Protein AF-A0A871R4Q6-F1 (afdb_monomer)

Organism: Dekkera bruxellensis (NCBI:txid5007)

pLDDT: mean 73.46, std 18.68, range [31.17, 97.44]

Foldseek 3Di:
DDDPDPPDPDDDDDVVVLLVVLVVLQCVLQVLCVVVVVADPDPVGGPGDDACSHCVCVVCVPPPPDPPDPCDVVSSVVSVVVSVVSVVVSVVVVVVVVVVVVVVVVVVVVVVVVVVVVVVVVVVVVVVVVVVVVVVVVVVVVVVVVVVVVVVVVVVVVVVVVVVVVVVVVVVVVVVVVVVVVVVVVVVVVVVVVVVVVVVVVVVVVVVVVVPDDDDDDDDDPDPPVVVVVVVVVVVVVVVVVVVLQVLLLLVLVLVLLVVVVVVVVVVVPDDDDDDPDNDDPPDSGDDPVSSVVDDPVVRDPVVSVVSVVVSVVVVVPPPDPDPDDDPDVPVVVVVVVVVVVVVVVVVVVVVVVVVVVVVDPPPPPVVVVPPPDDD

Sequence (376 aa):
MSGKVKTVEDGNLPASVYLDSIRNGARVINGKLLSKGYFSTKVDRLQKLLFLSTDYDVLMDDKENASDPHLGPKVYENDRNIINIIYSMLDAIEVSVLYKESVLKQKADKEAEVTELKGKVRRMEDRLNLKEKGLLAFGRDALKTKLQIEELQKRVKDLIEKNGELERSLATYSSDAERKLRRSHMEIERLSERLSNRTRRIQDFDRQYREYEPERKRQHSDQNNDDNDAATLAEHADMLGNELLRLLCFCQKAVDFLQRYNDSTLDLRFSTIGAHEDLQLPKTFIPTEQDLLKFDSRKCDLAVLDQRFVTLLRQVENEKSDDTFRFRRGGKEQQLLKENAILRKKLADKDKEIANLKKLVPHTDEKAMSRTMSLP

Secondary structure (DSSP, 8-state):
--------------HHHHHHHHHHHHHHHHHHHHHTTSS---GGG--PPP-TTT-HHHH---TTS-------HHHHHHHHHHHHHHHHHHHHHHHHHHHHHHHHHHHHHHHHHHHHHHHHHHHHHHHHHHHHHHHHHHHHHHHHHHHHHHHHHHHHHHHHHHHHHHHHHHHHHHHHHHHHHHHHHHHHHHHHHHHHHHHHHHHHHHHHHHTS-----------SSHHHHHHHHHHHHHHHHHHHHHHHHHHHHHHHHHHHHHHHHHHTTT--S---S--PPPS--SPPHHHHHH--GGG--HHHHHHHHHHHHHHHHHS----TT--TTHHHHHHHHHHHHHHHHHHHHHHHHHHHHHHHS----TTSTTSSS---

InterPro domains:
  IPR021622 Afadin/alpha-actinin-binding [PF11559] (24-196)

Mean predicted aligned error: 22.89 Å

Structure (mmCIF, N/CA/C/O backbone):
data_AF-A0A871R4Q6-F1
#
_entry.id   AF-A0A871R4Q6-F1
#
loop_
_atom_site.group_PDB
_atom_site.id
_atom_site.type_symbol
_atom_site.label_atom_id
_atom_site.label_alt_id
_atom_site.label_comp_id
_atom_site.label_asym_id
_atom_site.label_entity_id
_atom_site.label_seq_id
_atom_site.pdbx_PDB_ins_code
_atom_site.Cartn_x
_atom_site.Cartn_y
_atom_site.Cartn_z
_atom_site.occupancy
_atom_site.B_iso_or_equiv
_atom_site.auth_seq_id
_atom_site.auth_comp_id
_atom_site.auth_asym_id
_atom_site.auth_atom_id
_atom_site.pdbx_PDB_model_num
ATOM 1 N N . MET A 1 1 ? 53.231 3.900 -32.666 1.00 32.38 1 MET A N 1
ATOM 2 C CA . MET A 1 1 ? 54.677 3.625 -32.801 1.00 32.38 1 MET A CA 1
ATOM 3 C C . MET A 1 1 ? 55.190 4.404 -33.999 1.00 32.38 1 MET A C 1
ATOM 5 O O . MET A 1 1 ? 54.681 4.202 -35.091 1.00 32.38 1 MET A O 1
ATOM 9 N N . SER A 1 2 ? 56.097 5.355 -33.773 1.00 32.59 2 SER A N 1
ATOM 10 C CA . SER A 1 2 ? 56.651 6.226 -34.816 1.00 32.59 2 SER A CA 1
ATOM 11 C C . SER A 1 2 ? 57.729 5.466 -35.590 1.00 32.59 2 SER A C 1
ATOM 13 O O . SER A 1 2 ? 58.848 5.290 -35.108 1.00 32.59 2 SER A O 1
ATOM 15 N N . GLY A 1 3 ? 57.360 4.933 -36.755 1.00 31.17 3 GLY A N 1
ATOM 16 C CA . GLY A 1 3 ? 58.303 4.335 -37.691 1.00 31.17 3 GLY A CA 1
ATOM 17 C C . GLY A 1 3 ? 58.983 5.438 -38.491 1.00 31.17 3 GLY A C 1
ATOM 18 O O . GLY A 1 3 ? 58.346 6.071 -39.327 1.00 31.17 3 GLY A O 1
ATOM 19 N N . LYS A 1 4 ? 60.272 5.676 -38.228 1.00 33.22 4 LYS A N 1
ATOM 20 C CA . LYS A 1 4 ? 61.127 6.533 -39.058 1.00 33.22 4 LYS A CA 1
ATOM 21 C C . LYS A 1 4 ? 61.068 6.043 -40.509 1.00 33.22 4 LYS A C 1
ATOM 23 O O . LYS A 1 4 ? 61.500 4.927 -40.798 1.00 33.22 4 LYS A O 1
ATOM 28 N N . VAL A 1 5 ? 60.562 6.885 -41.408 1.00 33.81 5 VAL A N 1
ATOM 29 C CA . VAL A 1 5 ? 60.682 6.695 -42.857 1.00 33.81 5 VAL A CA 1
ATOM 30 C C . VAL A 1 5 ? 62.166 6.813 -43.195 1.00 33.81 5 VAL A C 1
ATOM 32 O O . VAL A 1 5 ? 62.741 7.896 -43.119 1.00 33.81 5 VAL A O 1
ATOM 35 N N . LYS A 1 6 ? 62.811 5.683 -43.498 1.00 33.50 6 LYS A N 1
ATOM 36 C CA . LYS A 1 6 ? 64.139 5.683 -44.113 1.00 33.50 6 LYS A CA 1
ATOM 37 C C . LYS A 1 6 ? 63.980 6.256 -45.520 1.00 33.50 6 LYS A C 1
ATOM 39 O O . LYS A 1 6 ? 63.322 5.642 -46.356 1.00 33.50 6 LYS A O 1
ATOM 44 N N . THR A 1 7 ? 64.563 7.422 -45.766 1.00 37.00 7 THR A N 1
ATOM 45 C CA . THR A 1 7 ? 64.845 7.913 -47.115 1.00 37.00 7 THR A CA 1
ATOM 46 C C . THR A 1 7 ? 65.846 6.949 -47.741 1.00 37.00 7 THR A C 1
ATOM 48 O O . THR A 1 7 ? 66.996 6.877 -47.312 1.00 37.00 7 THR A O 1
ATOM 51 N N . VAL A 1 8 ? 65.364 6.122 -48.665 1.00 38.28 8 VAL A N 1
ATOM 52 C CA . VAL A 1 8 ? 66.199 5.247 -49.488 1.00 38.28 8 VAL A CA 1
ATOM 53 C C . VAL A 1 8 ? 66.891 6.143 -50.508 1.00 38.28 8 VAL A C 1
ATOM 55 O O . VAL A 1 8 ? 66.214 6.886 -51.212 1.00 38.28 8 VAL A O 1
ATOM 58 N N . GLU A 1 9 ? 68.221 6.113 -50.516 1.00 38.84 9 GLU A N 1
ATOM 59 C CA . GLU A 1 9 ? 69.058 6.808 -51.493 1.00 38.84 9 GLU A CA 1
ATOM 60 C C . GLU A 1 9 ? 68.705 6.360 -52.919 1.00 38.84 9 GLU A C 1
ATOM 62 O O . GLU A 1 9 ? 68.466 5.174 -53.163 1.00 38.84 9 GLU A O 1
ATOM 67 N N . ASP A 1 10 ? 68.669 7.330 -53.836 1.00 44.56 10 ASP A N 1
ATOM 68 C CA . ASP A 1 10 ? 68.389 7.177 -55.264 1.00 44.56 10 ASP A CA 1
ATOM 69 C C . ASP A 1 10 ? 69.430 6.275 -55.951 1.00 44.56 10 ASP A C 1
ATOM 71 O O . ASP A 1 10 ? 70.387 6.724 -56.579 1.00 44.56 10 ASP A O 1
ATOM 75 N N . GLY A 1 11 ? 69.234 4.964 -55.846 1.00 37.94 11 GLY A N 1
ATOM 76 C CA . GLY A 1 11 ? 69.717 4.006 -56.829 1.00 37.94 11 GLY A CA 1
ATOM 77 C C . GLY A 1 11 ? 68.640 3.833 -57.892 1.00 37.94 11 GLY A C 1
ATOM 78 O O . GLY A 1 11 ? 67.507 3.523 -57.535 1.00 37.94 11 GLY A O 1
ATOM 79 N N . ASN A 1 12 ? 68.988 4.036 -59.169 1.00 48.31 12 ASN A N 1
ATOM 80 C CA . ASN A 1 12 ? 68.139 3.851 -60.357 1.00 48.31 12 ASN A CA 1
ATOM 81 C C . ASN A 1 12 ? 67.382 2.506 -60.329 1.00 48.31 12 ASN A C 1
ATOM 83 O O . ASN A 1 12 ? 67.805 1.510 -60.918 1.00 48.31 12 ASN A O 1
ATOM 87 N N . LEU A 1 13 ? 66.242 2.473 -59.646 1.00 50.16 13 LEU A N 1
ATOM 88 C CA . LEU A 1 13 ? 65.257 1.415 -59.767 1.00 50.16 13 LEU A CA 1
ATOM 89 C C . LEU A 1 13 ? 64.538 1.640 -61.102 1.00 50.16 13 LEU A C 1
ATOM 91 O O . LEU A 1 13 ? 64.166 2.776 -61.412 1.00 50.16 13 LEU A O 1
ATOM 95 N N . PRO A 1 14 ? 64.359 0.598 -61.929 1.00 55.78 14 PRO A N 1
ATOM 96 C CA . PRO A 1 14 ? 63.699 0.762 -63.214 1.00 55.78 14 PRO A CA 1
ATOM 97 C C . PRO A 1 14 ? 62.286 1.317 -62.994 1.00 55.78 14 PRO A C 1
ATOM 99 O O . PRO A 1 14 ? 61.585 0.894 -62.072 1.00 55.78 14 PRO A O 1
ATOM 102 N N . ALA A 1 15 ? 61.861 2.256 -63.846 1.00 58.78 15 ALA A N 1
ATOM 103 C CA . ALA A 1 15 ? 60.549 2.915 -63.775 1.00 58.78 15 ALA A CA 1
ATOM 104 C C . ALA A 1 15 ? 59.372 1.920 -63.652 1.00 58.78 15 ALA A C 1
ATOM 106 O O . ALA A 1 15 ? 58.336 2.249 -63.076 1.00 58.78 15 ALA A O 1
ATOM 107 N N . SER A 1 16 ? 59.559 0.677 -64.114 1.00 60.03 16 SER A N 1
ATOM 108 C CA . SER A 1 16 ? 58.619 -0.435 -63.950 1.00 60.03 16 SER A CA 1
ATOM 109 C C . SER A 1 16 ? 58.278 -0.757 -62.488 1.00 60.03 16 SER A C 1
ATOM 111 O O . SER A 1 16 ? 57.112 -0.975 -62.178 1.00 60.03 16 SER A O 1
ATOM 113 N N . VAL A 1 17 ? 59.250 -0.725 -61.570 1.00 61.56 17 VAL A N 1
ATOM 114 C CA . VAL A 1 17 ? 59.044 -1.075 -60.148 1.00 61.56 17 VAL A CA 1
ATOM 115 C C . VAL A 1 17 ? 58.214 -0.011 -59.428 1.00 61.56 17 VAL A C 1
ATOM 117 O O . VAL A 1 17 ? 57.388 -0.323 -58.568 1.00 61.56 17 VAL A O 1
ATOM 120 N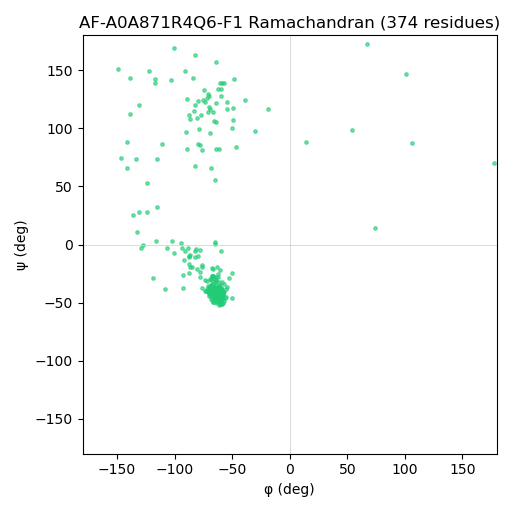 N . TYR A 1 18 ? 58.402 1.253 -59.802 1.00 66.50 18 TYR A N 1
ATOM 121 C CA . TYR A 1 18 ? 57.611 2.366 -59.293 1.00 66.50 18 TYR A CA 1
ATOM 122 C C . TYR A 1 18 ? 56.157 2.250 -59.767 1.00 66.50 18 TYR A C 1
ATOM 124 O O . TYR A 1 18 ? 55.237 2.245 -58.948 1.00 66.50 18 TYR A O 1
ATOM 132 N N . LEU A 1 19 ? 55.936 2.040 -61.066 1.00 70.50 19 LEU A N 1
ATOM 133 C CA . LEU A 1 19 ? 54.594 1.874 -61.637 1.00 70.50 19 LEU A CA 1
ATOM 134 C C . LEU A 1 19 ? 53.828 0.684 -61.038 1.00 70.50 19 LEU A C 1
ATOM 136 O O . LEU A 1 19 ? 52.630 0.796 -60.776 1.00 70.50 19 LEU A O 1
ATOM 140 N N . ASP A 1 20 ? 54.507 -0.425 -60.739 1.00 74.75 20 ASP A N 1
ATOM 141 C CA . ASP A 1 20 ? 53.884 -1.577 -60.080 1.00 74.75 20 ASP A CA 1
ATOM 142 C C . ASP A 1 20 ? 53.404 -1.256 -58.655 1.00 74.75 20 ASP A C 1
ATOM 144 O O . ASP A 1 20 ? 52.365 -1.760 -58.219 1.00 74.75 20 ASP A O 1
ATOM 148 N N . SER A 1 21 ? 54.096 -0.367 -57.936 1.00 76.44 21 SER A N 1
ATOM 149 C CA . SER A 1 21 ? 53.668 0.115 -56.616 1.00 76.44 21 SER A CA 1
ATOM 150 C C . SER A 1 21 ? 52.350 0.895 -56.690 1.00 76.44 21 SER A C 1
ATOM 152 O O . SER A 1 21 ? 51.432 0.639 -55.908 1.00 76.44 21 SER A O 1
ATOM 154 N N . ILE A 1 22 ? 52.209 1.783 -57.681 1.00 78.56 22 ILE A N 1
ATOM 155 C CA . ILE A 1 22 ? 50.971 2.544 -57.921 1.00 78.56 22 ILE A CA 1
ATOM 156 C C . ILE A 1 22 ? 49.846 1.616 -58.359 1.00 78.56 22 ILE A C 1
ATOM 158 O O . ILE A 1 22 ? 48.755 1.686 -57.800 1.00 78.56 22 ILE A O 1
ATOM 162 N N . ARG A 1 23 ? 50.111 0.679 -59.279 1.00 79.69 23 ARG A N 1
ATOM 163 C CA . ARG A 1 23 ? 49.122 -0.328 -59.703 1.00 79.69 23 ARG A CA 1
ATOM 164 C C . ARG A 1 23 ? 48.621 -1.161 -58.529 1.00 79.69 23 ARG A C 1
ATOM 166 O O . ARG A 1 23 ? 47.423 -1.426 -58.423 1.00 79.69 23 ARG A O 1
ATOM 173 N N . ASN A 1 24 ? 49.517 -1.558 -57.629 1.00 81.69 24 ASN A N 1
ATOM 174 C CA . ASN A 1 24 ? 49.148 -2.299 -56.429 1.00 81.69 24 ASN A CA 1
ATOM 175 C C . ASN A 1 24 ? 48.338 -1.432 -55.454 1.00 81.69 24 ASN A C 1
ATOM 177 O O . ASN A 1 24 ? 47.297 -1.883 -54.978 1.00 81.69 24 ASN A O 1
ATOM 181 N N . GLY A 1 25 ? 48.746 -0.183 -55.209 1.00 81.50 25 GLY A N 1
ATOM 182 C CA . GLY A 1 25 ? 48.002 0.763 -54.370 1.00 81.50 25 GLY A CA 1
ATOM 183 C C . GLY A 1 25 ? 46.598 1.054 -54.907 1.00 81.50 25 GLY A C 1
ATOM 184 O O . GLY A 1 25 ? 45.611 0.941 -54.177 1.00 81.50 25 GLY A O 1
ATOM 185 N N . ALA A 1 26 ? 46.489 1.318 -56.208 1.00 81.12 26 ALA A N 1
ATOM 186 C CA . ALA A 1 26 ? 45.230 1.511 -56.915 1.00 81.12 26 ALA A CA 1
ATOM 187 C C . ALA A 1 26 ? 44.332 0.270 -56.826 1.00 81.12 26 ALA A C 1
ATOM 189 O O . ALA A 1 26 ? 43.137 0.388 -56.556 1.00 81.12 26 ALA A O 1
ATOM 190 N N . ARG A 1 27 ? 44.895 -0.936 -56.988 1.00 82.69 27 ARG A N 1
ATOM 191 C CA . ARG A 1 27 ? 44.154 -2.199 -56.842 1.00 82.69 27 ARG A CA 1
ATOM 192 C C . ARG A 1 27 ? 43.618 -2.382 -55.424 1.00 82.69 27 ARG A C 1
ATOM 194 O O . ARG A 1 27 ? 42.471 -2.794 -55.273 1.00 82.69 27 ARG A O 1
ATOM 201 N N . VAL A 1 28 ? 44.407 -2.063 -54.398 1.00 84.88 28 VAL A N 1
ATOM 202 C CA . VAL A 1 28 ? 43.983 -2.152 -52.990 1.00 84.88 28 VAL A CA 1
ATOM 203 C C . VAL A 1 28 ? 42.849 -1.170 -52.696 1.00 84.88 28 VAL A C 1
ATOM 205 O O . VAL A 1 28 ? 41.840 -1.562 -52.114 1.00 84.88 28 VAL A O 1
ATOM 208 N N . ILE A 1 29 ? 42.974 0.084 -53.137 1.00 85.06 29 ILE A N 1
ATOM 209 C CA . ILE A 1 29 ? 41.940 1.110 -52.952 1.00 85.06 29 ILE A CA 1
ATOM 210 C C . ILE A 1 29 ? 40.657 0.733 -53.692 1.00 85.06 29 ILE A C 1
ATOM 212 O O . ILE A 1 29 ? 39.585 0.724 -53.091 1.00 85.06 29 ILE A O 1
ATOM 216 N N . ASN A 1 30 ? 40.757 0.373 -54.973 1.00 82.31 30 ASN A N 1
ATOM 217 C CA . ASN A 1 30 ? 39.606 -0.052 -55.765 1.00 82.31 30 ASN A CA 1
ATOM 218 C C . ASN A 1 30 ? 38.963 -1.311 -55.168 1.00 82.31 30 ASN A C 1
ATOM 220 O O . ASN A 1 30 ? 37.742 -1.389 -55.085 1.00 82.31 30 ASN A O 1
ATOM 224 N N . GLY A 1 31 ? 39.759 -2.264 -54.675 1.00 82.62 31 GLY A N 1
ATOM 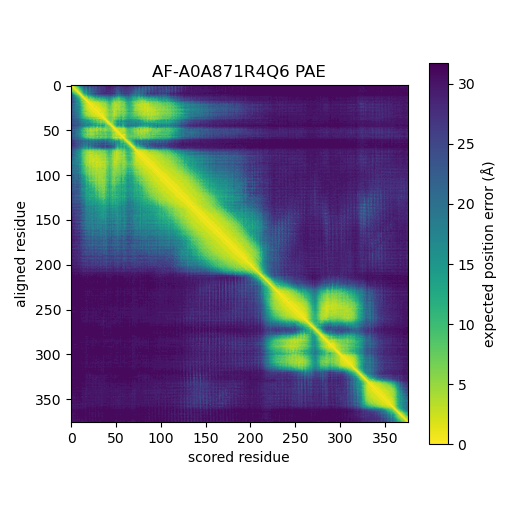225 C CA . GLY A 1 31 ? 39.265 -3.443 -53.964 1.00 82.62 31 GLY A CA 1
ATOM 226 C C . GLY A 1 31 ? 38.503 -3.083 -52.688 1.00 82.62 31 GLY A C 1
ATOM 227 O O . GLY A 1 31 ? 37.394 -3.579 -52.480 1.00 82.62 31 GLY A O 1
ATOM 228 N N . LYS A 1 32 ? 39.039 -2.165 -51.870 1.00 82.12 32 LYS A N 1
ATOM 229 C CA . LYS A 1 32 ? 38.346 -1.653 -50.680 1.00 82.12 32 LYS A CA 1
ATOM 230 C C . LYS A 1 32 ? 37.030 -0.970 -51.063 1.00 82.12 32 LYS A C 1
ATOM 232 O O . LYS A 1 32 ? 35.986 -1.343 -50.536 1.00 82.12 32 LYS A O 1
ATOM 237 N N . LEU A 1 33 ? 37.050 -0.043 -52.018 1.00 81.31 33 LEU A N 1
ATOM 238 C CA . LEU A 1 33 ? 35.870 0.720 -52.441 1.00 81.31 33 LEU A CA 1
ATOM 239 C C . LEU A 1 33 ? 34.779 -0.169 -53.061 1.00 81.31 33 LEU A C 1
ATOM 241 O O . LEU A 1 33 ? 33.597 0.026 -52.775 1.00 81.31 33 LEU A O 1
ATOM 245 N N . LEU A 1 34 ? 35.166 -1.190 -53.833 1.00 82.38 34 LEU A N 1
ATOM 246 C CA . LEU A 1 34 ? 34.250 -2.200 -54.371 1.00 82.38 34 LEU A CA 1
ATOM 247 C C . LEU A 1 34 ? 33.650 -3.080 -53.270 1.00 82.38 34 LEU A C 1
ATOM 249 O O . LEU A 1 34 ? 32.441 -3.293 -53.258 1.00 82.38 34 LEU A O 1
ATOM 253 N N . SER A 1 35 ? 34.459 -3.563 -52.319 1.00 81.25 35 SER A N 1
ATOM 254 C CA . SER A 1 35 ? 33.970 -4.427 -51.230 1.00 81.25 35 SER A CA 1
ATOM 255 C C . SER A 1 35 ? 32.948 -3.733 -50.324 1.00 81.25 35 SER A C 1
ATOM 257 O O . SER A 1 35 ? 32.067 -4.381 -49.765 1.00 81.25 35 SER A O 1
ATOM 259 N N . LYS A 1 36 ? 33.038 -2.404 -50.212 1.00 76.88 36 LYS A N 1
ATOM 260 C CA . LYS A 1 36 ? 32.102 -1.559 -49.460 1.00 76.88 36 LYS A CA 1
ATOM 261 C C . LYS A 1 36 ? 30.906 -1.089 -50.295 1.00 76.88 36 LYS A C 1
ATOM 263 O O . LYS A 1 36 ? 30.025 -0.424 -49.762 1.00 76.88 36 LYS A O 1
ATOM 268 N N . GLY A 1 37 ? 30.868 -1.422 -51.588 1.00 74.69 37 GLY A N 1
ATOM 269 C CA . GLY A 1 37 ? 29.769 -1.075 -52.488 1.00 74.69 37 GLY A CA 1
ATOM 270 C C . GLY A 1 37 ? 29.724 0.394 -52.915 1.00 74.69 37 GLY A C 1
ATOM 271 O O . GLY A 1 37 ? 28.707 0.821 -53.455 1.00 74.69 37 GLY A O 1
ATOM 272 N N . TYR A 1 38 ? 30.798 1.167 -52.704 1.00 76.25 38 TYR A N 1
ATOM 273 C CA . TYR A 1 38 ? 30.877 2.555 -53.183 1.00 76.25 38 TYR A CA 1
ATOM 274 C C . TYR A 1 38 ? 30.944 2.631 -54.714 1.00 76.25 38 TYR A C 1
ATOM 276 O O . TYR A 1 38 ? 30.481 3.605 -55.300 1.00 76.25 38 TYR A O 1
ATOM 284 N N . PHE A 1 39 ? 31.470 1.584 -55.358 1.00 76.12 39 PHE A N 1
ATOM 285 C CA . PHE A 1 39 ? 31.503 1.440 -56.811 1.00 76.12 39 PHE A CA 1
ATOM 286 C C . PHE A 1 39 ? 30.795 0.168 -57.273 1.00 76.12 39 PHE A C 1
ATOM 288 O O . PHE A 1 39 ? 30.765 -0.845 -56.574 1.00 76.12 39 PHE A O 1
ATOM 295 N N . SER A 1 40 ? 30.220 0.222 -58.476 1.00 66.56 40 SER A N 1
ATOM 296 C CA . SER A 1 40 ? 29.510 -0.909 -59.072 1.00 66.56 40 SER A CA 1
ATOM 297 C C . SER A 1 40 ? 30.468 -1.875 -59.769 1.00 66.56 40 SER A C 1
ATOM 299 O O . SER A 1 40 ? 31.410 -1.457 -60.436 1.00 66.56 40 SER A O 1
ATOM 301 N N . THR A 1 41 ? 30.180 -3.175 -59.679 1.00 64.69 41 THR A N 1
ATOM 302 C CA . THR A 1 41 ? 30.842 -4.236 -60.459 1.00 64.69 41 THR A CA 1
ATOM 303 C C . THR A 1 41 ? 30.255 -4.403 -61.864 1.00 64.69 41 THR A C 1
ATOM 305 O O . THR A 1 41 ? 30.778 -5.186 -62.655 1.00 64.69 41 THR A O 1
ATOM 308 N N . LYS A 1 42 ? 29.168 -3.688 -62.189 1.00 66.88 42 LYS A N 1
ATOM 309 C CA . LYS A 1 42 ? 28.550 -3.721 -63.518 1.00 66.88 42 LYS A CA 1
ATOM 310 C C . LYS A 1 42 ? 29.441 -2.983 -64.517 1.00 66.88 42 LYS A C 1
ATOM 312 O O . LYS A 1 42 ? 29.774 -1.821 -64.293 1.00 66.88 42 LYS A O 1
ATOM 317 N N . VAL A 1 43 ? 29.782 -3.658 -65.616 1.00 60.41 43 VAL A N 1
ATOM 318 C CA . VAL A 1 43 ? 30.684 -3.162 -66.674 1.00 60.41 43 VAL A CA 1
ATOM 319 C C . VAL A 1 43 ? 30.216 -1.809 -67.227 1.00 60.41 43 VAL A C 1
ATOM 321 O O . VAL A 1 43 ? 31.031 -0.913 -67.407 1.00 60.41 43 VAL A O 1
ATOM 324 N N . ASP A 1 44 ? 28.903 -1.605 -67.341 1.00 58.72 44 ASP A N 1
ATOM 325 C CA . ASP A 1 44 ? 28.312 -0.386 -67.915 1.00 58.72 44 ASP A CA 1
ATO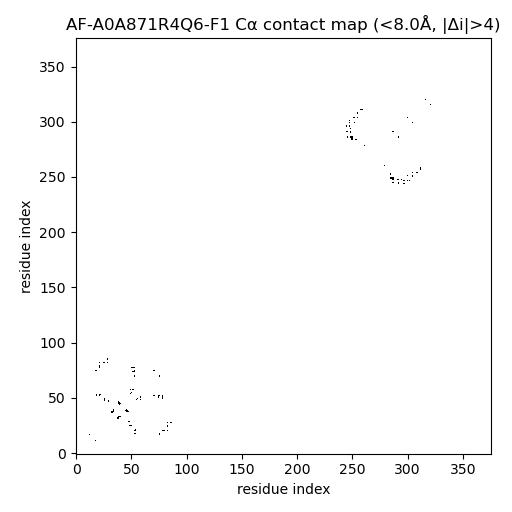M 326 C C . ASP A 1 44 ? 28.298 0.830 -66.961 1.00 58.72 44 ASP A C 1
ATOM 328 O O . ASP A 1 44 ? 27.863 1.915 -67.338 1.00 58.72 44 ASP A O 1
ATOM 332 N N . ARG A 1 45 ? 28.716 0.671 -65.693 1.00 55.22 45 ARG A N 1
ATOM 333 C CA . ARG A 1 45 ? 28.734 1.740 -64.665 1.00 55.22 45 ARG A CA 1
ATOM 334 C C . ARG A 1 45 ? 30.022 1.751 -63.844 1.00 55.22 45 ARG A C 1
ATOM 336 O O . ARG A 1 45 ? 30.026 2.150 -62.676 1.00 55.22 45 ARG A O 1
ATOM 343 N N . LEU A 1 46 ? 31.098 1.243 -64.425 1.00 55.06 46 LEU A N 1
ATOM 344 C CA . LEU A 1 46 ? 32.335 0.955 -63.723 1.00 55.06 46 LEU A CA 1
ATOM 345 C C . LEU A 1 46 ? 33.125 2.246 -63.438 1.00 55.06 46 LEU A C 1
ATOM 347 O O . LEU A 1 46 ? 34.061 2.595 -64.146 1.00 55.06 46 LEU A O 1
ATOM 351 N N . GLN A 1 47 ? 32.755 2.962 -62.379 1.00 63.91 47 GLN A N 1
ATOM 352 C CA . GLN A 1 47 ? 33.547 4.070 -61.844 1.00 63.91 47 GLN A CA 1
ATOM 353 C C . GLN A 1 47 ? 34.706 3.477 -61.034 1.00 63.91 47 GLN A C 1
ATOM 355 O O . GLN A 1 47 ? 34.576 3.229 -59.843 1.00 63.91 47 GLN A O 1
ATOM 360 N N . LYS A 1 48 ? 35.820 3.139 -61.687 1.00 68.75 48 LYS A N 1
ATOM 361 C CA . LYS A 1 48 ? 37.073 2.808 -60.989 1.00 68.75 48 LYS A CA 1
ATOM 362 C C . LYS A 1 48 ? 37.897 4.077 -60.828 1.00 68.75 48 LYS A C 1
ATOM 364 O O . LYS A 1 48 ? 37.842 4.953 -61.686 1.00 68.75 48 LYS A O 1
ATOM 369 N N . LEU A 1 49 ? 38.680 4.163 -59.756 1.00 71.19 49 LEU A N 1
ATOM 370 C CA . LEU A 1 49 ? 39.713 5.191 -59.671 1.00 71.19 49 LEU A CA 1
ATOM 371 C C . LEU A 1 49 ? 40.809 4.843 -60.674 1.00 71.19 49 LEU A C 1
ATOM 373 O O . LEU A 1 49 ? 41.409 3.767 -60.577 1.00 71.19 49 LEU A O 1
ATOM 377 N N . LEU A 1 50 ? 41.007 5.750 -61.623 1.00 74.56 50 LEU A N 1
ATOM 378 C CA . LEU A 1 50 ? 42.055 5.719 -62.634 1.00 74.56 50 LEU A CA 1
ATOM 379 C C . LEU A 1 50 ? 43.139 6.719 -62.229 1.00 74.56 50 LEU A C 1
ATOM 381 O O . LEU A 1 50 ? 42.818 7.797 -61.723 1.00 74.56 50 LEU A O 1
ATOM 385 N N . PHE A 1 51 ? 44.404 6.367 -62.444 1.00 77.88 51 PHE A N 1
ATOM 386 C CA . PHE A 1 51 ? 45.542 7.232 -62.121 1.00 77.88 51 PHE A CA 1
ATOM 387 C C . PHE A 1 51 ? 46.315 7.596 -63.384 1.00 77.88 51 PHE A C 1
ATOM 389 O O . PHE A 1 51 ? 46.499 6.763 -64.267 1.00 77.88 51 PHE A O 1
ATOM 396 N N . LEU A 1 52 ? 46.804 8.835 -63.465 1.00 73.25 52 LEU A N 1
ATOM 397 C CA . LEU A 1 52 ? 47.488 9.354 -64.655 1.00 73.25 52 LEU A CA 1
ATOM 398 C C . LEU A 1 52 ? 48.760 8.565 -64.990 1.00 73.25 52 LEU A C 1
ATOM 400 O O . LEU A 1 52 ? 49.091 8.409 -66.160 1.00 73.25 52 LEU A O 1
ATOM 404 N N . SER A 1 53 ? 49.455 8.042 -63.980 1.00 70.69 53 SER A N 1
ATOM 405 C CA . SER A 1 53 ? 50.660 7.227 -64.156 1.00 70.69 53 SER A CA 1
ATOM 406 C C . SER A 1 53 ? 50.412 5.791 -64.605 1.00 70.69 53 SER A C 1
ATOM 408 O O . SER A 1 53 ? 51.343 5.162 -65.103 1.00 70.69 53 SER A O 1
ATOM 410 N N . THR A 1 54 ? 49.194 5.260 -64.467 1.00 70.75 54 THR A N 1
ATOM 411 C CA . THR A 1 54 ? 48.889 3.859 -64.813 1.00 70.75 54 THR A CA 1
ATOM 412 C C . THR A 1 54 ? 47.846 3.691 -65.904 1.00 70.75 54 THR A C 1
ATOM 414 O O . THR A 1 54 ? 47.910 2.696 -66.621 1.00 70.75 54 THR A O 1
ATOM 417 N N . ASP A 1 55 ? 46.925 4.644 -66.034 1.00 71.88 55 ASP A N 1
ATOM 418 C CA . ASP A 1 55 ? 45.736 4.580 -66.889 1.00 71.88 55 ASP A CA 1
ATOM 419 C C . ASP A 1 55 ? 45.685 5.760 -67.876 1.00 71.88 55 ASP A C 1
ATOM 421 O O . ASP A 1 55 ? 44.609 6.195 -68.285 1.00 71.88 55 ASP A O 1
ATOM 425 N N . TYR A 1 56 ? 46.855 6.288 -68.253 1.00 71.00 56 TYR A N 1
ATOM 426 C CA . TYR A 1 56 ? 47.000 7.412 -69.184 1.00 71.00 56 TYR A CA 1
ATOM 427 C C . TYR A 1 56 ? 46.191 7.209 -70.472 1.00 71.00 56 TYR A C 1
ATOM 429 O O . TYR A 1 56 ? 45.430 8.088 -70.866 1.00 71.00 56 TYR A O 1
ATOM 437 N N . ASP A 1 57 ? 46.284 6.011 -71.056 1.00 69.38 57 ASP A N 1
ATOM 438 C CA . ASP A 1 57 ? 45.610 5.639 -72.306 1.00 69.38 57 ASP A CA 1
ATOM 439 C C . ASP A 1 57 ? 44.079 5.682 -72.215 1.00 69.38 57 ASP A C 1
ATOM 441 O O . ASP A 1 57 ? 43.412 5.819 -73.233 1.00 69.38 57 ASP A O 1
ATOM 445 N N . VAL A 1 58 ? 43.524 5.527 -71.008 1.00 71.62 58 VAL A N 1
ATOM 446 C CA . VAL A 1 58 ? 42.074 5.542 -70.748 1.00 71.62 58 VAL A CA 1
ATOM 447 C C . VAL A 1 58 ? 41.595 6.951 -70.388 1.00 71.62 58 VAL A C 1
ATOM 449 O O . VAL A 1 58 ? 40.429 7.279 -70.573 1.00 71.62 58 VAL A O 1
ATOM 452 N N . LEU A 1 59 ? 42.478 7.785 -69.835 1.00 69.06 59 LEU A N 1
ATOM 453 C CA . LEU A 1 59 ? 42.163 9.156 -69.429 1.00 69.06 59 LEU A CA 1
ATOM 454 C C . LEU A 1 59 ? 42.338 10.171 -70.567 1.00 69.06 59 LEU A C 1
ATOM 456 O O . LEU A 1 59 ? 41.715 11.230 -70.528 1.00 69.06 59 LEU A O 1
ATOM 460 N N . MET A 1 60 ? 43.174 9.858 -71.559 1.00 68.56 60 MET A N 1
ATOM 461 C CA . MET A 1 60 ? 43.487 10.716 -72.702 1.00 68.56 60 MET A CA 1
ATOM 462 C C . MET A 1 60 ? 42.996 10.063 -74.005 1.00 68.56 60 MET A C 1
ATOM 464 O O . MET A 1 60 ? 43.790 9.560 -74.797 1.00 68.56 60 MET A O 1
ATOM 468 N N . ASP A 1 61 ? 41.677 10.067 -74.226 1.00 60.62 61 ASP A N 1
ATOM 469 C CA . ASP A 1 61 ? 41.051 9.525 -75.449 1.00 60.62 61 ASP A CA 1
ATOM 470 C C . ASP A 1 61 ? 41.410 10.332 -76.725 1.00 60.62 61 ASP A C 1
ATOM 472 O O . ASP A 1 61 ? 41.373 9.799 -77.837 1.00 60.62 61 ASP A O 1
ATOM 476 N N . ASP A 1 62 ? 41.839 11.592 -76.583 1.00 56.97 62 ASP A N 1
ATOM 477 C CA . ASP A 1 62 ? 42.191 12.488 -77.693 1.00 56.97 62 ASP A CA 1
ATOM 478 C C . ASP A 1 62 ? 43.677 12.365 -78.078 1.00 56.97 62 ASP A C 1
ATOM 480 O O . ASP A 1 62 ? 44.537 13.164 -77.696 1.00 56.97 62 ASP A O 1
ATOM 484 N N . LYS A 1 63 ? 43.991 11.345 -78.883 1.00 55.47 63 LYS A N 1
ATOM 485 C CA . LYS A 1 63 ? 45.355 11.018 -79.351 1.00 55.47 63 LYS A CA 1
ATOM 486 C C . LYS A 1 63 ? 46.022 12.060 -80.266 1.00 55.47 63 LYS A C 1
ATOM 488 O O . LYS A 1 63 ? 47.153 11.837 -80.691 1.00 55.47 63 LYS A O 1
ATOM 493 N N . GLU A 1 64 ? 45.377 13.181 -80.587 1.00 54.41 64 GLU A N 1
ATOM 494 C CA . GLU A 1 64 ? 45.888 14.128 -81.594 1.00 54.41 64 GLU A CA 1
ATOM 495 C C . GLU A 1 64 ? 46.853 15.203 -81.060 1.00 54.41 64 GLU A C 1
ATOM 497 O O . GLU A 1 64 ? 47.518 15.847 -81.863 1.00 54.41 64 GLU A O 1
ATOM 502 N N . ASN A 1 65 ? 47.023 15.368 -79.740 1.00 53.12 65 ASN A N 1
ATOM 503 C CA . ASN A 1 65 ? 47.985 16.340 -79.173 1.00 53.12 65 ASN A CA 1
ATOM 504 C C . ASN A 1 65 ? 48.891 15.793 -78.056 1.00 53.12 65 ASN A C 1
ATOM 506 O O . ASN A 1 65 ? 49.609 16.554 -77.400 1.00 53.12 65 ASN A O 1
ATOM 510 N N . ALA A 1 66 ? 48.901 14.481 -77.831 1.00 52.16 66 ALA A N 1
ATOM 511 C CA . ALA A 1 66 ? 49.746 13.878 -76.810 1.00 52.16 66 ALA A CA 1
ATOM 512 C C . ALA A 1 66 ? 51.184 13.742 -77.334 1.00 52.16 66 ALA A C 1
ATOM 514 O O . ALA A 1 66 ? 51.576 12.711 -77.876 1.00 52.16 66 ALA A O 1
ATOM 515 N N . SER A 1 67 ? 51.987 14.801 -77.177 1.00 52.69 67 SER A N 1
ATOM 516 C CA . SER A 1 67 ? 53.443 14.626 -77.080 1.00 52.69 67 SER A CA 1
ATOM 517 C C . SER A 1 67 ? 53.668 13.536 -76.042 1.00 52.69 67 SER A C 1
ATOM 519 O O . SER A 1 67 ? 53.238 13.747 -74.917 1.00 52.69 67 SER A O 1
ATOM 521 N N . ASP A 1 68 ? 54.255 12.399 -76.402 1.00 61.69 68 ASP A N 1
ATOM 522 C CA . ASP A 1 68 ? 54.603 11.336 -75.457 1.00 61.69 68 ASP A CA 1
ATOM 523 C C . ASP A 1 68 ? 55.774 11.821 -74.583 1.00 61.69 68 ASP A C 1
ATOM 525 O O . ASP A 1 68 ? 56.847 12.096 -75.134 1.00 61.69 68 ASP A O 1
ATOM 529 N N . PRO A 1 69 ? 55.620 12.021 -73.256 1.00 48.91 69 PRO A N 1
ATOM 530 C CA . PRO A 1 69 ? 56.720 12.557 -72.480 1.00 48.91 69 PRO A CA 1
ATOM 531 C C . PRO A 1 69 ? 56.757 11.859 -71.128 1.00 48.91 69 PRO A C 1
ATOM 533 O O . PRO A 1 69 ? 56.123 12.333 -70.189 1.00 48.91 69 PRO A O 1
ATOM 536 N N . HIS A 1 70 ? 57.459 10.726 -71.045 1.00 53.41 70 HIS A N 1
ATOM 537 C CA . HIS A 1 70 ? 57.962 10.134 -69.801 1.00 53.41 70 HIS A CA 1
ATOM 538 C C . HIS A 1 70 ? 57.328 10.728 -68.544 1.00 53.41 70 HIS A C 1
ATOM 540 O O . HIS A 1 70 ? 57.844 11.723 -68.029 1.00 53.41 70 HIS A O 1
ATOM 546 N N . LEU A 1 71 ? 56.196 10.154 -68.114 1.00 59.81 71 LEU A N 1
ATOM 547 C CA . LEU A 1 71 ? 55.528 10.433 -66.843 1.00 59.81 71 LEU A CA 1
ATOM 548 C C . LEU A 1 71 ? 56.567 10.831 -65.795 1.00 59.81 71 LEU A C 1
ATOM 550 O O . LEU A 1 71 ? 57.293 9.990 -65.265 1.00 59.81 71 LEU A O 1
ATOM 554 N N . GLY A 1 72 ? 56.718 12.143 -65.601 1.00 63.12 72 GLY A N 1
ATOM 555 C CA . GLY A 1 72 ? 57.851 12.659 -64.851 1.00 63.12 72 GLY A CA 1
ATOM 556 C C . GLY A 1 72 ? 57.780 12.164 -63.407 1.00 63.12 72 GLY A C 1
ATOM 557 O O . GLY A 1 72 ? 56.681 11.893 -62.910 1.00 63.12 72 GLY A O 1
ATOM 558 N N . PRO A 1 73 ? 58.908 12.116 -62.680 1.00 67.50 73 PRO A N 1
ATOM 559 C CA . PRO A 1 73 ? 58.924 11.672 -61.283 1.00 67.50 73 PRO A CA 1
ATOM 560 C C . PRO A 1 73 ? 57.910 12.433 -60.408 1.00 67.50 73 PRO A C 1
ATOM 562 O O . PRO A 1 73 ? 57.331 11.859 -59.493 1.00 67.50 73 PRO A O 1
ATOM 565 N N . LYS A 1 74 ? 57.599 13.690 -60.759 1.00 73.50 74 LYS A N 1
ATOM 566 C CA . LYS A 1 74 ? 56.566 14.509 -60.106 1.00 73.50 74 LYS A CA 1
ATOM 567 C C . LYS A 1 74 ? 55.142 13.962 -60.257 1.00 73.50 74 LYS A C 1
ATOM 569 O O . LYS A 1 74 ? 54.374 14.027 -59.305 1.00 73.50 74 LYS A O 1
ATOM 574 N N . VAL A 1 75 ? 54.763 13.445 -61.429 1.00 74.19 75 VAL A N 1
ATOM 575 C CA . VAL A 1 75 ? 53.407 12.900 -61.652 1.00 74.19 75 VAL A CA 1
ATOM 576 C C . VAL A 1 75 ? 53.244 11.590 -60.890 1.00 74.19 75 VAL A C 1
ATOM 578 O O . VAL A 1 75 ? 52.234 11.379 -60.227 1.00 74.19 75 VAL A O 1
ATOM 581 N N . TYR A 1 76 ? 54.288 10.762 -60.900 1.00 74.62 76 TYR A N 1
ATOM 582 C CA . TYR A 1 76 ? 54.353 9.552 -60.090 1.00 74.62 76 TYR A CA 1
ATOM 583 C C . TYR A 1 76 ? 54.231 9.842 -58.586 1.00 74.62 76 TYR A C 1
ATOM 585 O O . TYR A 1 76 ? 53.461 9.196 -57.877 1.00 74.62 76 TYR A O 1
ATOM 593 N N . GLU A 1 77 ? 54.980 10.826 -58.086 1.00 76.81 77 GLU A N 1
ATOM 594 C CA . GLU A 1 77 ? 54.935 11.221 -56.679 1.00 76.81 77 GLU A CA 1
ATOM 595 C C . GLU A 1 77 ? 53.564 11.792 -56.290 1.00 76.81 77 GLU A C 1
ATOM 597 O O . GLU A 1 77 ? 53.045 11.469 -55.221 1.00 76.81 77 GLU A O 1
ATOM 602 N N . ASN A 1 78 ? 52.929 12.555 -57.184 1.00 79.75 78 ASN A N 1
ATOM 603 C CA . ASN A 1 78 ? 51.561 13.033 -56.998 1.00 79.75 78 ASN A CA 1
ATOM 604 C C . ASN A 1 78 ? 50.560 11.875 -56.899 1.00 79.75 78 ASN A C 1
ATOM 606 O O . ASN A 1 78 ? 49.798 11.832 -55.934 1.00 79.75 78 ASN A O 1
ATOM 610 N N . ASP A 1 79 ? 50.592 10.904 -57.816 1.00 81.88 79 ASP A N 1
ATOM 611 C CA . ASP A 1 79 ? 49.702 9.736 -57.764 1.00 81.88 79 ASP A CA 1
ATOM 612 C C . ASP A 1 79 ? 49.949 8.890 -56.511 1.00 81.88 79 ASP A C 1
ATOM 614 O O . ASP A 1 79 ? 49.004 8.457 -55.849 1.00 81.88 79 ASP A O 1
ATOM 618 N N . ARG A 1 80 ? 51.215 8.720 -56.110 1.00 81.31 80 ARG A N 1
ATOM 619 C CA . ARG A 1 80 ? 51.577 8.045 -54.857 1.00 81.31 80 ARG A CA 1
ATOM 620 C C . ARG A 1 80 ? 50.984 8.758 -53.645 1.00 81.31 80 ARG A C 1
ATOM 622 O O . ARG A 1 80 ? 50.443 8.109 -52.749 1.00 81.31 80 ARG A O 1
ATOM 629 N N . ASN A 1 81 ? 51.086 10.084 -53.609 1.00 82.50 81 ASN A N 1
ATOM 630 C CA . ASN A 1 81 ? 50.538 10.900 -52.533 1.00 82.50 81 ASN A CA 1
ATOM 631 C C . ASN A 1 81 ? 49.010 10.819 -52.508 1.00 82.50 81 ASN A C 1
ATOM 633 O O . ASN A 1 81 ? 48.442 10.613 -51.438 1.00 82.50 81 ASN A O 1
ATOM 637 N N . ILE A 1 82 ? 48.349 10.880 -53.666 1.00 84.75 82 ILE A N 1
ATOM 638 C CA . ILE A 1 82 ? 46.893 10.734 -53.782 1.00 84.75 82 ILE A CA 1
ATOM 639 C C . ILE A 1 82 ? 46.448 9.352 -53.290 1.00 84.75 82 ILE A C 1
ATOM 641 O O . ILE A 1 82 ? 45.527 9.269 -52.482 1.00 84.75 82 ILE A O 1
ATOM 645 N N . ILE A 1 83 ? 47.126 8.273 -53.692 1.00 86.06 83 ILE A N 1
ATOM 646 C CA . ILE A 1 83 ? 46.852 6.910 -53.208 1.00 86.06 83 ILE A CA 1
ATOM 647 C C . ILE A 1 83 ? 46.975 6.839 -51.683 1.00 86.06 83 ILE A C 1
ATOM 649 O O . ILE A 1 83 ? 46.068 6.349 -51.013 1.00 86.06 83 ILE A O 1
ATOM 653 N N . ASN A 1 84 ? 48.056 7.368 -51.108 1.00 84.12 84 ASN A N 1
ATOM 654 C CA . ASN A 1 84 ? 48.255 7.360 -49.657 1.00 84.12 84 ASN A CA 1
ATOM 655 C C . ASN A 1 84 ? 47.184 8.178 -48.917 1.00 84.12 84 ASN A C 1
ATOM 657 O O . ASN A 1 84 ? 46.680 7.759 -47.872 1.00 84.12 84 ASN A O 1
ATOM 661 N N . ILE A 1 85 ? 46.805 9.330 -49.469 1.00 86.06 85 ILE A N 1
ATOM 662 C CA . ILE A 1 85 ? 45.746 10.191 -48.940 1.00 86.06 85 ILE A CA 1
ATOM 663 C C . ILE A 1 85 ? 44.393 9.464 -48.983 1.00 86.06 85 ILE A C 1
ATOM 665 O O . ILE A 1 85 ? 43.702 9.395 -47.969 1.00 86.06 85 ILE A O 1
ATOM 669 N N . ILE A 1 86 ? 44.030 8.849 -50.111 1.00 86.88 86 ILE A N 1
ATOM 670 C CA . ILE A 1 86 ? 42.776 8.092 -50.240 1.00 86.88 86 ILE A CA 1
ATOM 671 C C . ILE A 1 86 ? 42.772 6.893 -49.289 1.00 86.88 86 ILE A C 1
ATOM 673 O O . ILE A 1 86 ? 41.783 6.659 -48.597 1.00 86.88 86 ILE A O 1
ATOM 677 N N . TYR A 1 87 ? 43.874 6.145 -49.215 1.00 86.62 87 TYR A N 1
ATOM 678 C CA . TYR A 1 87 ? 43.980 4.985 -48.336 1.00 86.62 87 TYR A CA 1
ATOM 679 C C . TYR A 1 87 ? 43.838 5.375 -46.859 1.00 86.62 87 TYR A C 1
ATOM 681 O O . TYR A 1 87 ? 43.070 4.747 -46.134 1.00 86.62 87 TYR A O 1
ATOM 689 N N . SER A 1 88 ? 44.533 6.431 -46.422 1.00 86.25 88 SER A N 1
ATOM 690 C CA . SER A 1 88 ? 44.443 6.932 -45.043 1.00 86.25 88 SER A CA 1
ATOM 691 C C . SER A 1 88 ? 43.053 7.474 -44.703 1.00 86.25 88 SER A C 1
ATOM 693 O O . SER A 1 88 ? 42.558 7.221 -43.606 1.00 86.25 88 SER A O 1
ATOM 695 N N . MET A 1 89 ? 42.381 8.144 -45.645 1.00 88.31 89 MET A N 1
ATOM 696 C CA . MET A 1 89 ? 40.991 8.569 -45.465 1.00 88.31 89 MET A CA 1
ATOM 697 C C . MET A 1 89 ? 40.034 7.381 -45.355 1.00 88.31 89 MET A C 1
ATOM 699 O O . MET A 1 89 ? 39.162 7.387 -44.489 1.00 88.31 89 MET A O 1
ATOM 703 N N . LEU A 1 90 ? 40.198 6.350 -46.187 1.00 87.81 90 LEU A N 1
ATOM 704 C CA . LEU A 1 90 ? 39.387 5.136 -46.103 1.00 87.81 90 LEU A CA 1
ATOM 705 C C . LEU A 1 90 ? 39.571 4.428 -44.763 1.00 87.81 90 LEU A C 1
ATOM 707 O O . LEU A 1 90 ? 38.583 4.072 -44.131 1.00 87.81 90 LEU A O 1
ATOM 711 N N . ASP A 1 91 ? 40.812 4.282 -44.305 1.00 87.62 91 ASP A N 1
ATOM 712 C CA . ASP A 1 91 ? 41.119 3.665 -43.014 1.00 87.62 91 ASP A CA 1
ATOM 713 C C . ASP A 1 91 ? 40.518 4.470 -41.845 1.00 87.62 91 ASP A C 1
ATOM 715 O O . ASP A 1 91 ? 39.881 3.913 -40.951 1.00 87.62 91 ASP A O 1
ATOM 719 N N . ALA A 1 92 ? 40.604 5.804 -41.897 1.00 89.38 92 ALA A N 1
ATOM 720 C CA . ALA A 1 92 ? 39.977 6.679 -40.907 1.00 89.38 92 ALA A CA 1
ATOM 721 C C . ALA A 1 92 ? 38.441 6.556 -40.892 1.00 89.38 92 ALA A C 1
ATOM 723 O O . ALA A 1 92 ? 37.831 6.540 -39.819 1.00 89.38 92 ALA A O 1
ATOM 724 N N . ILE A 1 93 ? 37.806 6.434 -42.064 1.00 88.56 93 ILE A N 1
ATOM 725 C CA . ILE A 1 93 ? 36.360 6.195 -42.176 1.00 88.56 93 ILE A CA 1
ATOM 726 C C . ILE A 1 93 ? 35.999 4.825 -41.594 1.00 88.56 93 ILE A C 1
ATOM 728 O O . ILE A 1 93 ? 35.029 4.727 -40.846 1.00 88.56 93 ILE A O 1
ATOM 732 N N . GLU A 1 94 ? 36.778 3.778 -41.877 1.00 87.12 94 GLU A N 1
ATOM 733 C CA . GLU A 1 94 ? 36.548 2.431 -41.337 1.00 87.12 94 GLU A CA 1
ATOM 734 C C . GLU A 1 94 ? 36.607 2.424 -39.805 1.00 87.12 94 GLU A C 1
ATOM 736 O O . GLU A 1 94 ? 35.688 1.925 -39.150 1.00 87.12 94 GLU A O 1
ATOM 741 N N . VAL A 1 95 ? 37.631 3.054 -39.225 1.00 90.88 95 VAL A N 1
ATOM 742 C CA . VAL A 1 95 ? 37.750 3.215 -37.769 1.00 90.88 95 VAL A CA 1
ATOM 743 C C . VAL A 1 95 ? 36.568 4.007 -37.203 1.00 90.88 95 VAL A C 1
ATOM 745 O O . VAL A 1 95 ? 36.014 3.632 -36.169 1.00 90.88 95 VAL A O 1
ATOM 748 N N . SER A 1 96 ? 36.136 5.072 -37.885 1.00 91.81 96 SER A N 1
ATOM 749 C CA . SER A 1 96 ? 34.988 5.883 -37.464 1.00 91.81 96 SER A CA 1
ATOM 750 C C . SER A 1 96 ? 33.673 5.094 -37.469 1.00 91.81 96 SER A C 1
ATOM 752 O O . SER A 1 96 ? 32.890 5.201 -36.523 1.00 91.81 96 SER A O 1
ATOM 754 N N . VAL A 1 97 ? 33.438 4.263 -38.489 1.00 90.62 97 VAL A N 1
ATOM 755 C CA . VAL A 1 97 ? 32.247 3.404 -38.582 1.00 90.62 97 VAL A CA 1
ATOM 756 C C . VAL A 1 97 ? 32.241 2.368 -37.463 1.00 90.62 97 VAL A C 1
ATOM 758 O O . VAL A 1 97 ? 31.250 2.275 -36.741 1.00 90.62 97 VAL A O 1
ATOM 761 N N . LEU A 1 98 ? 33.356 1.660 -37.252 1.00 92.06 98 LEU A N 1
ATOM 762 C CA . LEU A 1 98 ? 33.481 0.678 -36.168 1.00 92.06 98 LEU A CA 1
ATOM 763 C C . LEU A 1 98 ? 33.268 1.320 -34.792 1.00 92.06 98 LEU A C 1
ATOM 765 O O . LEU A 1 98 ? 32.570 0.771 -33.936 1.00 92.06 98 LEU A O 1
ATOM 769 N N . TYR A 1 99 ? 33.825 2.515 -34.585 1.00 95.12 99 TYR A N 1
ATOM 770 C CA . TYR A 1 99 ? 33.603 3.282 -33.366 1.00 95.12 99 TYR A CA 1
ATOM 771 C C . TYR A 1 99 ? 32.123 3.644 -33.193 1.00 95.12 99 TYR A C 1
ATOM 773 O O . TYR A 1 99 ? 31.554 3.419 -32.124 1.00 95.12 99 TYR A O 1
ATOM 781 N N . LYS A 1 100 ? 31.469 4.147 -34.247 1.00 95.94 100 LYS A N 1
ATOM 782 C CA . LYS A 1 100 ? 30.044 4.499 -34.222 1.00 95.94 100 LYS A CA 1
ATOM 783 C C . LYS A 1 100 ? 29.166 3.287 -33.911 1.00 95.94 100 LYS A C 1
ATOM 785 O O . LYS A 1 100 ? 28.266 3.402 -33.084 1.00 95.94 100 LYS A O 1
ATOM 790 N N . GLU A 1 101 ? 29.428 2.138 -34.524 1.00 95.38 101 GLU A N 1
ATOM 791 C CA . GLU A 1 101 ? 28.708 0.889 -34.247 1.00 95.38 101 GLU A CA 1
ATOM 792 C C . GLU A 1 101 ? 28.882 0.446 -32.790 1.00 95.38 101 GLU A C 1
ATOM 794 O O . GLU A 1 101 ? 27.897 0.138 -32.116 1.00 95.38 101 GLU A O 1
ATOM 799 N N . SER A 1 102 ? 30.111 0.494 -32.267 1.00 96.00 102 SER A N 1
ATOM 800 C CA . SER A 1 102 ? 30.392 0.186 -30.861 1.00 96.00 102 SER A CA 1
ATOM 801 C C . SER A 1 102 ? 29.650 1.127 -29.908 1.00 96.00 102 SER A C 1
ATOM 803 O O . SER A 1 102 ? 29.048 0.675 -28.934 1.00 96.00 102 SER A O 1
ATOM 805 N N . VAL A 1 103 ? 29.658 2.435 -30.183 1.00 95.69 103 VAL A N 1
ATOM 806 C CA . VAL A 1 103 ? 28.958 3.435 -29.363 1.00 95.69 103 VAL A CA 1
ATOM 807 C C . VAL A 1 103 ? 27.445 3.234 -29.421 1.00 95.69 103 VAL A C 1
ATOM 809 O O . VAL A 1 103 ? 26.784 3.296 -28.387 1.00 95.69 103 VAL A O 1
ATOM 812 N N . LEU A 1 104 ? 26.881 2.951 -30.599 1.00 95.50 104 LEU A N 1
ATOM 813 C CA . LEU A 1 104 ? 25.450 2.671 -30.743 1.00 95.50 104 LEU A CA 1
ATOM 814 C C . LEU A 1 104 ? 25.039 1.410 -29.979 1.00 95.50 104 LEU A C 1
ATOM 816 O O . LEU A 1 104 ? 23.999 1.418 -29.324 1.00 95.50 104 LEU A O 1
ATOM 820 N N . LYS A 1 105 ? 25.869 0.363 -29.998 1.00 96.44 105 LYS A N 1
ATOM 821 C CA . LYS A 1 105 ? 25.633 -0.850 -29.211 1.00 96.44 105 LYS A CA 1
ATOM 822 C C . LYS A 1 105 ? 25.658 -0.563 -27.707 1.00 96.44 105 LYS A C 1
ATOM 824 O O . LYS A 1 105 ? 24.707 -0.903 -27.014 1.00 96.44 105 LYS A O 1
ATOM 829 N N . GLN A 1 106 ? 26.680 0.143 -27.218 1.00 96.38 106 GLN A N 1
ATOM 830 C CA . GLN A 1 106 ? 26.755 0.546 -25.807 1.00 96.38 106 GLN A CA 1
ATOM 831 C C . GLN A 1 106 ? 25.565 1.417 -25.391 1.00 96.38 106 GLN A C 1
ATOM 833 O O . GLN A 1 106 ? 25.043 1.272 -24.286 1.00 96.38 106 GLN A O 1
ATOM 838 N N . LYS A 1 107 ? 25.117 2.315 -26.275 1.00 95.94 107 LYS A N 1
ATOM 839 C CA . LYS A 1 107 ? 23.932 3.140 -26.043 1.00 95.94 107 LYS A CA 1
ATOM 840 C C . LYS A 1 107 ? 22.676 2.280 -25.907 1.00 95.94 107 LYS A C 1
ATOM 842 O O . LYS A 1 107 ? 21.923 2.492 -24.964 1.00 95.94 107 LYS A O 1
ATOM 847 N N . ALA A 1 108 ? 22.477 1.306 -26.794 1.00 96.62 108 ALA A N 1
ATOM 848 C CA . ALA A 1 108 ? 21.341 0.389 -26.730 1.00 96.62 108 ALA A CA 1
ATOM 849 C C . ALA A 1 108 ? 21.345 -0.444 -25.435 1.00 96.62 108 ALA A C 1
ATOM 851 O O . ALA A 1 108 ? 20.313 -0.546 -24.771 1.00 96.62 108 ALA A O 1
ATOM 852 N N . ASP A 1 109 ? 22.508 -0.960 -25.022 1.00 96.62 109 ASP A N 1
ATOM 853 C CA . ASP A 1 109 ? 22.655 -1.708 -23.765 1.00 96.62 109 ASP A CA 1
ATOM 854 C C . ASP A 1 109 ? 22.314 -0.828 -22.546 1.00 96.62 109 ASP A C 1
ATOM 856 O O . ASP A 1 109 ? 21.595 -1.246 -21.635 1.00 96.62 109 ASP A O 1
ATOM 860 N N . LYS A 1 110 ? 22.774 0.431 -22.545 1.00 96.62 110 LYS A N 1
ATOM 861 C CA . LYS A 1 110 ? 22.467 1.401 -21.483 1.00 96.62 110 LYS A CA 1
ATOM 862 C C . LYS A 1 110 ? 21.001 1.830 -21.479 1.00 96.62 110 LYS A C 1
ATOM 864 O O . LYS A 1 110 ? 20.421 1.996 -20.408 1.00 96.62 110 LYS A O 1
ATOM 869 N N . GLU A 1 111 ? 20.378 1.989 -22.642 1.00 96.31 111 GLU A N 1
ATOM 870 C CA . GLU A 1 111 ? 18.942 2.261 -22.750 1.00 96.31 111 GLU A CA 1
ATOM 871 C C . GLU A 1 111 ? 18.117 1.089 -22.194 1.00 96.31 111 GLU A C 1
ATOM 873 O O . GLU A 1 111 ? 17.177 1.321 -21.429 1.00 96.31 111 GLU A O 1
ATOM 878 N N . ALA A 1 112 ? 18.510 -0.158 -22.475 1.00 96.75 112 ALA A N 1
ATOM 879 C CA . ALA A 1 112 ? 17.881 -1.341 -21.893 1.00 96.75 112 ALA A CA 1
ATOM 880 C C . ALA A 1 112 ? 17.992 -1.347 -20.355 1.00 96.75 112 ALA A C 1
ATOM 882 O O . ALA A 1 112 ? 16.976 -1.485 -19.668 1.00 96.75 112 ALA A O 1
ATOM 883 N N . GLU A 1 113 ? 19.182 -1.083 -19.805 1.00 97.19 113 GLU A N 1
ATOM 884 C CA . GLU A 1 113 ? 19.403 -0.968 -18.354 1.00 97.19 113 GLU A CA 1
ATOM 885 C C . GLU A 1 113 ? 18.510 0.119 -17.721 1.00 97.19 113 GLU A C 1
ATOM 887 O O . GLU A 1 113 ? 17.861 -0.107 -16.695 1.00 97.19 113 GLU A O 1
ATOM 892 N N . VAL A 1 114 ? 18.390 1.286 -18.365 1.00 96.38 114 VAL A N 1
ATOM 893 C CA . VAL A 1 114 ? 17.508 2.374 -17.909 1.00 96.38 114 VAL A CA 1
ATOM 894 C C . VAL A 1 114 ? 16.041 1.942 -17.899 1.00 96.38 114 VAL A C 1
ATOM 896 O O . VAL A 1 114 ? 15.313 2.275 -16.959 1.00 96.38 114 VAL A O 1
ATOM 899 N N . THR A 1 115 ? 15.576 1.207 -18.913 1.00 96.75 115 THR A N 1
ATOM 900 C CA . THR A 1 115 ? 14.191 0.709 -18.930 1.00 96.75 115 THR A CA 1
ATOM 901 C C . THR A 1 115 ? 13.928 -0.303 -17.816 1.00 96.75 115 THR A C 1
ATOM 903 O O . THR A 1 115 ? 12.890 -0.221 -17.152 1.00 96.75 115 THR A O 1
ATOM 906 N N . GLU A 1 116 ? 14.884 -1.191 -17.533 1.00 97.19 116 GLU A N 1
ATOM 907 C CA . GLU A 1 116 ? 14.779 -2.155 -16.439 1.00 97.19 116 GLU A CA 1
ATOM 908 C C . GLU A 1 116 ? 14.729 -1.447 -15.077 1.00 97.19 116 GLU A C 1
ATOM 910 O O . GLU A 1 116 ? 13.863 -1.743 -14.245 1.00 97.19 116 GLU A O 1
ATOM 915 N N . LEU A 1 117 ? 15.612 -0.465 -14.864 1.00 96.44 117 LEU A N 1
ATOM 916 C CA . LEU A 1 117 ? 15.644 0.345 -13.648 1.00 96.44 117 LEU A CA 1
ATOM 917 C C . LEU A 1 117 ? 14.347 1.138 -13.464 1.00 96.44 117 LEU A C 1
ATOM 919 O O . LEU A 1 117 ? 13.770 1.097 -12.379 1.00 96.44 117 LEU A O 1
ATOM 923 N N . LYS A 1 118 ? 13.814 1.770 -14.517 1.00 96.81 118 LYS A N 1
ATOM 924 C CA . LYS A 1 118 ? 12.495 2.431 -14.471 1.00 96.81 118 LYS A CA 1
ATOM 925 C C . LYS A 1 118 ? 11.383 1.454 -14.081 1.00 96.81 118 LYS A C 1
ATOM 927 O O . LYS A 1 118 ? 10.519 1.795 -13.274 1.00 96.81 118 LYS A O 1
ATOM 932 N N . GLY A 1 119 ? 11.418 0.226 -14.598 1.00 97.44 119 GLY A N 1
ATOM 933 C CA . GLY A 1 119 ? 10.476 -0.828 -14.218 1.00 97.44 119 GLY A CA 1
ATOM 934 C C . GLY A 1 119 ? 10.622 -1.288 -12.761 1.00 97.44 119 GLY A C 1
ATOM 935 O O . GLY A 1 119 ? 9.629 -1.638 -12.121 1.00 97.44 119 GLY A O 1
ATOM 936 N N . LYS A 1 120 ? 11.840 -1.298 -12.205 1.00 97.19 120 LYS A N 1
ATOM 937 C CA . LYS A 1 120 ? 12.078 -1.575 -10.776 1.00 97.19 120 LYS A CA 1
ATOM 938 C C . LYS A 1 120 ? 11.583 -0.429 -9.892 1.00 97.19 120 LYS A C 1
ATOM 940 O O . LYS A 1 120 ? 10.926 -0.707 -8.893 1.00 97.19 120 LYS A O 1
ATOM 945 N N . VAL A 1 121 ? 11.837 0.823 -10.278 1.00 97.19 121 VAL A N 1
ATOM 946 C CA . VAL A 1 121 ? 11.367 2.018 -9.557 1.00 97.19 121 VAL A CA 1
ATOM 947 C C . VAL A 1 121 ? 9.844 2.024 -9.462 1.00 97.19 121 VAL A C 1
ATOM 949 O O . VAL A 1 121 ? 9.329 2.037 -8.350 1.00 97.19 121 VAL A O 1
ATOM 952 N N . ARG A 1 122 ? 9.127 1.850 -10.581 1.00 97.25 122 ARG A N 1
ATOM 953 C CA . ARG A 1 122 ? 7.652 1.782 -10.577 1.00 97.25 122 ARG A CA 1
ATOM 954 C C . ARG A 1 122 ? 7.110 0.698 -9.645 1.00 97.25 122 ARG A C 1
ATOM 956 O O . ARG A 1 122 ? 6.237 0.954 -8.827 1.00 97.25 122 ARG A O 1
ATOM 963 N N . ARG A 1 123 ? 7.685 -0.509 -9.694 1.00 96.25 123 ARG A N 1
ATOM 964 C CA . ARG A 1 123 ? 7.294 -1.607 -8.790 1.00 96.25 123 ARG A CA 1
ATOM 965 C C . ARG A 1 123 ? 7.536 -1.273 -7.317 1.00 96.25 123 ARG A C 1
ATOM 967 O O . ARG A 1 123 ? 6.785 -1.724 -6.453 1.00 96.25 123 ARG A O 1
ATOM 974 N N . MET A 1 124 ? 8.603 -0.540 -7.011 1.00 95.81 124 MET A N 1
ATOM 975 C CA . MET A 1 124 ? 8.897 -0.104 -5.646 1.00 95.81 124 MET A CA 1
ATOM 976 C C . MET A 1 124 ? 7.945 1.006 -5.194 1.00 95.81 124 MET A C 1
ATOM 978 O O . MET A 1 124 ? 7.458 0.934 -4.068 1.00 95.81 124 MET A O 1
ATOM 982 N N . GLU A 1 125 ? 7.619 1.958 -6.068 1.00 96.25 125 GLU A N 1
ATOM 983 C CA . GLU A 1 125 ? 6.614 3.002 -5.830 1.00 96.25 125 GLU A CA 1
ATOM 984 C C . GLU A 1 125 ? 5.231 2.390 -5.562 1.00 96.25 125 GLU A C 1
ATOM 986 O O . GLU A 1 125 ? 4.600 2.715 -4.559 1.00 96.25 125 GLU A O 1
ATOM 991 N N . ASP A 1 126 ? 4.795 1.416 -6.366 1.00 96.81 126 ASP A N 1
ATOM 992 C CA . ASP A 1 126 ? 3.519 0.716 -6.163 1.00 96.81 126 ASP A CA 1
ATOM 993 C C . ASP A 1 126 ? 3.463 -0.006 -4.808 1.00 96.81 126 ASP A C 1
ATOM 995 O O . ASP A 1 126 ? 2.462 0.059 -4.086 1.00 96.81 126 ASP A O 1
ATOM 999 N N . ARG A 1 127 ? 4.559 -0.673 -4.419 1.00 96.50 127 ARG A N 1
ATOM 1000 C CA . ARG A 1 127 ? 4.671 -1.330 -3.105 1.00 96.50 127 ARG A CA 1
ATOM 1001 C C . ARG A 1 127 ? 4.649 -0.324 -1.960 1.00 96.50 127 ARG A C 1
ATOM 1003 O O . ARG A 1 127 ? 4.088 -0.633 -0.907 1.00 96.50 127 ARG A O 1
ATOM 1010 N N . LEU A 1 128 ? 5.275 0.836 -2.139 1.00 96.56 128 LEU A N 1
ATOM 1011 C CA . LEU A 1 128 ? 5.304 1.901 -1.144 1.00 96.56 128 LEU A CA 1
ATOM 1012 C C . LEU A 1 128 ? 3.903 2.490 -0.963 1.00 96.56 128 LEU A C 1
ATOM 1014 O O . LEU A 1 128 ? 3.401 2.501 0.158 1.00 96.56 128 LEU A O 1
ATOM 1018 N N . ASN A 1 129 ? 3.215 2.808 -2.059 1.00 96.56 129 ASN A N 1
ATOM 1019 C CA . ASN A 1 129 ? 1.831 3.283 -2.052 1.00 96.56 129 ASN A CA 1
ATOM 1020 C C . ASN A 1 129 ? 0.877 2.292 -1.366 1.00 96.56 129 ASN A C 1
ATOM 1022 O O . ASN A 1 129 ? -0.014 2.686 -0.611 1.00 96.56 129 ASN A O 1
ATOM 1026 N N . LEU A 1 130 ? 1.052 0.985 -1.595 1.00 95.81 130 LEU A N 1
ATOM 1027 C CA . LEU A 1 130 ? 0.244 -0.041 -0.930 1.00 95.81 130 LEU A CA 1
ATOM 1028 C C . LEU A 1 130 ? 0.497 -0.071 0.587 1.00 95.81 130 LEU A C 1
ATOM 1030 O O . LEU A 1 130 ? -0.446 -0.180 1.372 1.00 95.81 130 LEU A O 1
ATOM 1034 N N . LYS A 1 131 ? 1.764 0.054 1.006 1.00 95.62 131 LYS A N 1
ATOM 1035 C CA . LYS A 1 131 ? 2.134 0.130 2.426 1.00 95.62 131 LYS A CA 1
ATOM 1036 C C . LYS A 1 131 ? 1.608 1.398 3.092 1.00 95.62 131 LYS A C 1
ATOM 1038 O O . LYS A 1 131 ? 1.111 1.305 4.209 1.00 95.62 131 LYS A O 1
ATOM 1043 N N . GLU A 1 132 ? 1.665 2.546 2.425 1.00 96.12 132 GLU A N 1
ATOM 1044 C CA . GLU A 1 132 ? 1.104 3.802 2.935 1.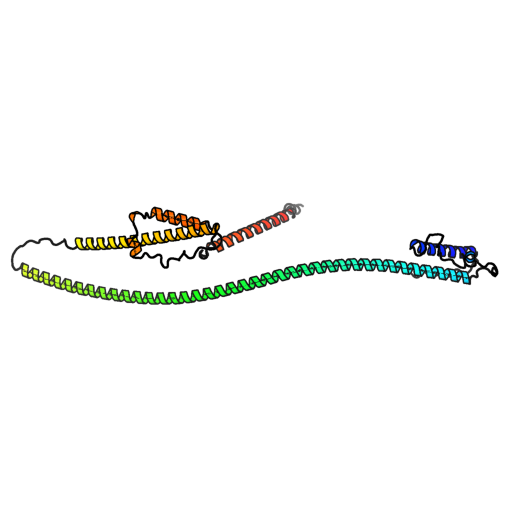00 96.12 132 GLU A CA 1
ATOM 1045 C C . GLU A 1 132 ? -0.409 3.708 3.127 1.00 96.12 132 GLU A C 1
ATOM 1047 O O . GLU A 1 132 ? -0.918 4.050 4.193 1.00 96.12 132 GLU A O 1
ATOM 1052 N N . LYS A 1 133 ? -1.135 3.149 2.149 1.00 94.69 133 LYS A N 1
ATOM 1053 C CA . LYS A 1 133 ? -2.572 2.869 2.301 1.00 94.69 133 LYS A CA 1
ATOM 1054 C C . LYS A 1 133 ? -2.848 1.950 3.494 1.00 94.69 133 LYS A C 1
ATOM 1056 O O . LYS A 1 133 ? -3.780 2.207 4.255 1.00 94.69 133 LYS A O 1
ATOM 1061 N N . GLY A 1 134 ? -2.023 0.918 3.686 1.00 94.56 134 GLY A N 1
ATOM 1062 C CA . GLY A 1 134 ? -2.099 0.027 4.846 1.00 94.56 134 GLY A CA 1
ATOM 1063 C C . GLY A 1 134 ? -1.850 0.745 6.178 1.00 94.56 134 GLY A C 1
ATOM 1064 O O . GLY A 1 134 ? -2.594 0.537 7.133 1.00 94.56 134 GLY A O 1
ATOM 1065 N N . LEU A 1 135 ? -0.856 1.634 6.238 1.00 94.94 135 LEU A N 1
ATOM 1066 C CA . LEU A 1 135 ? -0.556 2.445 7.422 1.00 94.94 135 LEU A CA 1
ATOM 1067 C C . LEU A 1 135 ? -1.687 3.418 7.756 1.00 94.94 135 LEU A C 1
ATOM 1069 O O . LEU A 1 135 ? -2.050 3.554 8.921 1.00 94.94 135 LEU A O 1
ATOM 1073 N N . LEU A 1 136 ? -2.282 4.059 6.748 1.00 94.44 136 LEU A N 1
ATOM 1074 C CA . LEU A 1 136 ? -3.432 4.940 6.943 1.00 94.44 136 LEU A CA 1
ATOM 1075 C C . LEU A 1 136 ? -4.644 4.175 7.485 1.00 94.44 136 LEU A C 1
ATOM 1077 O O . LEU A 1 136 ? -5.322 4.671 8.385 1.00 94.44 136 LEU A O 1
ATOM 1081 N N . ALA A 1 137 ? -4.908 2.968 6.976 1.00 93.06 137 ALA A N 1
ATOM 1082 C CA . ALA A 1 137 ? -5.966 2.106 7.502 1.00 93.06 137 ALA A CA 1
ATOM 1083 C C . ALA A 1 137 ? -5.695 1.721 8.966 1.00 93.06 137 ALA A C 1
ATOM 1085 O O . ALA A 1 137 ? -6.553 1.925 9.822 1.00 93.06 137 ALA A O 1
ATOM 1086 N N . PHE A 1 138 ? -4.471 1.282 9.271 1.00 93.94 138 PHE A N 1
ATOM 1087 C CA . PHE A 1 138 ? -4.065 0.954 10.637 1.00 93.94 138 PHE A CA 1
ATOM 1088 C C . PHE A 1 138 ? -4.184 2.154 11.589 1.00 93.94 138 PHE A C 1
ATOM 1090 O O . PHE A 1 138 ? -4.663 2.012 12.712 1.00 93.94 138 PHE A O 1
ATOM 1097 N N . GLY A 1 139 ? -3.816 3.357 11.137 1.00 93.19 139 GLY A N 1
ATOM 1098 C CA . GLY A 1 139 ? -3.976 4.590 11.909 1.00 93.19 139 GLY A CA 1
ATOM 1099 C C . GLY A 1 139 ? -5.440 4.908 12.233 1.00 93.19 139 GLY A C 1
ATOM 1100 O O . GLY A 1 139 ? -5.742 5.325 13.352 1.00 93.19 139 GLY A O 1
ATOM 1101 N N . ARG A 1 140 ? -6.368 4.658 11.298 1.00 94.00 140 ARG A N 1
ATOM 1102 C CA . ARG A 1 140 ? -7.814 4.805 11.547 1.00 94.00 140 ARG A CA 1
ATOM 1103 C C . ARG A 1 140 ? -8.322 3.788 12.565 1.00 94.00 140 ARG A C 1
ATOM 1105 O O . ARG A 1 140 ? -9.067 4.165 13.467 1.00 94.00 140 ARG A O 1
ATOM 1112 N N . ASP A 1 141 ? -7.895 2.532 12.460 1.00 93.50 141 ASP A N 1
ATOM 1113 C CA . ASP A 1 141 ? -8.279 1.484 13.411 1.00 93.50 141 ASP A CA 1
ATOM 1114 C C . ASP A 1 141 ? -7.728 1.769 14.817 1.00 93.50 141 ASP A C 1
ATOM 1116 O O . ASP A 1 141 ? -8.430 1.596 15.816 1.00 93.50 141 ASP A O 1
ATOM 1120 N N . ALA A 1 142 ? -6.505 2.294 14.912 1.00 94.12 142 ALA A N 1
ATOM 1121 C CA . ALA A 1 142 ? -5.913 2.744 16.169 1.00 94.12 142 ALA A CA 1
ATOM 1122 C C . ALA A 1 142 ? -6.711 3.903 16.798 1.00 94.12 142 ALA A C 1
ATOM 1124 O O . ALA A 1 142 ? -6.975 3.903 17.998 1.00 94.12 142 ALA A O 1
ATOM 1125 N N . LEU A 1 143 ? -7.162 4.868 15.992 1.00 94.88 143 LEU A N 1
ATOM 1126 C CA . LEU A 1 143 ? -8.019 5.966 16.455 1.00 94.88 143 LEU A CA 1
ATOM 1127 C C . LEU A 1 143 ? -9.384 5.464 16.937 1.00 94.88 143 LEU A C 1
ATOM 1129 O O . LEU A 1 143 ? -9.839 5.844 18.015 1.00 94.88 143 LEU A O 1
ATOM 1133 N N . LYS A 1 144 ? -10.013 4.565 16.175 1.00 95.25 144 LYS A N 1
ATOM 1134 C CA . LYS A 1 144 ? -11.296 3.952 16.539 1.00 95.25 144 LYS A CA 1
ATOM 1135 C C . LYS A 1 144 ? -11.193 3.165 17.845 1.00 95.25 144 LYS A C 1
ATOM 1137 O O . LYS A 1 144 ? -12.063 3.283 18.703 1.00 95.25 144 LYS A O 1
ATOM 1142 N N . THR A 1 145 ? -10.131 2.379 18.014 1.00 93.94 145 THR A N 1
ATOM 1143 C CA . THR A 1 145 ? -9.900 1.623 19.253 1.00 93.94 145 THR A CA 1
ATOM 1144 C C . THR A 1 145 ? -9.593 2.544 20.430 1.00 93.94 145 THR A C 1
ATOM 1146 O O . THR A 1 145 ? -10.096 2.298 21.523 1.00 93.94 145 THR A O 1
ATOM 1149 N N . LYS A 1 146 ? -8.856 3.642 20.221 1.00 95.75 146 LYS A N 1
ATOM 1150 C CA . LYS A 1 146 ? -8.631 4.662 21.254 1.00 95.75 146 LYS A CA 1
ATOM 1151 C C . LYS A 1 146 ? -9.941 5.302 21.729 1.00 95.75 146 LYS A C 1
ATOM 1153 O O . LYS A 1 146 ? -10.171 5.349 22.933 1.00 95.75 146 LYS A O 1
ATOM 1158 N N . LEU A 1 147 ? -10.823 5.699 20.809 1.00 95.56 147 LEU A N 1
ATOM 1159 C CA . LEU A 1 147 ? -12.150 6.232 21.152 1.00 95.56 147 LEU A CA 1
ATOM 1160 C C . LEU A 1 147 ? -12.986 5.217 21.946 1.00 95.56 147 LEU A C 1
ATOM 1162 O O . LEU A 1 147 ? -13.572 5.560 22.967 1.00 95.56 147 LEU A O 1
ATOM 1166 N N . GLN A 1 148 ? -12.978 3.945 21.538 1.00 95.62 148 GLN A N 1
ATOM 1167 C CA . GLN A 1 148 ? -13.666 2.885 22.286 1.00 95.62 148 GLN A CA 1
ATOM 1168 C C . GLN A 1 148 ? -13.105 2.702 23.702 1.00 95.62 148 GLN A C 1
ATOM 1170 O O . GLN A 1 148 ? -13.861 2.430 24.634 1.00 95.62 148 GLN A O 1
ATOM 1175 N N . ILE A 1 149 ? -11.788 2.829 23.881 1.00 95.31 149 ILE A N 1
ATOM 1176 C CA . ILE A 1 149 ? -11.160 2.765 25.205 1.00 95.31 149 ILE A CA 1
ATOM 1177 C C . ILE A 1 149 ? -11.621 3.942 26.068 1.00 95.31 149 ILE A C 1
ATOM 1179 O O . ILE A 1 149 ? -11.982 3.725 27.222 1.00 95.31 149 ILE A O 1
ATOM 1183 N N . GLU A 1 150 ? -11.658 5.157 25.523 1.00 95.75 150 GLU A N 1
ATOM 1184 C CA . GLU A 1 150 ? -12.125 6.352 26.239 1.00 95.75 150 GLU A CA 1
ATOM 1185 C C . GLU A 1 150 ? -13.603 6.226 26.656 1.00 95.75 150 GLU A C 1
ATOM 1187 O O . GLU A 1 150 ? -13.950 6.500 27.808 1.00 95.75 150 GLU A O 1
ATOM 1192 N N . GLU A 1 151 ? -14.471 5.715 25.777 1.00 95.12 151 GLU A N 1
ATOM 1193 C CA . GLU A 1 151 ? -15.877 5.424 26.099 1.00 95.12 151 GLU A CA 1
ATOM 1194 C C . GLU A 1 151 ? -16.021 4.377 27.212 1.00 95.12 151 GLU A C 1
ATOM 1196 O O . GLU A 1 151 ? -16.827 4.539 28.134 1.00 95.12 151 GLU A O 1
ATOM 1201 N N . LEU A 1 152 ? -15.234 3.298 27.149 1.00 94.06 152 LEU A N 1
ATOM 1202 C CA . LEU A 1 152 ? -15.233 2.261 28.180 1.00 94.06 152 LEU A CA 1
ATOM 1203 C C . LEU A 1 152 ? -14.717 2.798 29.515 1.00 94.06 152 LEU A C 1
ATOM 1205 O O . LEU A 1 152 ? -15.298 2.488 30.552 1.00 94.06 152 LEU A O 1
ATOM 1209 N N . GLN A 1 153 ? -13.677 3.630 29.508 1.00 96.00 153 GLN A N 1
ATOM 1210 C CA . GLN A 1 153 ? -13.171 4.282 30.716 1.00 96.00 153 GLN A CA 1
ATOM 1211 C C . GLN A 1 153 ? -14.222 5.194 31.348 1.00 96.00 153 GLN A C 1
ATOM 1213 O O . GLN A 1 153 ? -14.367 5.187 32.570 1.00 96.00 153 GLN A O 1
ATOM 1218 N N . LYS A 1 154 ? -14.983 5.938 30.537 1.00 96.00 154 LYS A N 1
ATOM 1219 C CA . LYS A 1 154 ? -16.099 6.749 31.032 1.00 96.00 154 LYS A CA 1
ATOM 1220 C C . LYS A 1 154 ? -17.173 5.876 31.685 1.00 96.00 154 LYS A C 1
ATOM 1222 O O . LYS A 1 154 ? -17.519 6.113 32.833 1.00 96.00 154 LYS A O 1
ATOM 1227 N N . ARG A 1 155 ? -17.602 4.795 31.020 1.00 94.25 155 ARG A N 1
ATOM 1228 C CA . ARG A 1 155 ? -18.568 3.839 31.596 1.00 94.25 155 ARG A CA 1
ATOM 1229 C C . ARG A 1 155 ? -18.083 3.213 32.900 1.00 94.25 155 ARG A C 1
ATOM 1231 O O . ARG A 1 155 ? -18.880 3.024 33.809 1.00 94.25 155 ARG A O 1
ATOM 1238 N N . VAL A 1 156 ? -16.797 2.876 32.998 1.00 95.44 156 VAL A N 1
ATOM 1239 C CA . VAL A 1 156 ? -16.219 2.331 34.234 1.00 95.44 156 VAL A CA 1
ATOM 1240 C C . VAL A 1 156 ? -16.296 3.356 35.363 1.00 95.44 156 VAL A C 1
ATOM 1242 O O . VAL A 1 156 ? -16.699 2.989 36.462 1.00 95.44 156 VAL A O 1
ATOM 1245 N N . LYS A 1 157 ? -15.976 4.630 35.103 1.00 95.81 157 LYS A N 1
ATOM 1246 C CA . LYS A 1 157 ? -16.124 5.700 36.103 1.00 95.81 157 LYS A CA 1
ATOM 1247 C C . LYS A 1 157 ? -17.577 5.850 36.558 1.00 95.81 157 LYS A C 1
ATOM 1249 O O . LYS A 1 157 ? -17.826 5.790 37.757 1.00 95.81 157 LYS A O 1
ATOM 1254 N N . ASP A 1 158 ? -18.519 5.918 35.618 1.00 95.12 158 ASP A N 1
ATOM 1255 C CA . ASP A 1 158 ? -19.951 6.034 35.925 1.00 95.12 158 ASP A CA 1
ATOM 1256 C C . ASP A 1 158 ? -20.455 4.844 36.771 1.00 95.12 158 ASP A C 1
ATOM 1258 O O . ASP A 1 158 ? -21.274 5.003 37.676 1.00 95.12 158 ASP A O 1
ATOM 1262 N N . LEU A 1 159 ? -19.973 3.625 36.491 1.00 93.25 159 LEU A N 1
ATOM 1263 C CA . LEU A 1 159 ? -20.321 2.428 37.263 1.00 93.25 159 LEU A CA 1
ATOM 1264 C C . LEU A 1 159 ? -19.721 2.440 38.673 1.00 93.25 159 LEU A C 1
ATOM 1266 O O . LEU A 1 159 ? -20.393 2.012 39.609 1.00 93.25 159 LEU A O 1
ATOM 1270 N N . ILE A 1 160 ? -18.488 2.927 38.835 1.00 95.50 160 ILE A N 1
ATOM 1271 C CA . ILE A 1 160 ? -17.853 3.078 40.152 1.00 95.50 160 ILE A CA 1
ATOM 1272 C C . ILE A 1 160 ? -18.650 4.069 41.009 1.00 95.50 160 ILE A C 1
ATOM 1274 O O . ILE A 1 160 ? -18.938 3.773 42.168 1.00 95.50 160 ILE A O 1
ATOM 1278 N N . GLU A 1 161 ? -19.055 5.205 40.437 1.00 94.81 161 GLU A N 1
ATOM 1279 C CA . GLU A 1 161 ? -19.871 6.207 41.134 1.00 94.81 161 GLU A CA 1
ATOM 1280 C C . GLU A 1 161 ? -21.219 5.625 41.584 1.00 94.81 161 GLU A C 1
ATOM 1282 O O . GLU A 1 161 ? -21.564 5.713 42.765 1.00 94.81 161 GLU A O 1
ATOM 1287 N N . LYS A 1 162 ? -21.931 4.930 40.685 1.00 93.62 162 LYS A N 1
ATOM 1288 C CA . LYS A 1 162 ? -23.195 4.247 41.014 1.00 93.62 162 LYS A CA 1
ATOM 1289 C C . LYS A 1 162 ? -23.033 3.176 42.085 1.00 93.62 162 LYS A C 1
ATOM 1291 O O . LYS A 1 162 ? -23.888 3.056 42.959 1.00 93.62 162 LYS A O 1
ATOM 1296 N N . ASN A 1 163 ? -21.954 2.396 42.041 1.00 93.69 163 ASN A N 1
ATOM 1297 C CA . ASN A 1 163 ? -21.702 1.389 43.067 1.00 93.69 163 ASN A CA 1
ATOM 1298 C C . ASN A 1 163 ? -21.495 2.046 44.442 1.00 93.69 163 ASN A C 1
ATOM 1300 O O . ASN A 1 163 ? -22.084 1.608 45.425 1.00 93.69 163 ASN A O 1
ATOM 1304 N N . GLY A 1 164 ? -20.757 3.159 44.499 1.00 94.69 164 GLY A N 1
ATOM 1305 C CA . GLY A 1 164 ? -20.589 3.930 45.734 1.00 94.69 164 GLY A CA 1
ATOM 1306 C C . GLY A 1 164 ? -21.883 4.579 46.248 1.00 94.69 164 GLY A C 1
ATOM 1307 O O . GLY A 1 164 ? -22.045 4.788 47.450 1.00 94.69 164 GLY A O 1
ATOM 1308 N N . GLU A 1 165 ? -22.832 4.923 45.375 1.00 94.94 165 GLU A N 1
ATOM 1309 C CA . GLU A 1 165 ? -24.183 5.345 45.782 1.00 94.94 165 GLU A CA 1
ATOM 1310 C C . GLU A 1 165 ? -25.002 4.188 46.360 1.00 94.94 165 GLU A C 1
ATOM 1312 O O . GLU A 1 165 ? -25.625 4.346 47.411 1.00 94.94 165 GLU A O 1
ATOM 1317 N N . LEU A 1 166 ? -24.962 3.019 45.717 1.00 92.12 166 LEU A N 1
ATOM 1318 C CA . LEU A 1 166 ? -25.652 1.819 46.190 1.00 92.12 166 LEU A CA 1
ATOM 1319 C C . LEU A 1 166 ? -25.112 1.345 47.540 1.00 92.12 166 LEU A C 1
ATOM 1321 O O . LEU A 1 166 ? -25.905 1.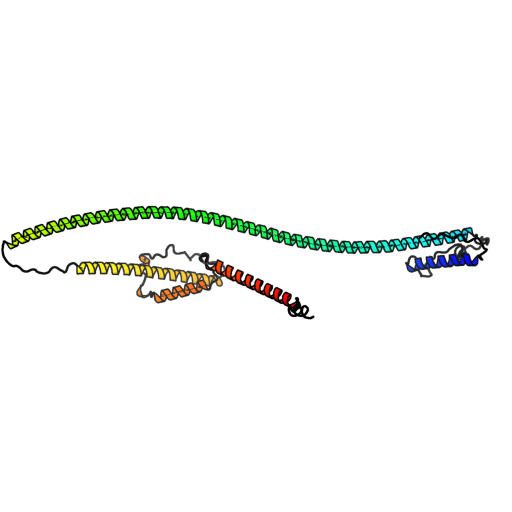036 48.422 1.00 92.12 166 LEU A O 1
ATOM 1325 N N . GLU A 1 167 ? -23.795 1.350 47.743 1.00 95.00 167 GLU A N 1
ATOM 1326 C CA . GLU A 1 167 ? -23.176 1.008 49.030 1.00 95.00 167 GLU A CA 1
ATOM 1327 C C . GLU A 1 167 ? -23.633 1.954 50.149 1.00 95.00 167 GLU A C 1
ATOM 1329 O O . GLU A 1 167 ? -24.006 1.506 51.236 1.00 95.00 167 GLU A O 1
ATOM 1334 N N . ARG A 1 168 ? -23.689 3.265 49.876 1.00 94.06 168 ARG A N 1
ATOM 1335 C CA . ARG A 1 168 ? -24.216 4.258 50.827 1.00 94.06 168 ARG A CA 1
ATOM 1336 C C . ARG A 1 168 ? -25.703 4.044 51.116 1.00 94.06 168 ARG A C 1
ATOM 1338 O O . ARG A 1 168 ? -26.125 4.124 52.273 1.00 94.06 168 ARG A O 1
ATOM 1345 N N . SER A 1 169 ? -26.498 3.757 50.087 1.00 92.06 169 SER A N 1
ATOM 1346 C CA . SER A 1 169 ? -27.928 3.468 50.229 1.00 92.06 169 SER A CA 1
ATOM 1347 C C . SER A 1 169 ? -28.166 2.202 51.056 1.00 92.06 169 SER A C 1
ATOM 1349 O O . SER A 1 169 ? -28.953 2.229 52.001 1.00 92.06 169 SER A O 1
ATOM 1351 N N . LEU A 1 170 ? -27.418 1.130 50.778 1.00 93.00 170 LEU A N 1
ATOM 1352 C CA . LEU A 1 170 ? -27.460 -0.127 51.519 1.00 93.00 170 LEU A CA 1
ATOM 1353 C C . LEU A 1 170 ? -27.110 0.088 52.994 1.00 93.00 170 LEU A C 1
ATOM 1355 O O . LEU A 1 170 ? -27.837 -0.389 53.860 1.00 93.00 170 LEU A O 1
ATOM 1359 N N . ALA A 1 171 ? -26.037 0.830 53.285 1.00 92.44 171 ALA A N 1
ATOM 1360 C CA . ALA A 1 171 ? -25.633 1.141 54.656 1.00 92.44 171 ALA A CA 1
ATOM 1361 C C . ALA A 1 171 ? -26.706 1.943 55.414 1.00 92.44 171 ALA A C 1
ATOM 1363 O O . ALA A 1 171 ? -26.932 1.737 56.606 1.00 92.44 171 ALA A O 1
ATOM 1364 N N . THR A 1 172 ? -27.400 2.845 54.716 1.00 94.44 172 THR A N 1
ATOM 1365 C CA . THR A 1 172 ? -28.515 3.606 55.295 1.00 94.44 172 THR A CA 1
ATOM 1366 C C . THR A 1 172 ? -29.700 2.684 55.585 1.00 94.44 172 THR A C 1
ATOM 1368 O O . THR A 1 172 ? -30.237 2.688 56.692 1.00 94.44 172 THR A O 1
ATOM 1371 N N . TYR A 1 173 ? -30.066 1.839 54.617 1.00 93.62 173 TYR A N 1
ATOM 1372 C CA . TYR A 1 173 ? -31.167 0.891 54.747 1.00 93.62 173 TYR A CA 1
ATOM 1373 C C . TYR A 1 173 ? -30.921 -0.141 55.853 1.00 93.62 173 TYR A C 1
ATOM 1375 O O . TYR A 1 173 ? -31.823 -0.409 56.645 1.00 93.62 173 TYR A O 1
ATOM 1383 N N . SER A 1 174 ? -29.706 -0.690 55.951 1.00 92.88 174 SER A N 1
ATOM 1384 C CA . SER A 1 174 ? -29.346 -1.640 57.006 1.00 92.88 174 SER A CA 1
ATOM 1385 C C . SER A 1 174 ? -29.421 -0.991 58.388 1.00 92.88 174 SER A C 1
ATOM 1387 O O . SER A 1 174 ? -30.024 -1.562 59.295 1.00 92.88 174 SER A O 1
ATOM 1389 N N . SER A 1 175 ? -28.913 0.238 58.538 1.00 94.00 175 SER A N 1
ATOM 1390 C CA . SER A 1 175 ? -29.003 0.987 59.795 1.00 94.00 175 SER A CA 1
ATOM 1391 C C . SER A 1 175 ? -30.454 1.262 60.205 1.00 94.00 175 SER A C 1
ATOM 1393 O O . SER A 1 175 ? -30.826 1.086 61.369 1.00 94.00 175 SER A O 1
ATOM 1395 N N . ASP A 1 176 ? -31.305 1.654 59.258 1.00 93.31 176 ASP A N 1
ATOM 1396 C CA . ASP A 1 176 ? -32.720 1.906 59.532 1.00 93.31 176 ASP A CA 1
ATOM 1397 C C . ASP A 1 176 ? -33.496 0.621 59.837 1.00 93.31 176 ASP A C 1
ATOM 1399 O O . ASP A 1 176 ? -34.360 0.621 60.721 1.00 93.31 176 ASP A O 1
ATOM 1403 N N . ALA A 1 177 ? -33.170 -0.485 59.164 1.00 92.81 177 ALA A N 1
ATOM 1404 C CA . ALA A 1 177 ? -33.717 -1.800 59.467 1.00 92.81 177 ALA A CA 1
ATOM 1405 C C . ALA A 1 177 ? -33.334 -2.243 60.887 1.00 92.81 177 ALA A C 1
ATOM 1407 O O . ALA A 1 177 ? -34.219 -2.606 61.661 1.00 92.81 177 ALA A O 1
ATOM 1408 N N . GLU A 1 178 ? -32.061 -2.122 61.278 1.00 94.75 178 GLU A N 1
ATOM 1409 C CA . GLU A 1 178 ? -31.605 -2.424 62.641 1.00 94.75 178 GLU A CA 1
ATOM 1410 C C . GLU A 1 178 ? -32.324 -1.573 63.693 1.00 94.75 178 GLU A C 1
ATOM 1412 O O . GLU A 1 178 ? -32.770 -2.088 64.722 1.00 94.75 178 GLU A O 1
ATOM 1417 N N . ARG A 1 179 ? -32.491 -0.268 63.442 1.00 94.31 179 ARG A N 1
ATOM 1418 C CA . ARG A 1 179 ? -33.238 0.624 64.342 1.00 94.31 179 ARG A CA 1
ATOM 1419 C C . ARG A 1 179 ? -34.695 0.196 64.485 1.00 94.31 179 ARG A C 1
ATOM 1421 O O . ARG A 1 179 ? -35.209 0.193 65.604 1.00 94.31 179 ARG A O 1
ATOM 1428 N N . LYS A 1 180 ? -35.368 -0.154 63.384 1.00 93.62 180 LYS A N 1
ATOM 1429 C CA . LYS A 1 180 ? -36.749 -0.665 63.411 1.00 93.62 180 LYS A CA 1
ATOM 1430 C C . LYS A 1 180 ? -36.834 -1.980 64.182 1.00 93.62 180 LYS A C 1
ATOM 1432 O O . LYS A 1 180 ? -37.714 -2.108 65.031 1.00 93.62 180 LYS A O 1
ATOM 1437 N N . LEU A 1 181 ? -35.888 -2.895 63.963 1.00 93.06 181 LEU A N 1
ATOM 1438 C CA . LEU A 1 181 ? -35.830 -4.174 64.666 1.00 93.06 181 LEU A CA 1
ATOM 1439 C C . LEU A 1 181 ? -35.680 -3.964 66.177 1.00 93.06 181 LEU A C 1
ATOM 1441 O O . LEU A 1 181 ? -36.473 -4.493 66.951 1.00 93.06 181 LEU A O 1
ATOM 1445 N N . ARG A 1 182 ? -34.751 -3.097 66.607 1.00 94.00 182 ARG A N 1
ATOM 1446 C CA . ARG A 1 182 ? -34.578 -2.744 68.028 1.00 94.00 182 ARG A CA 1
ATOM 1447 C C . ARG A 1 182 ? -35.841 -2.136 68.638 1.00 94.00 182 ARG A C 1
ATOM 1449 O O . ARG A 1 182 ? -36.208 -2.499 69.749 1.00 94.00 182 ARG A O 1
ATOM 1456 N N . ARG A 1 183 ? -36.532 -1.240 67.921 1.00 94.12 183 ARG A N 1
ATOM 1457 C CA . ARG A 1 183 ? -37.815 -0.676 68.383 1.00 94.12 183 ARG A CA 1
ATOM 1458 C C . ARG A 1 183 ? -38.880 -1.754 68.547 1.00 94.12 183 ARG A C 1
ATOM 1460 O O . ARG A 1 183 ? -39.548 -1.772 69.573 1.00 94.12 183 ARG A O 1
ATOM 1467 N N . SER A 1 184 ? -39.009 -2.651 67.569 1.00 92.88 184 SER A N 1
ATOM 1468 C CA . SER A 1 184 ? -39.959 -3.763 67.655 1.00 92.88 184 SER A CA 1
ATOM 1469 C C . SER A 1 184 ? -39.628 -4.709 68.809 1.00 92.88 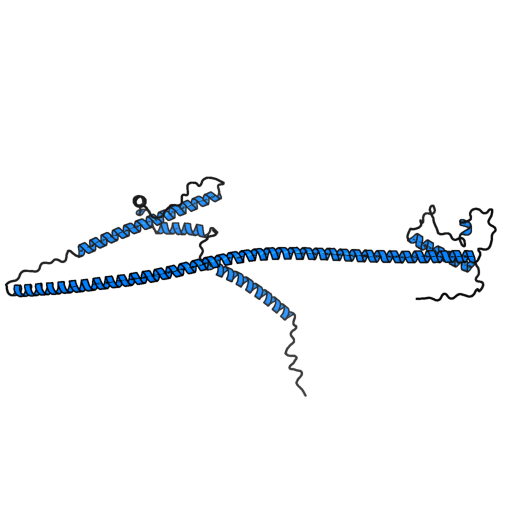184 SER A C 1
ATOM 1471 O O . SER A 1 184 ? -40.533 -5.128 69.516 1.00 92.88 184 SER A O 1
ATOM 1473 N N . HIS A 1 185 ? -38.343 -4.965 69.070 1.00 93.62 185 HIS A N 1
ATOM 1474 C CA . HIS A 1 185 ? -37.910 -5.811 70.177 1.00 93.62 185 HIS A CA 1
ATOM 1475 C C . HIS A 1 185 ? -38.256 -5.197 71.538 1.00 93.62 185 HIS A C 1
ATOM 1477 O O . HIS A 1 185 ? -38.867 -5.868 72.361 1.00 93.62 185 HIS A O 1
ATOM 1483 N N . MET A 1 186 ? -37.980 -3.903 71.738 1.00 93.94 186 MET A N 1
ATOM 1484 C CA . MET A 1 186 ? -38.384 -3.190 72.959 1.00 93.94 186 MET A CA 1
ATOM 1485 C C . MET A 1 186 ? -39.908 -3.180 73.157 1.00 93.94 186 MET A C 1
ATOM 1487 O O . MET A 1 186 ? -40.390 -3.229 74.288 1.00 93.94 186 MET A O 1
ATOM 1491 N N . GLU A 1 187 ? -40.684 -3.104 72.073 1.00 93.75 187 GLU A N 1
ATOM 1492 C CA . GLU A 1 187 ? -42.146 -3.168 72.157 1.00 93.75 187 GLU A CA 1
ATOM 1493 C C . GLU A 1 187 ? -42.630 -4.581 72.512 1.00 93.75 187 GLU A C 1
ATOM 1495 O O . GLU A 1 187 ? -43.512 -4.727 73.357 1.00 93.75 187 GLU A O 1
ATOM 1500 N N . ILE A 1 188 ? -42.010 -5.622 71.944 1.00 92.25 188 ILE A N 1
ATOM 1501 C CA . ILE A 1 188 ? -42.256 -7.020 72.327 1.00 92.25 188 ILE A CA 1
ATOM 1502 C C . ILE A 1 188 ? -41.938 -7.226 73.810 1.00 92.25 188 ILE A C 1
ATOM 1504 O O . ILE A 1 188 ? -42.769 -7.781 74.524 1.00 92.25 188 ILE A O 1
ATOM 1508 N N . GLU A 1 189 ? -40.791 -6.746 74.298 1.00 92.50 189 GLU A N 1
ATOM 1509 C CA . GLU A 1 189 ? -40.419 -6.833 75.715 1.00 92.50 189 GLU A CA 1
ATOM 1510 C C . GLU A 1 189 ? -41.470 -6.161 76.605 1.00 92.50 189 GLU A C 1
ATOM 1512 O O . GLU A 1 189 ? -41.996 -6.805 77.515 1.00 92.50 189 GLU A O 1
ATOM 1517 N N . ARG A 1 190 ? -41.870 -4.921 76.288 1.00 93.12 190 ARG A N 1
ATOM 1518 C CA . ARG A 1 190 ? -42.930 -4.197 77.015 1.00 93.12 190 ARG A CA 1
ATOM 1519 C C . ARG A 1 190 ? -44.264 -4.933 77.015 1.00 93.12 190 ARG A C 1
ATOM 1521 O O . ARG A 1 190 ? -44.948 -4.974 78.041 1.00 93.12 190 ARG A O 1
ATOM 1528 N N . LEU A 1 191 ? -44.675 -5.480 75.873 1.00 91.81 191 LEU A N 1
ATOM 1529 C CA . LEU A 1 191 ? -45.905 -6.262 75.765 1.00 91.81 191 LEU A CA 1
ATOM 1530 C C . LEU A 1 191 ? -45.796 -7.570 76.554 1.00 91.81 191 LEU A C 1
ATOM 1532 O O . LEU A 1 191 ? -46.765 -7.950 77.211 1.00 91.81 191 LEU A O 1
ATOM 1536 N N . SER A 1 192 ? -44.623 -8.209 76.568 1.00 91.19 192 SER A N 1
ATOM 1537 C CA . SER A 1 192 ? -44.357 -9.415 77.356 1.00 91.19 192 SER A CA 1
ATOM 1538 C C . SER A 1 192 ? -44.403 -9.135 78.860 1.00 91.19 192 SER A C 1
ATOM 1540 O O . SER A 1 192 ? -45.018 -9.899 79.600 1.00 91.19 192 SER A O 1
ATOM 1542 N N . GLU A 1 193 ? -43.857 -8.006 79.323 1.00 91.69 193 GLU A N 1
ATOM 1543 C CA . GLU A 1 193 ? -43.935 -7.581 80.722 1.00 91.69 193 GLU A CA 1
ATOM 1544 C C . GLU A 1 193 ? -45.376 -7.261 81.116 1.00 91.69 193 GLU A C 1
ATOM 1546 O O . GLU A 1 193 ? -45.841 -7.670 82.180 1.00 91.69 193 GLU A O 1
ATOM 1551 N N . ARG A 1 194 ? -46.121 -6.565 80.246 1.00 91.38 194 ARG A N 1
ATOM 1552 C CA . ARG A 1 194 ? -47.554 -6.310 80.446 1.00 91.38 194 ARG A CA 1
ATOM 1553 C C . ARG A 1 194 ? -48.351 -7.605 80.524 1.00 91.38 194 ARG A C 1
ATOM 1555 O O . ARG A 1 194 ? -49.200 -7.721 81.407 1.00 91.38 194 ARG A O 1
ATOM 1562 N N . LEU A 1 195 ? -48.080 -8.562 79.638 1.00 88.50 195 LEU A N 1
ATOM 1563 C CA . LEU A 1 195 ? -48.687 -9.890 79.665 1.00 88.50 195 LEU A CA 1
ATOM 1564 C C . LEU A 1 195 ? -48.326 -10.618 80.953 1.00 88.50 195 LEU A C 1
ATOM 1566 O O . LEU A 1 195 ? -49.230 -11.012 81.667 1.00 88.50 195 LEU A O 1
ATOM 1570 N N . SER A 1 196 ? -47.047 -10.711 81.312 1.00 88.81 196 SER A N 1
ATOM 1571 C CA . SER A 1 196 ? -46.576 -11.343 82.549 1.00 88.81 196 SER A CA 1
ATOM 1572 C C . SER A 1 196 ? -47.232 -10.736 83.792 1.00 88.81 196 SER A C 1
ATOM 1574 O O . SER A 1 196 ? -47.756 -11.460 84.636 1.00 88.81 196 SER A O 1
ATOM 1576 N N . ASN A 1 197 ? -47.313 -9.406 83.873 1.00 85.94 197 ASN A N 1
ATOM 1577 C CA . ASN A 1 197 ? -48.001 -8.704 84.955 1.00 85.94 197 ASN A CA 1
ATOM 1578 C C . ASN A 1 197 ? -49.509 -8.981 84.962 1.00 85.94 197 ASN A C 1
ATOM 1580 O O . ASN A 1 197 ? -50.100 -9.138 86.029 1.00 85.94 197 ASN A O 1
ATOM 1584 N N . ARG A 1 198 ? -50.146 -9.057 83.790 1.00 84.06 198 ARG A N 1
ATOM 1585 C CA . ARG A 1 198 ? -51.563 -9.417 83.671 1.00 84.06 198 ARG A CA 1
ATOM 1586 C C . ARG A 1 198 ? -51.800 -10.871 84.070 1.00 84.06 198 ARG A C 1
ATOM 1588 O O . ARG A 1 198 ? -52.740 -11.129 84.807 1.00 84.06 198 ARG A O 1
ATOM 1595 N N . THR A 1 199 ? -50.934 -11.791 83.661 1.00 79.56 199 THR A N 1
ATOM 1596 C CA . THR A 1 199 ? -50.975 -13.207 84.032 1.00 79.56 199 THR A CA 1
ATOM 1597 C C . THR A 1 199 ? -50.745 -13.389 85.527 1.00 79.56 199 THR A C 1
ATOM 1599 O O . THR A 1 199 ? -51.480 -14.146 86.141 1.00 79.56 199 THR A O 1
ATOM 1602 N N . ARG A 1 200 ? -49.809 -12.653 86.146 1.00 78.00 200 ARG A N 1
ATOM 1603 C CA . ARG A 1 200 ? -49.639 -12.626 87.610 1.00 78.00 200 ARG A CA 1
ATOM 1604 C C . ARG A 1 200 ? -50.894 -12.128 88.310 1.00 78.00 200 ARG A C 1
ATOM 1606 O O . ARG A 1 200 ? -51.375 -12.797 89.206 1.00 78.00 200 ARG A O 1
ATOM 1613 N N . ARG A 1 201 ? -51.483 -11.022 87.843 1.00 77.69 201 ARG A N 1
ATOM 1614 C CA . ARG A 1 201 ? -52.758 -10.527 88.387 1.00 77.69 201 ARG A CA 1
ATOM 1615 C C . ARG A 1 201 ? -53.883 -11.546 88.246 1.00 77.69 201 ARG A C 1
ATOM 1617 O O . ARG A 1 201 ? -54.655 -11.680 89.178 1.00 77.69 201 ARG A O 1
ATOM 1624 N N . ILE A 1 202 ? -53.975 -12.252 87.117 1.00 75.62 202 ILE A N 1
ATOM 1625 C CA . ILE A 1 202 ? -54.950 -13.335 86.915 1.00 75.62 202 ILE A CA 1
ATOM 1626 C C . ILE A 1 202 ? -54.656 -14.497 87.863 1.00 75.62 202 ILE A C 1
ATOM 1628 O O . ILE A 1 202 ? -55.583 -15.002 88.470 1.00 75.62 202 ILE A O 1
ATOM 1632 N N . GLN A 1 203 ? -53.394 -14.884 88.051 1.00 74.69 203 GLN A N 1
ATOM 1633 C CA . GLN A 1 203 ? -53.002 -15.923 89.006 1.00 74.69 203 GLN A CA 1
ATOM 1634 C C . GLN A 1 203 ? -53.300 -15.523 90.454 1.00 74.69 203 GLN A C 1
ATOM 1636 O O . GLN A 1 203 ? -53.737 -16.371 91.220 1.00 74.69 203 GLN A O 1
ATOM 1641 N N . ASP A 1 204 ? -53.102 -14.257 90.826 1.00 70.94 204 ASP A N 1
ATOM 1642 C CA . ASP A 1 204 ? -53.456 -13.714 92.141 1.00 70.94 204 ASP A CA 1
ATOM 1643 C C . ASP A 1 204 ? -54.982 -13.683 92.329 1.00 70.94 204 ASP A C 1
ATOM 1645 O O . ASP A 1 204 ? -55.478 -14.051 93.393 1.00 70.94 204 ASP A O 1
ATOM 1649 N N . PHE A 1 205 ? -55.729 -13.330 91.275 1.00 63.75 205 PHE A N 1
ATOM 1650 C CA . PHE A 1 205 ? -57.193 -13.415 91.239 1.00 63.75 205 PHE A CA 1
ATOM 1651 C C . PHE A 1 205 ? -57.677 -14.868 91.354 1.00 63.75 205 PHE A C 1
ATOM 1653 O O . PHE A 1 205 ? -58.562 -15.152 92.150 1.00 63.75 205 PHE A O 1
ATOM 1660 N N . ASP A 1 206 ? -57.057 -15.804 90.632 1.00 58.88 206 ASP A N 1
ATOM 1661 C CA . ASP A 1 206 ? -57.311 -17.247 90.715 1.00 58.88 206 ASP A CA 1
ATOM 1662 C C . ASP A 1 206 ? -56.934 -17.801 92.097 1.00 58.88 206 ASP A C 1
ATOM 1664 O O . ASP A 1 206 ? -57.559 -18.745 92.573 1.00 58.88 206 ASP A O 1
ATOM 1668 N N . ARG A 1 207 ? -55.927 -17.230 92.772 1.00 58.28 207 ARG A N 1
ATOM 1669 C CA . ARG A 1 207 ? -55.536 -17.596 94.143 1.00 58.28 207 ARG A CA 1
ATOM 1670 C C . ARG A 1 207 ? -56.586 -17.149 95.157 1.00 58.28 207 ARG A C 1
ATOM 1672 O O . ARG A 1 207 ? -56.923 -17.932 96.037 1.00 58.28 207 ARG A O 1
ATOM 1679 N N . GLN A 1 208 ? -57.133 -15.945 94.983 1.00 55.81 208 GLN A N 1
ATOM 1680 C CA . GLN A 1 208 ? -58.266 -15.434 95.764 1.00 55.81 208 GLN A CA 1
ATOM 1681 C C . GLN A 1 208 ? -59.567 -16.196 95.466 1.00 55.81 208 GLN A C 1
ATOM 1683 O O . GLN A 1 208 ? -60.347 -16.447 96.377 1.00 55.81 208 GLN A O 1
ATOM 1688 N N . TYR A 1 209 ? -59.781 -16.635 94.222 1.00 49.62 209 TYR A N 1
ATOM 1689 C CA . TYR A 1 209 ? -60.911 -17.494 93.852 1.00 49.62 209 TYR A CA 1
ATOM 1690 C C . TYR A 1 209 ? -60.752 -18.940 94.345 1.00 49.62 209 TYR A C 1
ATOM 1692 O O . TYR A 1 209 ? -61.745 -19.571 94.687 1.00 49.62 209 TYR A O 1
ATOM 1700 N N . ARG A 1 210 ? -59.528 -19.477 94.463 1.00 46.97 210 ARG A N 1
ATOM 1701 C CA . ARG A 1 210 ? -59.288 -20.796 95.086 1.00 46.97 210 ARG A CA 1
ATOM 1702 C C . ARG A 1 210 ? -59.571 -20.827 96.591 1.00 46.97 210 ARG A C 1
ATOM 1704 O O . ARG A 1 210 ? -59.786 -21.913 97.119 1.00 46.97 210 ARG A O 1
ATOM 1711 N N . GLU A 1 211 ? -59.588 -19.679 97.268 1.00 46.56 211 GLU A N 1
ATOM 1712 C CA . GLU A 1 211 ? -60.067 -19.557 98.655 1.00 46.56 211 GLU A CA 1
ATOM 1713 C C . GLU A 1 211 ? -61.604 -19.461 98.758 1.00 46.56 211 GLU A C 1
ATOM 1715 O O . GLU A 1 211 ? -62.137 -19.510 99.864 1.00 46.56 211 GLU A O 1
ATOM 1720 N N . TYR A 1 212 ? -62.334 -19.408 97.635 1.00 46.00 212 TYR A N 1
ATOM 1721 C CA . TYR A 1 212 ? -63.800 -19.366 97.587 1.00 46.00 212 TYR A CA 1
ATOM 1722 C C . TYR A 1 212 ? -64.372 -20.369 96.557 1.00 46.00 212 TYR A C 1
ATOM 1724 O O . TYR A 1 212 ? -64.900 -20.006 95.512 1.00 46.00 212 TYR A O 1
ATOM 1732 N N . GLU A 1 213 ? -64.309 -21.648 96.939 1.00 37.78 213 GLU A N 1
ATOM 1733 C CA . GLU A 1 213 ? -65.263 -22.724 96.591 1.00 37.78 213 GLU A CA 1
ATOM 1734 C C . GLU A 1 213 ? -65.369 -23.217 95.107 1.00 37.78 213 GLU A C 1
ATOM 1736 O O . GLU A 1 213 ? -64.623 -22.771 94.240 1.00 37.78 213 GLU A O 1
ATOM 1741 N N . PRO A 1 214 ? -66.127 -24.304 94.815 1.00 47.28 214 PRO A N 1
ATOM 1742 C CA . PRO A 1 214 ? -65.620 -25.609 94.399 1.00 47.28 214 PRO A CA 1
ATOM 1743 C C . PRO A 1 214 ? -65.689 -25.899 92.882 1.00 47.28 214 PRO A C 1
ATOM 1745 O O . PRO A 1 214 ? -66.319 -25.208 92.086 1.00 47.28 214 PRO A O 1
ATOM 1748 N N . GLU A 1 215 ? -65.019 -26.996 92.518 1.00 46.00 215 GLU A N 1
ATOM 1749 C CA . GLU A 1 215 ? -64.899 -27.665 91.214 1.00 46.00 215 GLU A CA 1
ATOM 1750 C C . GLU A 1 215 ? -65.965 -27.355 90.143 1.00 46.00 215 GLU A C 1
ATOM 1752 O O . GLU A 1 215 ? -67.101 -27.828 90.217 1.00 46.00 215 GLU A O 1
ATOM 1757 N N . ARG A 1 216 ? -65.540 -26.752 89.019 1.00 38.31 216 ARG A N 1
ATOM 1758 C CA . ARG A 1 216 ? -66.133 -27.039 87.701 1.00 38.31 216 ARG A CA 1
ATOM 1759 C C . ARG A 1 216 ? -65.098 -27.141 86.582 1.00 38.31 216 ARG A C 1
ATOM 1761 O O . ARG A 1 216 ? -64.074 -26.470 86.542 1.00 38.31 216 ARG A O 1
ATOM 1768 N N . LYS A 1 217 ? -65.423 -28.083 85.701 1.00 41.16 217 LYS A N 1
ATOM 1769 C CA . LYS A 1 217 ? -64.643 -28.717 84.641 1.00 41.16 217 LYS A CA 1
ATOM 1770 C C . LYS A 1 217 ? -64.139 -27.731 83.586 1.00 41.16 217 LYS A C 1
ATOM 1772 O O . LYS A 1 217 ? -64.885 -26.887 83.103 1.00 41.16 217 LYS A O 1
ATOM 1777 N N . ARG A 1 218 ? -62.889 -27.945 83.167 1.00 39.69 218 ARG A N 1
ATOM 1778 C CA . ARG A 1 218 ? -62.306 -27.403 81.936 1.00 39.69 218 ARG A CA 1
ATOM 1779 C C . ARG A 1 218 ? -62.946 -28.105 80.736 1.00 39.69 218 ARG A C 1
ATOM 1781 O O . ARG A 1 218 ? -62.948 -29.333 80.685 1.00 39.69 218 ARG A O 1
ATOM 1788 N N . GLN A 1 219 ? -63.464 -27.331 79.789 1.00 42.34 219 GLN A N 1
ATOM 1789 C CA . GLN A 1 219 ? -63.756 -27.792 78.435 1.00 42.34 219 GLN A CA 1
ATOM 1790 C C . GLN A 1 219 ? -62.893 -27.012 77.443 1.00 42.34 219 GLN A C 1
ATOM 1792 O O . GLN A 1 219 ? -62.640 -25.823 77.615 1.00 42.34 219 GLN A O 1
ATOM 1797 N N . HIS A 1 220 ? -62.409 -27.779 76.472 1.00 45.94 220 HIS A N 1
ATOM 1798 C CA . HIS A 1 220 ? -61.499 -27.463 75.383 1.00 45.94 220 HIS A CA 1
ATOM 1799 C C . HIS A 1 220 ? -61.849 -26.202 74.584 1.00 45.94 220 HIS A C 1
ATOM 1801 O O . HIS A 1 220 ? -63.009 -25.979 74.248 1.00 45.94 220 HIS A O 1
ATOM 1807 N N . SER A 1 221 ? -60.813 -25.465 74.177 1.00 43.16 221 SER A N 1
ATOM 1808 C CA . SER A 1 221 ? -60.862 -24.529 73.050 1.00 43.16 221 SER A CA 1
ATOM 1809 C C . SER A 1 221 ? -59.503 -24.496 72.335 1.00 43.16 221 SER A C 1
ATOM 1811 O O . SER A 1 221 ? -58.747 -23.543 72.489 1.00 43.16 221 SER A O 1
ATOM 1813 N N . ASP A 1 222 ? -59.200 -25.542 71.565 1.00 45.75 222 ASP A N 1
ATOM 1814 C CA . ASP A 1 222 ? -58.032 -25.615 70.667 1.00 45.75 222 ASP A CA 1
ATOM 1815 C C . ASP A 1 222 ? -58.498 -25.929 69.233 1.00 45.75 222 ASP A C 1
ATOM 1817 O O . ASP A 1 222 ? -58.083 -26.911 68.632 1.00 45.75 222 ASP A O 1
ATOM 1821 N N . GLN A 1 223 ? -59.437 -25.140 68.700 1.00 50.44 223 GLN A N 1
ATOM 1822 C CA . GLN A 1 223 ? -59.988 -25.353 67.348 1.00 50.44 223 GLN A CA 1
ATOM 1823 C C . GLN A 1 223 ? -59.946 -24.119 66.437 1.00 50.44 223 GLN A C 1
ATOM 1825 O O . GLN A 1 223 ? -60.317 -24.221 65.281 1.00 50.44 223 GLN A O 1
ATOM 1830 N N . ASN A 1 224 ? -59.439 -22.972 66.907 1.00 50.50 224 ASN A N 1
ATOM 1831 C CA . ASN A 1 224 ? -59.450 -21.731 66.116 1.00 50.50 224 ASN A CA 1
ATOM 1832 C C . ASN A 1 224 ? -58.114 -21.386 65.429 1.00 50.50 224 ASN A C 1
ATOM 1834 O O . ASN A 1 224 ? -58.076 -20.424 64.665 1.00 50.50 224 ASN A O 1
ATOM 1838 N N . ASN A 1 225 ? -57.025 -22.118 65.694 1.00 52.59 225 ASN A N 1
ATOM 1839 C CA . ASN A 1 225 ? -55.725 -21.839 65.063 1.00 52.59 225 ASN A CA 1
ATOM 1840 C C . ASN A 1 225 ? -55.505 -22.651 63.778 1.00 52.59 225 ASN A C 1
ATOM 1842 O O . ASN A 1 225 ? -55.011 -22.092 62.804 1.00 52.59 225 ASN A O 1
ATOM 1846 N N . ASP A 1 226 ? -55.958 -23.908 63.729 1.00 54.81 226 ASP A N 1
ATOM 1847 C CA . ASP A 1 226 ? -55.760 -24.768 62.552 1.00 54.81 226 ASP A CA 1
ATOM 1848 C C . ASP A 1 226 ? -56.553 -24.281 61.321 1.00 54.81 226 ASP A C 1
ATOM 1850 O O . ASP A 1 226 ? -56.073 -24.392 60.192 1.00 54.81 226 ASP A O 1
ATOM 1854 N N . ASP A 1 227 ? -57.721 -23.658 61.521 1.00 56.78 227 ASP A N 1
ATOM 1855 C CA . ASP A 1 227 ? -58.546 -23.120 60.428 1.00 56.78 227 ASP A CA 1
ATOM 1856 C C . ASP A 1 227 ? -57.941 -21.853 59.790 1.00 56.78 227 ASP A C 1
ATOM 1858 O O . ASP A 1 227 ? -58.084 -21.633 58.586 1.00 56.78 227 ASP A O 1
ATOM 1862 N N . ASN A 1 228 ? -57.219 -21.033 60.566 1.00 59.59 228 ASN A N 1
ATOM 1863 C CA . ASN A 1 228 ? -56.528 -19.845 60.048 1.00 59.59 228 ASN A CA 1
ATOM 1864 C C . ASN A 1 228 ? -55.250 -20.217 59.283 1.00 59.59 228 ASN A C 1
ATOM 1866 O O . ASN A 1 228 ? -54.947 -19.611 58.252 1.00 59.59 228 ASN A O 1
ATOM 1870 N N . ASP A 1 229 ? -54.521 -21.233 59.743 1.00 60.84 229 ASP A N 1
ATOM 1871 C CA . ASP A 1 229 ? -53.334 -21.729 59.045 1.00 60.84 229 ASP A CA 1
ATOM 1872 C C . ASP A 1 229 ? -53.723 -22.455 57.744 1.00 60.84 229 ASP A C 1
ATOM 1874 O O . ASP A 1 229 ? -53.087 -22.266 56.707 1.00 60.84 229 ASP A O 1
ATOM 1878 N N . ALA A 1 230 ? -54.832 -23.205 57.743 1.00 64.19 230 ALA A N 1
ATOM 1879 C CA . ALA A 1 230 ? -55.373 -23.821 56.532 1.00 64.19 230 ALA A CA 1
ATOM 1880 C C . ALA A 1 230 ? -55.891 -22.784 55.516 1.00 64.19 230 ALA A C 1
ATOM 1882 O O . ALA A 1 230 ? -55.640 -22.925 54.316 1.00 64.19 230 ALA A O 1
ATOM 1883 N N . ALA A 1 231 ? -56.568 -21.726 55.975 1.00 67.69 231 ALA A N 1
ATOM 1884 C CA . ALA A 1 231 ? -57.049 -20.648 55.109 1.00 67.69 231 ALA A CA 1
ATOM 1885 C C . ALA A 1 231 ? -55.894 -19.843 54.487 1.00 67.69 231 ALA A C 1
ATOM 1887 O O . ALA A 1 231 ? -55.900 -19.580 53.285 1.00 67.69 231 ALA A O 1
ATOM 1888 N N . THR A 1 232 ? -54.862 -19.514 55.269 1.00 71.44 232 THR A N 1
ATOM 1889 C CA . THR A 1 232 ? -53.684 -18.784 54.765 1.00 71.44 232 THR A CA 1
ATOM 1890 C C . THR A 1 232 ? -52.839 -19.621 53.800 1.00 71.44 232 THR A C 1
ATOM 1892 O O . THR A 1 232 ? -52.338 -19.090 52.803 1.00 71.44 232 THR A O 1
ATOM 1895 N N . LEU A 1 233 ? -52.727 -20.935 54.032 1.00 72.19 233 LEU A N 1
ATOM 1896 C CA . LEU A 1 233 ? -52.099 -21.874 53.096 1.00 72.19 233 LEU A CA 1
ATOM 1897 C C . LEU A 1 233 ? -52.886 -22.004 51.785 1.00 72.19 233 LEU A C 1
ATOM 1899 O O . LEU A 1 233 ? -52.270 -22.052 50.718 1.00 72.19 233 LEU A O 1
ATOM 1903 N N . ALA A 1 234 ? -54.220 -22.026 51.845 1.00 73.69 234 ALA A N 1
ATOM 1904 C CA . ALA A 1 234 ? -55.071 -22.052 50.655 1.00 73.69 234 ALA A CA 1
ATOM 1905 C C . ALA A 1 234 ? -54.921 -20.767 49.821 1.00 73.69 234 ALA A C 1
ATOM 1907 O O . ALA A 1 234 ? -54.715 -20.846 48.611 1.00 73.69 234 ALA A O 1
ATOM 1908 N N . GLU A 1 235 ? -54.903 -19.595 50.463 1.00 75.94 235 GLU A N 1
ATOM 1909 C CA . GLU A 1 235 ? -54.658 -18.316 49.782 1.00 75.94 235 GLU A CA 1
ATOM 1910 C C . GLU A 1 235 ? -53.273 -18.264 49.117 1.00 75.94 235 GLU A C 1
ATOM 1912 O O . GLU A 1 235 ? -53.137 -17.790 47.987 1.00 75.94 235 GLU A O 1
ATOM 1917 N N . HIS A 1 236 ? -52.232 -18.784 49.777 1.00 75.75 236 HIS A N 1
ATOM 1918 C CA . HIS A 1 236 ? -50.892 -18.854 49.186 1.00 75.75 236 HIS A CA 1
ATOM 1919 C C . HIS A 1 236 ? -50.828 -19.828 48.004 1.00 75.75 236 HIS A C 1
ATOM 1921 O O . HIS A 1 236 ? -50.185 -19.520 46.999 1.00 75.75 236 HIS A O 1
ATOM 1927 N N . ALA A 1 237 ? -51.508 -20.973 48.085 1.00 75.75 237 ALA A N 1
ATOM 1928 C CA . ALA A 1 237 ? -51.587 -21.925 46.981 1.00 75.75 237 ALA A CA 1
ATOM 1929 C C . ALA A 1 237 ? -52.286 -21.317 45.751 1.00 75.75 237 ALA A C 1
ATOM 1931 O O . ALA A 1 237 ? -51.794 -21.472 44.630 1.00 75.75 237 ALA A O 1
ATOM 1932 N N . ASP A 1 238 ? -53.364 -20.557 45.958 1.00 78.56 238 ASP A N 1
ATOM 1933 C CA . ASP A 1 238 ? -54.071 -19.848 44.888 1.00 78.56 238 ASP A CA 1
ATOM 1934 C C . ASP A 1 238 ? -53.220 -18.723 44.278 1.00 78.56 238 ASP A C 1
ATOM 1936 O O . ASP A 1 238 ? -53.194 -18.548 43.054 1.00 78.56 238 ASP A O 1
ATOM 1940 N N . MET A 1 239 ? -52.463 -17.981 45.095 1.00 78.69 239 MET A N 1
ATOM 1941 C CA . MET A 1 239 ? -51.518 -16.978 44.591 1.00 78.69 239 MET A CA 1
ATOM 1942 C C . MET A 1 239 ? -50.420 -17.606 43.726 1.00 78.69 239 MET A C 1
ATOM 1944 O O . MET A 1 239 ? -50.207 -17.152 42.599 1.00 78.69 239 MET A O 1
ATOM 1948 N N . LEU A 1 240 ? -49.773 -18.679 44.196 1.00 78.38 240 LEU A N 1
ATOM 1949 C CA . LEU A 1 240 ? -48.761 -19.393 43.409 1.00 78.38 240 LEU A CA 1
ATOM 1950 C C . LEU A 1 240 ? -49.348 -19.993 42.123 1.00 78.38 240 LEU A C 1
ATOM 1952 O O . LEU A 1 240 ? -48.697 -19.961 41.077 1.00 78.38 240 LEU A O 1
ATOM 1956 N N . GLY A 1 241 ? -50.582 -20.504 42.167 1.00 79.88 241 GLY A N 1
ATOM 1957 C CA . GLY A 1 241 ? -51.286 -21.002 40.985 1.00 79.88 241 GLY A CA 1
ATOM 1958 C C . GLY A 1 241 ? -51.493 -19.915 39.925 1.00 79.88 241 GLY A C 1
ATOM 1959 O O . GLY A 1 241 ? -51.248 -20.141 38.737 1.00 79.88 241 GLY A O 1
ATOM 1960 N N . ASN A 1 242 ? -51.864 -18.706 40.352 1.00 81.44 242 ASN A N 1
ATOM 1961 C CA . ASN A 1 242 ? -52.027 -17.551 39.468 1.00 81.44 242 ASN A CA 1
ATOM 1962 C C . ASN A 1 242 ? -50.693 -17.047 38.894 1.00 81.44 242 ASN A C 1
ATOM 1964 O O . ASN A 1 242 ? -50.627 -16.656 37.724 1.00 81.44 242 ASN A O 1
ATOM 1968 N N . GLU A 1 243 ? -49.616 -17.071 39.679 1.00 80.25 243 GLU A N 1
ATOM 1969 C CA . GLU A 1 243 ? -48.271 -16.738 39.198 1.00 80.25 243 GLU A CA 1
ATOM 1970 C C . GLU A 1 243 ? -47.760 -17.753 38.172 1.00 80.25 243 GLU A C 1
ATOM 1972 O O . GLU A 1 243 ? -47.244 -17.365 37.119 1.00 80.25 243 GLU A O 1
ATOM 1977 N N . LEU A 1 244 ? -47.978 -19.047 38.420 1.00 81.00 244 LEU A N 1
ATOM 1978 C CA . LEU A 1 244 ? -47.637 -20.111 37.478 1.00 81.00 244 LEU A CA 1
ATOM 1979 C C . LEU A 1 244 ? -48.408 -19.958 36.159 1.00 81.00 244 LEU A C 1
ATOM 1981 O O . LEU A 1 244 ? -47.823 -20.088 35.083 1.00 81.00 244 LEU A O 1
ATOM 1985 N N . LEU A 1 245 ? -49.699 -19.618 36.224 1.00 82.75 245 LEU A N 1
ATOM 1986 C CA . LEU A 1 245 ? -50.525 -19.361 35.043 1.00 82.75 245 LEU A CA 1
ATOM 1987 C C . LEU A 1 245 ? -49.990 -18.183 34.214 1.00 82.75 245 LEU A C 1
ATOM 1989 O O . LEU A 1 245 ? -49.925 -18.259 32.984 1.00 82.75 245 LEU A O 1
ATOM 1993 N N . ARG A 1 246 ? -49.558 -17.104 34.881 1.00 82.81 246 ARG A N 1
ATOM 1994 C CA . ARG A 1 246 ? -48.925 -15.947 34.230 1.00 82.81 246 ARG A CA 1
ATOM 1995 C C . ARG A 1 246 ? -47.618 -16.324 33.549 1.00 82.81 246 ARG A C 1
ATOM 1997 O O . ARG A 1 246 ? -47.397 -15.927 32.406 1.00 82.81 246 ARG A O 1
ATOM 2004 N N . LEU A 1 247 ? -46.777 -17.110 34.214 1.00 82.06 247 LEU A N 1
ATOM 2005 C CA . LEU A 1 247 ? -45.512 -17.562 33.644 1.00 82.06 247 LEU A CA 1
ATOM 2006 C C . LEU A 1 247 ? -45.736 -18.464 32.421 1.00 82.06 247 LEU A C 1
ATOM 2008 O O . LEU A 1 247 ? -45.085 -18.293 31.393 1.00 82.06 247 LEU A O 1
ATOM 2012 N N . LEU A 1 248 ? -46.707 -19.373 32.493 1.00 82.44 248 LEU A N 1
ATOM 2013 C CA . LEU A 1 248 ? -47.059 -20.255 31.383 1.00 82.44 248 LEU A CA 1
ATOM 2014 C C . LEU A 1 248 ? -47.594 -19.491 30.170 1.00 82.44 248 LEU A C 1
ATOM 2016 O O . LEU A 1 248 ? -47.179 -19.746 29.039 1.00 82.44 248 LEU A O 1
ATOM 2020 N N . CYS A 1 249 ? -48.470 -18.514 30.403 1.00 82.81 249 CYS A N 1
ATOM 2021 C CA . CYS A 1 249 ? -48.994 -17.655 29.347 1.00 82.81 249 CYS A CA 1
ATOM 2022 C C . CYS A 1 249 ? -47.882 -16.807 28.702 1.00 82.81 249 CYS A C 1
ATOM 2024 O O . CYS A 1 249 ? -47.850 -16.650 27.480 1.00 82.81 249 CYS A O 1
ATOM 2026 N N . PHE A 1 250 ? -46.928 -16.315 29.500 1.00 84.75 250 PHE A N 1
ATOM 2027 C CA . PHE A 1 250 ? -45.739 -15.618 29.004 1.00 84.75 250 PHE A CA 1
ATOM 2028 C C . PHE A 1 250 ? -44.901 -16.513 28.081 1.00 84.75 250 PHE A C 1
ATOM 2030 O O . PHE A 1 250 ? -44.589 -16.116 26.957 1.00 84.75 250 PHE A O 1
ATOM 2037 N N . CYS A 1 251 ? -44.573 -17.730 28.526 1.00 80.69 251 CYS A N 1
ATOM 2038 C CA . CYS A 1 251 ? -43.773 -18.673 27.744 1.00 80.69 251 CYS A CA 1
ATOM 2039 C C . CYS A 1 251 ? -44.456 -19.026 26.417 1.00 80.69 251 CYS A C 1
ATOM 2041 O O . CYS A 1 251 ? -43.808 -19.013 25.371 1.00 80.69 251 CYS A O 1
ATOM 2043 N N . GLN A 1 252 ? -45.771 -19.259 26.440 1.00 81.31 252 GLN A N 1
ATOM 2044 C CA . GLN A 1 252 ? -46.546 -19.532 25.230 1.00 81.31 252 GLN A CA 1
ATOM 2045 C C . GLN A 1 252 ? -46.518 -18.348 24.254 1.00 81.31 252 GLN A C 1
ATOM 2047 O O . GLN A 1 252 ? -46.237 -18.539 23.074 1.00 81.31 252 GLN A O 1
ATOM 2052 N N . LYS A 1 253 ? -46.716 -17.114 24.739 1.00 80.81 253 LYS A N 1
ATOM 2053 C CA . LYS A 1 253 ? -46.623 -15.903 23.904 1.00 80.81 253 LYS A CA 1
ATOM 2054 C C . LYS A 1 253 ? -45.247 -15.720 23.269 1.00 80.81 253 LYS A C 1
ATOM 2056 O O . LYS A 1 253 ? -45.158 -15.302 22.115 1.00 80.81 253 LYS A O 1
ATOM 2061 N N . ALA A 1 254 ? -44.182 -16.000 24.017 1.00 79.50 254 ALA A N 1
ATOM 2062 C CA . ALA A 1 254 ? -42.817 -15.905 23.514 1.00 79.50 254 ALA A CA 1
ATOM 2063 C C . ALA A 1 254 ? -42.552 -16.946 22.414 1.00 79.50 254 ALA A C 1
ATOM 2065 O O . ALA A 1 254 ? -42.006 -16.601 21.367 1.00 79.50 254 ALA A O 1
ATOM 2066 N N . VAL A 1 255 ? -42.990 -18.192 22.618 1.00 78.31 255 VAL A N 1
ATOM 2067 C CA . VAL A 1 255 ? -42.872 -19.267 21.620 1.00 78.31 255 VAL A CA 1
ATOM 2068 C C . VAL A 1 255 ? -43.687 -18.957 20.367 1.00 78.31 255 VAL A C 1
ATOM 2070 O O . VAL A 1 255 ? -43.146 -19.049 19.269 1.00 78.31 255 VAL A O 1
ATOM 2073 N N . ASP A 1 256 ? -44.941 -18.521 20.508 1.00 77.81 256 ASP A N 1
ATOM 2074 C CA . ASP A 1 256 ? -45.804 -18.180 19.371 1.00 77.81 256 ASP A CA 1
ATOM 2075 C C . ASP A 1 256 ? -45.233 -17.013 18.551 1.00 77.81 256 ASP A C 1
ATOM 2077 O O . ASP A 1 256 ? -45.313 -17.011 17.321 1.00 77.81 256 ASP A O 1
ATOM 2081 N N . PHE A 1 257 ? -44.624 -16.023 19.213 1.00 78.81 257 PHE A N 1
ATOM 2082 C CA . PHE A 1 257 ? -43.934 -14.929 18.532 1.00 78.81 257 PHE A CA 1
ATOM 2083 C C . PHE A 1 257 ? -42.689 -15.412 17.786 1.00 78.81 257 PHE A C 1
ATOM 2085 O O . PHE A 1 257 ? -42.528 -15.090 16.611 1.00 78.81 257 PHE A O 1
ATOM 2092 N N . LEU A 1 258 ? -41.823 -16.190 18.443 1.00 73.56 258 LEU A N 1
ATOM 2093 C CA . LEU A 1 258 ? -40.611 -16.728 17.822 1.00 73.56 258 LEU A CA 1
ATOM 2094 C C . LEU A 1 258 ? -40.942 -17.625 16.630 1.00 73.56 258 LEU A C 1
ATOM 2096 O O . LEU A 1 258 ? -40.259 -17.555 15.615 1.00 73.56 258 LEU A O 1
ATOM 2100 N N . GLN A 1 259 ? -42.010 -18.415 16.724 1.00 74.94 259 GLN A N 1
ATOM 2101 C CA . GLN A 1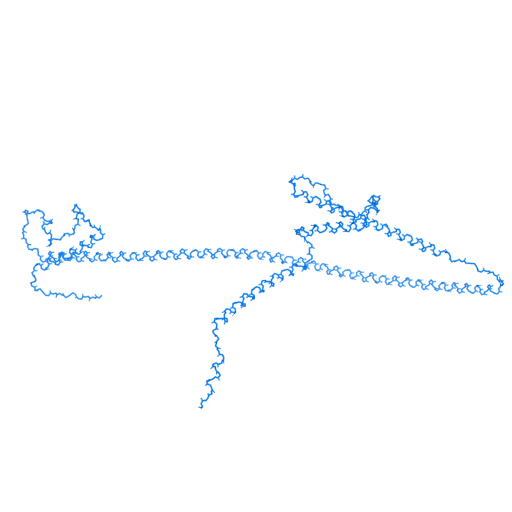 259 ? -42.475 -19.254 15.628 1.00 74.94 259 GLN A CA 1
ATOM 2102 C C . GLN A 1 259 ? -42.959 -18.408 14.441 1.00 74.94 259 GLN A C 1
ATOM 2104 O O . GLN A 1 259 ? -42.485 -18.613 13.330 1.00 74.94 259 GLN A O 1
ATOM 2109 N N . ARG A 1 260 ? -43.793 -17.381 14.671 1.00 73.31 260 ARG A N 1
ATOM 2110 C CA . ARG A 1 260 ? -44.219 -16.443 13.610 1.00 73.31 260 ARG A CA 1
ATOM 2111 C C . ARG A 1 260 ? -43.052 -15.683 12.984 1.00 73.31 260 ARG A C 1
ATOM 2113 O O . ARG A 1 260 ? -43.051 -15.450 11.780 1.00 73.31 260 ARG A O 1
ATOM 2120 N N . TYR A 1 261 ? -42.072 -15.289 13.794 1.00 70.50 261 TYR A N 1
ATOM 2121 C CA . TYR A 1 261 ? -40.859 -14.638 13.312 1.00 70.50 261 TYR A CA 1
ATOM 2122 C C . TYR A 1 261 ? -40.070 -15.576 12.394 1.00 70.50 261 TYR A C 1
ATOM 2124 O O . TYR A 1 261 ? -39.709 -15.179 11.290 1.00 70.50 261 TYR A O 1
ATOM 2132 N N . ASN A 1 262 ? -39.879 -16.831 12.804 1.00 66.88 262 ASN A N 1
ATOM 2133 C CA . ASN A 1 262 ? -39.134 -17.816 12.024 1.00 66.88 262 ASN A CA 1
ATOM 2134 C C . ASN A 1 262 ? -39.864 -18.232 10.731 1.00 66.88 262 ASN A C 1
ATOM 2136 O O . ASN A 1 262 ? -39.245 -18.388 9.681 1.00 66.88 262 ASN A O 1
ATOM 2140 N N . ASP A 1 263 ? -41.191 -18.357 10.782 1.00 66.69 263 ASP A N 1
ATOM 2141 C CA . ASP A 1 263 ? -42.008 -18.635 9.597 1.00 66.69 263 ASP A CA 1
ATOM 2142 C C . ASP A 1 263 ? -41.932 -17.460 8.597 1.00 66.69 263 ASP A C 1
ATOM 2144 O O . ASP A 1 263 ? -41.789 -17.672 7.393 1.00 66.69 263 ASP A O 1
ATOM 2148 N N . SER A 1 264 ? -41.909 -16.211 9.087 1.00 61.75 264 SER A N 1
ATOM 2149 C CA . SER A 1 264 ? -41.749 -15.019 8.237 1.00 61.75 264 SER A CA 1
ATOM 2150 C C . SER A 1 264 ? -40.352 -14.873 7.612 1.00 61.75 264 SER A C 1
ATOM 2152 O O . SER A 1 264 ? -40.220 -14.349 6.506 1.00 61.75 264 SER A O 1
ATOM 2154 N N . THR A 1 265 ? -39.293 -15.363 8.270 1.00 55.81 265 THR A N 1
ATOM 2155 C CA . THR A 1 265 ? -37.919 -15.355 7.730 1.00 55.81 265 THR A CA 1
ATOM 2156 C C . THR A 1 265 ? -37.649 -16.486 6.737 1.00 55.81 265 THR A C 1
ATOM 2158 O O . THR A 1 265 ? -36.758 -16.358 5.893 1.00 55.81 265 THR A O 1
ATOM 2161 N N . LEU A 1 266 ? -38.434 -17.565 6.771 1.00 52.09 266 LEU A N 1
ATOM 2162 C CA . LEU A 1 266 ? -38.412 -18.624 5.759 1.00 52.09 266 LEU A CA 1
ATOM 2163 C C . LEU A 1 266 ? -39.029 -18.171 4.422 1.00 52.09 266 LEU A C 1
ATOM 2165 O O . LEU A 1 266 ? -38.453 -18.467 3.372 1.00 52.09 266 LEU A O 1
ATOM 2169 N N . ASP A 1 267 ? -40.105 -17.376 4.445 1.00 48.31 267 ASP A N 1
ATOM 2170 C CA . ASP A 1 267 ? -40.717 -16.790 3.234 1.00 48.31 267 ASP A CA 1
ATOM 2171 C C . ASP A 1 267 ? -39.811 -15.754 2.532 1.00 48.31 267 ASP A C 1
ATOM 2173 O O . ASP A 1 267 ? -39.825 -15.616 1.304 1.00 48.31 267 ASP A O 1
ATOM 2177 N N . LEU A 1 268 ? -38.925 -15.089 3.282 1.00 45.34 268 LEU A N 1
ATOM 2178 C CA . LEU A 1 268 ? -37.923 -14.143 2.765 1.00 45.34 268 LEU A CA 1
ATOM 2179 C C . LEU A 1 268 ? -36.884 -14.781 1.826 1.00 45.34 268 LEU A C 1
ATOM 2181 O O . LEU A 1 268 ? -36.238 -14.071 1.053 1.00 45.34 268 LEU A O 1
ATOM 2185 N N . ARG A 1 269 ? -36.706 -16.109 1.860 1.00 47.09 269 ARG A N 1
ATOM 2186 C CA . ARG A 1 269 ? -35.782 -16.806 0.947 1.00 47.09 269 ARG A CA 1
ATOM 2187 C C . ARG A 1 269 ? -36.389 -17.084 -0.432 1.00 47.09 269 ARG A C 1
ATOM 2189 O O . ARG A 1 269 ? -35.640 -17.456 -1.334 1.00 47.09 269 ARG A O 1
ATOM 2196 N N . PHE A 1 270 ? -37.699 -16.883 -0.608 1.00 44.31 270 PHE A N 1
ATOM 2197 C CA . PHE A 1 270 ? -38.416 -17.258 -1.833 1.00 44.31 270 PHE A CA 1
ATOM 2198 C C . PHE A 1 270 ? -39.287 -16.156 -2.461 1.00 44.31 270 PHE A C 1
ATOM 2200 O O . PHE A 1 270 ? -39.808 -16.378 -3.552 1.00 44.31 270 PHE A O 1
ATOM 2207 N N . SER A 1 271 ? -39.405 -14.963 -1.866 1.00 37.22 271 SER A N 1
ATOM 2208 C CA . SER A 1 271 ? -40.253 -13.886 -2.404 1.00 37.22 271 SER A CA 1
ATOM 2209 C C . SER A 1 271 ? -39.538 -12.531 -2.479 1.00 37.22 271 SER A C 1
ATOM 2211 O O . SER A 1 271 ? -39.086 -11.969 -1.483 1.00 37.22 271 SER A O 1
ATOM 2213 N N . THR A 1 272 ? -39.434 -11.991 -3.693 1.00 40.03 272 THR A N 1
ATOM 2214 C CA . THR A 1 272 ? -39.015 -10.614 -3.973 1.00 40.03 272 THR A CA 1
ATOM 2215 C C . THR A 1 272 ? -40.090 -9.608 -3.561 1.00 40.03 272 THR A C 1
ATOM 2217 O O . THR A 1 272 ? -41.210 -9.694 -4.043 1.00 40.03 272 THR A O 1
ATOM 2220 N N . ILE A 1 273 ? -39.670 -8.593 -2.799 1.00 46.62 273 ILE A N 1
ATOM 2221 C CA . ILE A 1 273 ? -40.227 -7.230 -2.727 1.00 46.62 273 ILE A CA 1
ATOM 2222 C C . ILE A 1 273 ? -41.739 -7.151 -2.428 1.00 46.62 273 ILE A C 1
ATOM 2224 O O . ILE A 1 273 ? -42.570 -7.141 -3.328 1.00 46.62 273 ILE A O 1
ATOM 2228 N N . GLY A 1 274 ? -42.052 -6.909 -1.150 1.00 43.69 274 GLY A N 1
ATOM 2229 C CA . GLY A 1 274 ? -43.259 -6.187 -0.731 1.00 43.69 274 GLY A CA 1
ATOM 2230 C C . GLY A 1 274 ? -44.367 -7.040 -0.120 1.00 43.69 274 GLY A C 1
ATOM 2231 O O . GLY A 1 274 ? -45.283 -7.417 -0.834 1.00 43.69 274 GLY A O 1
ATOM 2232 N N . ALA A 1 275 ? -44.312 -7.271 1.199 1.00 41.47 275 ALA A N 1
ATOM 2233 C CA . ALA A 1 275 ? -45.486 -7.436 2.075 1.00 41.47 275 ALA A CA 1
ATOM 2234 C C . ALA A 1 275 ? -45.063 -7.747 3.526 1.00 41.47 275 ALA A C 1
ATOM 2236 O O . ALA A 1 275 ? -45.262 -8.860 3.989 1.00 41.47 275 ALA A O 1
ATOM 2237 N N . HIS A 1 276 ? -44.492 -6.799 4.277 1.00 48.06 276 HIS A N 1
ATOM 2238 C CA . HIS A 1 276 ? -44.336 -6.987 5.732 1.00 48.06 276 HIS A CA 1
ATOM 2239 C C . HIS A 1 276 ? -44.601 -5.682 6.492 1.00 48.06 276 HIS A C 1
ATOM 2241 O O . HIS A 1 276 ? -43.704 -5.113 7.105 1.00 48.06 276 HIS A O 1
ATOM 2247 N N . GLU A 1 277 ? -45.848 -5.207 6.447 1.00 46.31 277 GLU A N 1
ATOM 2248 C CA . GLU A 1 277 ? -46.334 -4.153 7.355 1.00 46.31 277 GLU A CA 1
ATOM 2249 C C . GLU A 1 277 ? -46.868 -4.713 8.695 1.00 46.31 277 GLU A C 1
ATOM 2251 O O . GLU A 1 277 ? -47.060 -3.950 9.638 1.00 46.31 277 GLU A O 1
ATOM 2256 N N . ASP A 1 278 ? -47.014 -6.039 8.843 1.00 51.47 278 ASP A N 1
ATOM 2257 C CA . ASP A 1 278 ? -47.780 -6.624 9.960 1.00 51.47 278 ASP A CA 1
ATOM 2258 C C . ASP A 1 278 ? -46.970 -7.306 11.077 1.00 51.47 278 ASP A C 1
ATOM 2260 O O . ASP A 1 278 ? -47.550 -7.719 12.085 1.00 51.47 278 ASP A O 1
ATOM 2264 N N . LEU A 1 279 ? -45.637 -7.401 10.985 1.00 56.97 279 LEU A N 1
ATOM 2265 C CA . LEU A 1 279 ? -44.827 -7.937 12.092 1.00 56.97 279 LEU A CA 1
ATOM 2266 C C . LEU A 1 279 ? -44.559 -6.847 13.142 1.00 56.97 279 LEU A C 1
ATOM 2268 O O . LEU A 1 279 ? -43.442 -6.366 13.330 1.00 56.97 279 LEU A O 1
ATOM 2272 N N . GLN A 1 280 ? -45.618 -6.424 13.832 1.00 59.94 280 GLN A N 1
ATOM 2273 C CA . GLN A 1 280 ? -45.485 -5.519 14.966 1.00 59.94 280 GLN A CA 1
ATOM 2274 C C . GLN A 1 280 ? -44.805 -6.255 16.123 1.00 59.94 280 GLN A C 1
ATOM 2276 O O . GLN A 1 280 ? -45.341 -7.221 16.670 1.00 59.94 280 GLN A O 1
ATOM 2281 N N . LEU A 1 281 ? -43.620 -5.777 16.509 1.00 60.16 281 LEU A N 1
ATOM 2282 C CA . LEU A 1 281 ? -42.955 -6.207 17.736 1.00 60.16 281 LEU A CA 1
ATOM 2283 C C . LEU A 1 281 ? -43.919 -6.011 18.917 1.00 60.16 281 LEU A C 1
ATOM 2285 O O . LEU A 1 281 ? -44.389 -4.887 19.134 1.00 60.16 281 LEU A O 1
ATOM 2289 N N . PRO A 1 282 ? -44.235 -7.069 19.686 1.00 65.19 282 PRO A N 1
ATOM 2290 C CA . PRO A 1 282 ? -45.092 -6.924 20.849 1.00 65.19 282 PRO A CA 1
ATOM 2291 C C . PRO A 1 282 ? -44.440 -5.949 21.832 1.00 65.19 282 PRO A C 1
ATOM 2293 O O . PRO A 1 282 ? -43.281 -6.105 22.211 1.00 65.19 282 PRO A O 1
ATOM 2296 N N . LYS A 1 283 ? -45.198 -4.926 22.250 1.00 66.50 283 LYS A N 1
ATOM 2297 C CA . LYS A 1 283 ? -44.719 -3.895 23.189 1.00 66.50 283 LYS A CA 1
ATOM 2298 C C . LYS A 1 283 ? -44.264 -4.502 24.519 1.00 66.50 283 LYS A C 1
ATOM 2300 O O . LYS A 1 283 ? -43.348 -3.978 25.144 1.00 66.50 283 LYS A O 1
ATOM 2305 N N . THR A 1 284 ? -44.900 -5.595 24.942 1.00 73.38 284 THR A N 1
ATOM 2306 C CA . THR A 1 284 ? -44.515 -6.402 26.101 1.00 73.38 284 THR A CA 1
ATOM 2307 C C . THR A 1 284 ? -44.895 -7.866 25.867 1.00 73.38 284 THR A C 1
ATOM 2309 O O . THR A 1 284 ? -45.879 -8.170 25.192 1.00 73.38 284 THR A O 1
ATOM 2312 N N . PHE A 1 285 ? -44.133 -8.780 26.468 1.00 74.88 285 PHE A N 1
ATOM 2313 C CA . PHE A 1 285 ? -44.500 -10.199 26.560 1.00 74.88 285 PHE A CA 1
ATOM 2314 C C . PHE A 1 285 ? -45.284 -10.523 27.841 1.00 74.88 285 PHE A C 1
ATOM 2316 O O . PHE A 1 285 ? -45.774 -11.637 28.000 1.00 74.88 285 PHE A O 1
ATOM 2323 N N . ILE A 1 286 ? -45.431 -9.547 28.743 1.00 79.38 286 ILE A N 1
ATOM 2324 C CA . ILE A 1 286 ? -46.189 -9.687 29.989 1.00 79.38 286 ILE A CA 1
ATOM 2325 C C . ILE A 1 286 ? -47.671 -9.929 29.639 1.00 79.38 286 ILE A C 1
ATOM 2327 O O . ILE A 1 286 ? -48.262 -9.094 28.947 1.00 79.38 286 ILE A O 1
ATOM 2331 N N . PRO A 1 287 ? -48.284 -11.046 30.077 1.00 80.25 287 PRO A N 1
ATOM 2332 C CA . PRO A 1 287 ? -49.689 -11.334 29.804 1.00 80.25 287 PRO A CA 1
ATOM 2333 C C . PRO A 1 287 ? -50.614 -10.289 30.427 1.00 80.25 287 PRO A C 1
ATOM 2335 O O . PRO A 1 287 ? -50.464 -9.940 31.597 1.00 80.25 287 PRO A O 1
ATOM 2338 N N . THR A 1 288 ? -51.592 -9.813 29.660 1.00 82.31 288 THR A N 1
ATOM 2339 C CA . THR A 1 288 ? -52.688 -8.997 30.192 1.00 82.31 288 THR A CA 1
ATOM 2340 C C . THR A 1 288 ? -53.771 -9.897 30.789 1.00 82.31 288 THR A C 1
ATOM 2342 O O . THR A 1 288 ? -53.838 -11.088 30.484 1.00 82.31 288 THR A O 1
ATOM 2345 N N . GLU A 1 289 ? -54.665 -9.344 31.609 1.00 76.19 289 GLU A N 1
ATOM 2346 C CA . GLU A 1 289 ? -55.780 -10.109 32.192 1.00 76.19 289 GLU A CA 1
ATOM 2347 C C . GLU A 1 289 ? -56.668 -10.773 31.127 1.00 76.19 289 GLU A C 1
ATOM 2349 O O . GLU A 1 289 ? -57.126 -11.899 31.307 1.00 76.19 289 GLU A O 1
ATOM 2354 N N . GLN A 1 290 ? -56.842 -10.131 29.967 1.00 77.94 290 GLN A N 1
ATOM 2355 C CA . GLN A 1 290 ? -57.581 -10.709 28.841 1.00 77.94 290 GLN A CA 1
ATOM 2356 C C . GLN A 1 290 ? -56.869 -11.907 28.201 1.00 77.94 290 GLN A C 1
ATOM 2358 O O . GLN A 1 290 ? -57.534 -12.789 27.660 1.00 77.94 290 GLN A O 1
ATOM 2363 N N . ASP A 1 291 ? -55.536 -11.947 28.245 1.00 75.69 291 ASP A N 1
ATOM 2364 C CA . ASP A 1 291 ? -54.760 -13.082 27.743 1.00 75.69 291 ASP A CA 1
ATOM 2365 C C . ASP A 1 291 ? -54.867 -14.275 28.690 1.00 75.69 291 ASP A C 1
ATOM 2367 O O . ASP A 1 291 ? -55.036 -15.403 28.236 1.00 75.69 291 ASP A O 1
ATOM 2371 N N . LEU A 1 292 ? -54.840 -14.017 30.001 1.00 76.81 292 LEU A N 1
ATOM 2372 C CA . LEU A 1 292 ? -54.995 -15.043 31.034 1.00 76.81 292 LEU A CA 1
ATOM 2373 C C . LEU A 1 292 ? -56.381 -15.694 30.984 1.00 76.81 292 LEU A C 1
ATOM 2375 O O . LEU A 1 292 ? -56.485 -16.906 31.123 1.00 76.81 292 LEU A O 1
ATOM 2379 N N . LEU A 1 293 ? -57.432 -14.915 30.704 1.00 77.56 293 LEU A N 1
ATOM 2380 C CA . LEU A 1 293 ? -58.799 -15.426 30.533 1.00 77.56 293 LEU A CA 1
ATOM 2381 C C . LEU A 1 293 ? -58.970 -16.314 29.291 1.00 77.56 293 LEU A C 1
ATOM 2383 O O . LEU A 1 293 ? -59.848 -17.172 29.259 1.00 77.56 293 LEU A O 1
ATOM 2387 N N . LYS A 1 294 ? -58.153 -16.100 28.255 1.00 76.75 294 LYS A N 1
ATOM 2388 C CA . LYS A 1 294 ? -58.169 -16.891 27.013 1.00 76.75 294 LYS A CA 1
ATOM 2389 C C . LYS A 1 294 ? -57.205 -18.079 27.058 1.00 76.75 294 LYS A C 1
ATOM 2391 O O . LYS A 1 294 ? -57.260 -18.936 26.177 1.00 76.75 294 LYS A O 1
ATOM 2396 N N . PHE A 1 295 ? -56.305 -18.109 28.038 1.00 76.25 295 PHE A N 1
ATOM 2397 C CA . PHE A 1 295 ? -55.245 -19.097 28.141 1.00 76.25 295 PHE A CA 1
ATOM 2398 C C . PHE A 1 295 ? -55.756 -20.388 28.790 1.00 76.25 295 PHE A C 1
ATOM 2400 O O . PHE A 1 295 ? -56.118 -20.424 29.963 1.00 76.25 295 PHE A O 1
ATOM 2407 N N . ASP A 1 296 ? -55.762 -21.469 28.013 1.00 74.69 296 ASP A N 1
ATOM 2408 C CA . ASP A 1 296 ? -56.160 -22.796 28.478 1.00 74.69 296 ASP A CA 1
ATOM 2409 C C . ASP A 1 296 ? -54.936 -23.555 29.011 1.00 74.69 296 ASP A C 1
ATOM 2411 O O . ASP A 1 296 ? -54.174 -24.160 28.251 1.00 74.69 296 ASP A O 1
ATOM 2415 N N . SER A 1 297 ? -54.749 -23.527 30.333 1.00 67.94 297 SER A N 1
ATOM 2416 C CA . SER A 1 297 ? -53.614 -24.172 31.008 1.00 67.94 297 SER A CA 1
ATOM 2417 C C . SER A 1 297 ? -53.550 -25.685 30.794 1.00 67.94 297 SER A C 1
ATOM 2419 O O . SER A 1 297 ? -52.473 -26.265 30.882 1.00 67.94 297 SER A O 1
ATOM 2421 N N . ARG A 1 298 ? -54.668 -26.337 30.445 1.00 69.69 298 ARG A N 1
ATOM 2422 C CA . ARG A 1 298 ? -54.721 -27.789 30.198 1.00 69.69 298 ARG A CA 1
ATOM 2423 C C . ARG A 1 298 ? -54.125 -28.188 28.853 1.00 69.69 298 ARG A C 1
ATOM 2425 O O . ARG A 1 298 ? -53.794 -29.352 28.656 1.00 69.69 298 ARG A O 1
ATOM 2432 N N . LYS A 1 299 ? -54.004 -27.241 27.922 1.00 66.31 299 LYS A N 1
ATOM 2433 C CA . LYS A 1 299 ? -53.395 -27.455 26.600 1.00 66.31 299 LYS A CA 1
ATOM 2434 C C . LYS A 1 299 ? -51.908 -27.114 26.569 1.00 66.31 299 LYS A C 1
ATOM 2436 O O . LYS A 1 299 ? -51.269 -27.291 25.536 1.00 66.31 299 LYS A O 1
ATOM 2441 N N . CYS A 1 300 ? -51.372 -26.615 27.679 1.00 65.62 300 CYS A N 1
ATOM 2442 C CA . CYS A 1 300 ? -50.024 -26.089 27.767 1.00 65.62 300 CYS A CA 1
ATOM 2443 C C . CYS A 1 300 ? -49.153 -27.017 28.620 1.00 65.62 300 CYS A C 1
ATOM 2445 O O . CYS A 1 300 ? -49.031 -26.848 29.830 1.00 65.62 300 CYS A O 1
ATOM 2447 N N . ASP A 1 301 ? -48.579 -28.035 27.980 1.00 71.12 301 ASP A N 1
ATOM 2448 C CA . ASP A 1 301 ? -47.609 -28.927 28.613 1.00 71.12 301 ASP A CA 1
ATOM 2449 C C . ASP A 1 301 ? -46.215 -28.277 28.577 1.00 71.12 301 ASP A C 1
ATOM 2451 O O . ASP A 1 301 ? -45.685 -27.989 27.498 1.00 71.12 301 ASP A O 1
ATOM 2455 N N . LEU A 1 302 ? -45.614 -28.052 29.754 1.00 69.25 302 LEU A N 1
ATOM 2456 C CA . LEU A 1 302 ? -44.267 -27.482 29.875 1.00 69.25 302 LEU A CA 1
ATOM 2457 C C . LEU A 1 302 ? -43.232 -28.283 29.086 1.00 69.25 302 LEU A C 1
ATOM 2459 O O . LEU A 1 302 ? -42.338 -27.683 28.497 1.00 69.25 302 LEU A O 1
ATOM 2463 N N . ALA A 1 303 ? -43.340 -29.614 29.060 1.00 73.38 303 ALA A N 1
ATOM 2464 C CA . ALA A 1 303 ? -42.376 -30.452 28.355 1.00 73.38 303 ALA A CA 1
ATOM 2465 C C . ALA A 1 303 ? -42.449 -30.227 26.837 1.00 73.38 303 ALA A C 1
ATOM 2467 O O . ALA A 1 303 ? -41.427 -30.192 26.151 1.00 73.38 303 ALA A O 1
ATOM 2468 N N . VAL A 1 304 ? -43.659 -30.015 26.313 1.00 74.50 304 VAL A N 1
ATOM 2469 C CA . VAL A 1 304 ? -43.895 -29.712 24.895 1.00 74.50 304 VAL A CA 1
ATOM 2470 C C . VAL A 1 304 ? -43.424 -28.297 24.554 1.00 74.50 304 VAL A C 1
ATOM 2472 O O . VAL A 1 304 ? -42.823 -28.083 23.500 1.00 74.50 304 VAL A O 1
ATOM 2475 N N . LEU A 1 305 ? -43.657 -27.334 25.448 1.00 73.19 305 LEU A N 1
ATOM 2476 C CA . LEU A 1 305 ? -43.161 -25.961 25.325 1.00 73.19 305 LEU A CA 1
ATOM 2477 C C . LEU A 1 305 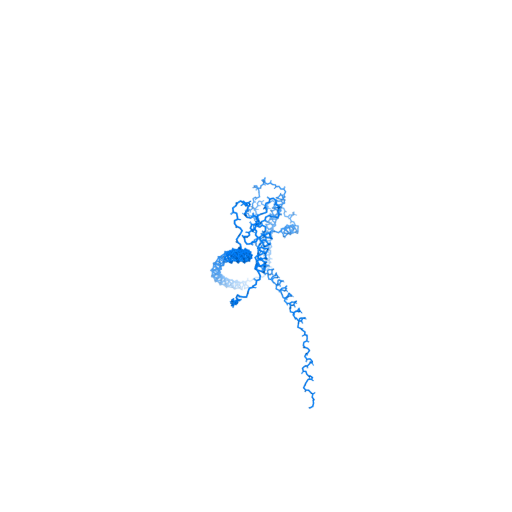? -41.631 -25.901 25.301 1.00 73.19 305 LEU A C 1
ATOM 2479 O O . LEU A 1 305 ? -41.061 -25.244 24.430 1.00 73.19 305 LEU A O 1
ATOM 2483 N N . ASP A 1 306 ? -40.974 -26.616 26.213 1.00 74.31 306 ASP A N 1
ATOM 2484 C CA . ASP A 1 306 ? -39.515 -26.667 26.312 1.00 74.31 306 ASP A CA 1
ATOM 2485 C C . ASP A 1 306 ? -38.899 -27.302 25.057 1.00 74.31 306 ASP A C 1
ATOM 2487 O O . ASP A 1 306 ? -38.006 -26.732 24.428 1.00 74.31 306 ASP A O 1
ATOM 2491 N N . GLN A 1 307 ? -39.466 -28.416 24.576 1.00 77.88 307 GLN A N 1
ATOM 2492 C CA . GLN A 1 307 ? -39.039 -29.029 23.314 1.00 77.88 307 GLN A CA 1
ATOM 2493 C C . GLN A 1 307 ? -39.201 -28.089 22.113 1.00 77.88 307 GLN A C 1
ATOM 2495 O O . GLN A 1 307 ? -38.309 -28.019 21.260 1.00 77.88 307 GLN A O 1
ATOM 2500 N N . ARG A 1 308 ? -40.309 -27.342 22.032 1.00 75.50 308 ARG A N 1
ATOM 2501 C CA . ARG A 1 308 ? -40.527 -26.343 20.973 1.00 75.50 308 ARG A CA 1
ATOM 2502 C C . ARG A 1 308 ? -39.507 -25.213 21.047 1.00 75.50 308 ARG A C 1
ATOM 2504 O O . ARG A 1 308 ? -38.937 -24.848 20.021 1.00 75.50 308 ARG A O 1
ATOM 2511 N N . PHE A 1 309 ? -39.230 -24.708 22.244 1.00 75.12 309 PHE A N 1
ATOM 2512 C CA . PHE A 1 309 ? -38.267 -23.634 22.460 1.00 75.12 309 PHE A CA 1
ATOM 2513 C C . PHE A 1 309 ? -36.840 -24.063 22.091 1.00 75.12 309 PHE A C 1
ATOM 2515 O O . PHE A 1 309 ? -36.163 -23.374 21.330 1.00 75.12 309 PHE A O 1
ATOM 2522 N N . VAL A 1 310 ? -36.409 -25.251 22.528 1.00 75.88 310 VAL A N 1
ATOM 2523 C CA . VAL A 1 310 ? -35.102 -25.827 22.166 1.00 75.88 310 VAL A CA 1
ATOM 2524 C C . VAL A 1 310 ? -34.991 -26.065 20.658 1.00 75.88 310 VAL A C 1
ATOM 2526 O O . VAL A 1 310 ? -33.933 -25.831 20.071 1.00 75.88 310 VAL A O 1
ATOM 2529 N N . THR A 1 311 ? -36.072 -26.503 20.006 1.00 76.19 311 THR A N 1
ATOM 2530 C CA . THR A 1 311 ? -36.090 -26.715 18.550 1.00 76.19 311 THR A CA 1
ATOM 2531 C C . THR A 1 311 ? -35.934 -25.398 17.790 1.00 76.19 311 THR A C 1
ATOM 2533 O O . THR A 1 311 ? -35.119 -25.327 16.870 1.00 76.19 311 THR A O 1
ATOM 2536 N N . LEU A 1 312 ? -36.645 -24.346 18.209 1.00 70.19 312 LEU A N 1
ATOM 2537 C CA . LEU A 1 312 ? -36.522 -23.003 17.632 1.00 70.19 312 LEU A CA 1
ATOM 2538 C C . LEU A 1 312 ? -35.116 -22.419 17.852 1.00 70.19 312 LEU A C 1
ATOM 2540 O O . LEU A 1 312 ? -34.513 -21.906 16.913 1.00 70.19 312 LEU A O 1
ATOM 2544 N N . LEU A 1 313 ? -34.534 -22.574 19.045 1.00 67.75 313 LEU A N 1
ATOM 2545 C CA . LEU A 1 313 ? -33.171 -22.107 19.333 1.00 67.75 313 LEU A CA 1
ATOM 2546 C C . LEU A 1 313 ? -32.097 -22.836 18.512 1.00 67.75 313 LEU A C 1
ATOM 2548 O O . LEU A 1 313 ? -31.174 -22.198 18.010 1.00 67.75 313 LEU A O 1
ATOM 2552 N N . ARG A 1 314 ? -32.221 -24.155 18.313 1.00 67.44 314 ARG A N 1
ATOM 2553 C CA . ARG A 1 314 ? -31.283 -24.914 17.461 1.00 67.44 314 ARG A CA 1
ATOM 2554 C C . ARG A 1 314 ? -31.333 -24.489 15.995 1.00 67.44 314 ARG A C 1
ATOM 2556 O O . ARG A 1 314 ? -30.327 -24.599 15.297 1.00 67.44 314 ARG A O 1
ATOM 2563 N N . GLN A 1 315 ? -32.489 -24.038 15.510 1.00 63.72 315 GLN A N 1
ATOM 2564 C CA . GLN A 1 315 ? -32.605 -23.492 14.156 1.00 63.72 315 GLN A CA 1
ATOM 2565 C C . GLN A 1 315 ? -31.846 -22.161 14.037 1.00 63.72 315 GLN A C 1
ATOM 2567 O O . GLN A 1 315 ? -31.115 -21.979 13.067 1.00 63.72 315 GLN A O 1
ATOM 2572 N N . VAL A 1 316 ? -31.910 -21.309 15.066 1.00 58.38 316 VAL A N 1
ATOM 2573 C CA . VAL A 1 316 ? -31.148 -20.049 15.143 1.00 58.38 316 VAL A CA 1
ATOM 2574 C C . VAL A 1 316 ? -29.634 -20.286 15.279 1.00 58.38 316 VAL A C 1
ATOM 2576 O O . VAL A 1 316 ? -28.856 -19.573 14.655 1.00 58.38 316 VAL A O 1
ATOM 2579 N N . GLU A 1 317 ? -29.187 -21.307 16.024 1.00 55.22 317 GLU A N 1
ATOM 2580 C CA . GLU A 1 317 ? -27.751 -21.635 16.159 1.00 55.22 317 GLU A CA 1
ATOM 2581 C C . GLU A 1 317 ? -27.102 -22.161 14.866 1.00 55.22 317 GLU A C 1
ATOM 2583 O O . GLU A 1 317 ? -25.891 -22.011 14.675 1.00 55.22 317 GLU A O 1
ATOM 2588 N N . ASN A 1 318 ? -27.885 -22.789 13.984 1.00 52.69 318 ASN A N 1
ATOM 2589 C CA . ASN A 1 318 ? -27.402 -23.296 12.697 1.00 52.69 318 ASN A CA 1
ATOM 2590 C C . ASN A 1 318 ? -27.400 -22.227 11.595 1.00 52.69 318 ASN A C 1
ATOM 2592 O O . ASN A 1 318 ? -26.684 -22.371 10.597 1.00 52.69 318 ASN A O 1
ATOM 2596 N N . GLU A 1 319 ? -28.158 -21.144 11.762 1.00 48.53 319 GLU A N 1
ATOM 2597 C CA . GLU A 1 319 ? -27.986 -19.951 10.947 1.00 48.53 319 GLU A CA 1
ATOM 2598 C C . GLU A 1 319 ? -26.728 -19.216 11.416 1.00 48.53 319 GLU A C 1
ATOM 2600 O O . GLU A 1 319 ? -26.572 -18.881 12.587 1.00 48.53 319 GLU A O 1
ATOM 2605 N N . LYS A 1 320 ? -25.790 -18.966 10.494 1.00 44.94 320 LYS A N 1
ATOM 2606 C CA . LYS A 1 320 ? -24.622 -18.102 10.726 1.00 44.94 320 LYS A CA 1
ATOM 2607 C C . LYS A 1 320 ? -25.085 -16.648 10.886 1.00 44.94 320 LYS A C 1
ATOM 2609 O O . LYS A 1 320 ? -24.818 -15.819 10.022 1.00 44.94 320 LYS A O 1
ATOM 2614 N N . SER A 1 321 ? -25.828 -16.358 11.943 1.00 42.16 321 SER A N 1
ATOM 2615 C CA . SER A 1 321 ? -26.216 -15.009 12.311 1.00 42.16 321 SER A CA 1
ATOM 2616 C C . SER A 1 321 ? -25.034 -14.351 13.026 1.00 42.16 321 SER A C 1
ATOM 2618 O O . SER A 1 321 ? -24.467 -14.883 13.985 1.00 42.16 321 SER A O 1
ATOM 2620 N N . ASP A 1 322 ? -24.601 -13.210 12.488 1.00 39.31 322 ASP A N 1
ATOM 2621 C CA . ASP A 1 322 ? -23.673 -12.282 13.135 1.00 39.31 322 ASP A CA 1
ATOM 2622 C C . ASP A 1 322 ? -24.359 -11.723 14.388 1.00 39.31 322 ASP A C 1
ATOM 2624 O O . ASP A 1 322 ? -24.987 -10.666 14.371 1.00 39.31 322 ASP A O 1
ATOM 2628 N N . ASP A 1 323 ? -24.307 -12.488 15.474 1.00 36.84 323 ASP A N 1
ATOM 2629 C CA . ASP A 1 323 ? -25.047 -12.168 16.681 1.00 36.84 323 ASP A CA 1
ATOM 2630 C C . ASP A 1 323 ? -24.228 -11.243 17.596 1.00 36.84 323 ASP A C 1
ATOM 2632 O O . ASP A 1 323 ? -23.196 -11.605 18.178 1.00 36.84 323 ASP A O 1
ATOM 2636 N N . THR A 1 324 ? -24.705 -10.003 17.701 1.00 41.12 324 THR A N 1
ATOM 2637 C CA . THR A 1 324 ? -24.076 -8.839 18.351 1.00 41.12 324 THR A CA 1
ATOM 2638 C C . THR A 1 324 ? -23.893 -8.978 19.875 1.00 41.12 324 THR A C 1
ATOM 2640 O O . THR A 1 324 ? -23.395 -8.057 20.523 1.00 41.12 324 THR A O 1
ATOM 2643 N N . PHE A 1 325 ? -24.254 -10.120 20.470 1.00 35.66 325 PHE A N 1
ATOM 2644 C CA . PHE A 1 325 ? -24.259 -10.340 21.921 1.00 35.66 325 PHE A CA 1
ATOM 2645 C C . PHE A 1 325 ? -23.561 -11.625 22.395 1.00 35.66 325 PHE A C 1
ATOM 2647 O O . PHE A 1 325 ? -23.836 -12.123 23.487 1.00 35.66 325 PHE A O 1
ATOM 2654 N N . ARG A 1 326 ? -22.557 -12.138 21.669 1.00 38.47 326 ARG A N 1
ATOM 2655 C CA . ARG A 1 326 ? -21.641 -13.124 22.271 1.00 38.47 326 ARG A CA 1
ATOM 2656 C C . ARG A 1 326 ? -20.626 -12.448 23.191 1.00 38.47 326 ARG A C 1
ATOM 2658 O O . ARG A 1 326 ? -19.705 -11.754 22.757 1.00 38.47 326 ARG A O 1
ATOM 2665 N N . PHE A 1 327 ? -20.775 -12.711 24.489 1.00 38.97 327 PHE A N 1
ATOM 2666 C CA . PHE A 1 327 ? -19.768 -12.465 25.518 1.00 38.97 327 PHE A CA 1
ATOM 2667 C C . PHE A 1 327 ? -18.357 -12.805 25.002 1.00 38.97 327 PHE A C 1
ATOM 2669 O O . PHE A 1 327 ? -18.088 -13.918 24.545 1.00 38.97 327 PHE A O 1
ATOM 2676 N N . ARG A 1 328 ? -17.447 -11.822 25.084 1.00 42.75 328 ARG A N 1
ATOM 2677 C CA . ARG A 1 328 ? -16.046 -11.842 24.613 1.00 42.75 328 ARG A CA 1
ATOM 2678 C C . ARG A 1 328 ? -15.144 -12.858 25.348 1.00 42.75 328 ARG A C 1
ATOM 2680 O O . ARG A 1 328 ? -14.098 -12.479 25.874 1.00 42.75 328 ARG A O 1
ATOM 2687 N N . ARG A 1 329 ? -15.495 -14.145 25.392 1.00 43.59 329 ARG A N 1
ATOM 2688 C CA . ARG A 1 329 ? -14.581 -15.209 25.855 1.00 43.59 329 ARG A CA 1
ATOM 2689 C C . ARG A 1 329 ? -14.079 -16.114 24.727 1.00 43.59 329 ARG A C 1
ATOM 2691 O O . ARG A 1 329 ? -12.885 -16.378 24.691 1.00 43.59 329 ARG A O 1
ATOM 2698 N N . GLY A 1 330 ? -14.901 -16.458 23.732 1.00 43.44 330 GLY A N 1
ATOM 2699 C CA . GLY A 1 330 ? -14.484 -17.387 22.661 1.00 43.44 330 GLY A CA 1
ATOM 2700 C C . GLY A 1 330 ? -13.581 -16.799 21.562 1.00 43.44 330 GLY A C 1
ATOM 2701 O O . GLY A 1 330 ? -12.768 -17.512 20.978 1.00 43.44 330 GLY A O 1
ATOM 2702 N N . GLY A 1 331 ? -13.675 -15.493 21.282 1.00 51.66 331 GLY A N 1
ATOM 2703 C CA . GLY A 1 331 ? -12.929 -14.863 20.178 1.00 51.66 331 GLY A CA 1
ATOM 2704 C C . GLY A 1 331 ? -11.420 -14.771 20.422 1.00 51.66 331 GLY A C 1
ATOM 2705 O O . GLY A 1 331 ? -10.633 -15.041 19.516 1.00 51.66 331 GLY A O 1
ATOM 2706 N N . LYS A 1 332 ? -11.010 -14.461 21.661 1.00 56.44 332 LYS A N 1
ATOM 2707 C CA . LYS A 1 332 ? -9.591 -14.446 22.053 1.00 56.44 332 LYS A CA 1
ATOM 2708 C C . LYS A 1 332 ? -8.993 -15.845 22.021 1.00 56.44 332 LYS A C 1
ATOM 2710 O O . LYS A 1 332 ? -7.875 -16.003 21.559 1.00 56.44 332 LYS A O 1
ATOM 2715 N N . GLU A 1 333 ? -9.736 -16.851 22.465 1.00 58.62 333 GLU A N 1
ATOM 2716 C CA . GLU A 1 333 ? -9.259 -18.232 22.485 1.00 58.62 333 GLU A CA 1
ATOM 2717 C C . GLU A 1 333 ? -9.099 -18.793 21.067 1.00 58.62 333 GLU A C 1
ATOM 2719 O O . GLU A 1 333 ? -8.059 -19.357 20.747 1.00 58.62 333 GLU A O 1
ATOM 2724 N N . GLN A 1 334 ? -10.043 -18.529 20.156 1.00 62.44 334 GLN A N 1
ATOM 2725 C CA . GLN A 1 334 ? -9.891 -18.912 18.747 1.00 62.44 334 GLN A CA 1
ATOM 2726 C C . GLN A 1 334 ? -8.791 -18.128 18.015 1.00 62.44 334 GLN A C 1
ATOM 2728 O O . GLN A 1 334 ? -8.111 -18.700 17.161 1.00 62.44 334 GLN A O 1
ATOM 2733 N N . GLN A 1 335 ? -8.578 -16.846 18.336 1.00 68.19 335 GLN A N 1
ATOM 2734 C CA . GLN A 1 335 ? -7.430 -16.089 17.819 1.00 68.19 335 GLN A CA 1
ATOM 2735 C C . GLN A 1 335 ? -6.109 -16.652 18.340 1.00 68.19 335 GLN A C 1
ATOM 2737 O O . GLN A 1 335 ? -5.214 -16.900 17.537 1.00 68.19 335 GLN A O 1
ATOM 2742 N N . LEU A 1 336 ? -6.015 -16.936 19.640 1.00 72.81 336 LEU A N 1
ATOM 2743 C CA . LEU A 1 336 ? -4.833 -17.535 20.258 1.00 72.81 336 LEU A CA 1
ATOM 2744 C C . LEU A 1 336 ? -4.568 -18.949 19.735 1.00 72.81 336 LEU A C 1
ATOM 2746 O O . LEU A 1 336 ? -3.409 -19.309 19.559 1.00 72.81 336 LEU A O 1
ATOM 2750 N N . LEU A 1 337 ? -5.605 -19.736 19.430 1.00 74.06 337 LEU A N 1
ATOM 2751 C CA . LEU A 1 337 ? -5.476 -21.055 18.803 1.00 74.06 337 LEU A CA 1
ATOM 2752 C C . LEU A 1 337 ? -4.981 -20.952 17.354 1.00 74.06 337 LEU A C 1
ATOM 2754 O O . LEU A 1 337 ? -4.096 -21.712 16.958 1.00 74.06 337 LEU A O 1
ATOM 2758 N N . LYS A 1 338 ? -5.488 -19.990 16.570 1.00 76.88 338 LYS A N 1
ATOM 2759 C CA . LYS A 1 338 ? -4.985 -19.713 15.212 1.00 76.88 338 LYS A CA 1
ATOM 2760 C C . LYS A 1 338 ? -3.540 -19.216 15.240 1.00 76.88 338 LYS A C 1
ATOM 2762 O O . LYS A 1 338 ? -2.725 -19.663 14.437 1.00 76.88 338 LYS A O 1
ATOM 2767 N N . GLU A 1 339 ? -3.205 -18.341 16.179 1.00 78.06 339 GLU A N 1
ATOM 2768 C CA . GLU A 1 339 ? -1.853 -17.817 16.358 1.00 78.06 339 GLU A CA 1
ATOM 2769 C C . GLU A 1 339 ? -0.884 -18.913 16.826 1.00 78.06 339 GLU A C 1
ATOM 2771 O O . GLU A 1 339 ? 0.190 -19.062 16.245 1.00 78.06 339 GLU A O 1
ATOM 2776 N N . ASN A 1 340 ? -1.297 -19.781 17.760 1.00 77.31 340 ASN A N 1
ATOM 2777 C CA . ASN A 1 340 ? -0.532 -20.970 18.149 1.00 77.31 340 ASN A CA 1
ATOM 2778 C C . ASN A 1 340 ? -0.311 -21.923 16.972 1.00 77.31 340 ASN A C 1
ATOM 2780 O O . ASN A 1 340 ? 0.789 -22.443 16.807 1.00 77.31 340 ASN A O 1
ATOM 2784 N N . ALA A 1 341 ? -1.325 -22.151 16.133 1.00 86.19 341 ALA A N 1
ATOM 2785 C CA . ALA A 1 341 ? -1.186 -23.002 14.954 1.00 86.19 341 ALA A CA 1
ATOM 2786 C C . ALA A 1 341 ? -0.176 -22.421 13.947 1.00 86.19 341 ALA A C 1
ATOM 2788 O O . ALA A 1 341 ? 0.654 -23.155 13.406 1.00 86.19 341 ALA A O 1
ATOM 2789 N N . ILE A 1 342 ? -0.188 -21.100 13.740 1.00 87.00 342 ILE A N 1
ATOM 2790 C CA . ILE A 1 342 ? 0.780 -20.402 12.882 1.00 87.00 342 ILE A CA 1
ATOM 2791 C C . ILE A 1 342 ? 2.193 -20.476 13.476 1.00 87.00 342 ILE A C 1
ATOM 2793 O O . ILE A 1 342 ? 3.146 -20.754 12.747 1.00 87.00 342 ILE A O 1
ATOM 2797 N N . LEU A 1 343 ? 2.344 -20.262 14.786 1.00 84.06 343 LEU A N 1
ATOM 2798 C CA . LEU A 1 343 ? 3.635 -20.344 15.474 1.00 84.06 343 LEU A CA 1
ATOM 2799 C C . LEU A 1 343 ? 4.203 -21.768 15.454 1.00 84.06 343 LEU A C 1
ATOM 2801 O O . LEU A 1 343 ? 5.380 -21.938 15.152 1.00 84.06 343 LEU A O 1
ATOM 2805 N N . ARG A 1 344 ? 3.370 -22.795 15.664 1.00 87.94 344 ARG A N 1
ATOM 2806 C CA . ARG A 1 344 ? 3.774 -24.206 15.541 1.00 87.94 344 ARG A CA 1
ATOM 2807 C C . ARG A 1 344 ? 4.229 -24.555 14.127 1.00 87.94 344 ARG A C 1
ATOM 2809 O O . ARG A 1 344 ? 5.222 -25.257 13.969 1.00 87.94 344 ARG A O 1
ATOM 2816 N N . LYS A 1 345 ? 3.552 -24.032 13.099 1.00 89.44 345 LYS A N 1
ATOM 2817 C CA . LYS A 1 345 ? 3.973 -24.217 11.703 1.00 89.44 345 LYS A CA 1
ATOM 2818 C C . LYS A 1 345 ? 5.331 -23.558 11.433 1.00 89.44 345 LYS A C 1
ATOM 2820 O O . LYS A 1 345 ? 6.209 -24.199 10.870 1.00 89.44 345 LYS A O 1
ATOM 2825 N N . LYS A 1 346 ? 5.532 -22.321 11.902 1.00 87.75 346 LYS A N 1
ATOM 2826 C CA . LYS A 1 346 ? 6.823 -21.619 11.786 1.00 87.75 346 LYS A CA 1
ATOM 2827 C C . LYS A 1 346 ? 7.955 -22.340 12.522 1.00 87.75 346 LYS A C 1
ATOM 2829 O O . LYS A 1 346 ? 9.065 -22.381 12.004 1.00 87.75 346 LYS A O 1
ATOM 2834 N N . LEU A 1 347 ? 7.678 -22.907 13.697 1.00 85.88 347 LEU A N 1
ATOM 2835 C CA . LEU A 1 347 ? 8.647 -23.701 14.452 1.00 85.88 347 LEU A CA 1
ATOM 2836 C C . LEU A 1 347 ? 9.049 -24.958 13.668 1.00 85.88 347 LEU A C 1
ATOM 2838 O O . LEU A 1 347 ? 10.231 -25.188 13.458 1.00 85.88 347 LEU A O 1
ATOM 2842 N N . ALA A 1 348 ? 8.074 -25.697 13.130 1.00 89.00 348 ALA A N 1
ATOM 2843 C CA . ALA A 1 348 ? 8.336 -26.888 12.323 1.00 89.00 348 ALA A CA 1
ATOM 2844 C C . ALA A 1 348 ? 9.129 -26.583 11.037 1.00 89.00 348 ALA A C 1
ATOM 2846 O O . ALA A 1 348 ? 9.975 -27.376 10.624 1.00 89.00 348 ALA A O 1
ATOM 2847 N N . ASP A 1 349 ? 8.880 -25.435 10.402 1.00 87.38 349 ASP A N 1
ATOM 2848 C CA . ASP A 1 349 ? 9.649 -24.992 9.234 1.00 87.38 349 ASP A CA 1
ATOM 2849 C C . ASP A 1 349 ? 11.099 -24.640 9.619 1.00 87.38 349 ASP A C 1
ATOM 2851 O O . ASP A 1 349 ? 12.031 -24.991 8.893 1.00 87.38 349 ASP A O 1
ATOM 2855 N N . LYS A 1 350 ? 11.309 -24.030 10.793 1.00 86.25 350 LYS A N 1
ATOM 2856 C CA . LYS A 1 350 ? 12.646 -23.753 11.341 1.00 86.25 350 LYS A CA 1
ATOM 2857 C C . LYS A 1 350 ? 13.388 -25.023 11.757 1.00 86.25 350 LYS A C 1
ATOM 2859 O O . LYS A 1 350 ? 14.576 -25.137 11.477 1.00 86.25 350 LYS A O 1
ATOM 2864 N N . ASP A 1 351 ? 12.703 -26.008 12.328 1.00 85.50 351 ASP A N 1
ATOM 2865 C CA . ASP A 1 351 ? 13.299 -27.305 12.666 1.00 85.50 351 ASP A CA 1
ATOM 2866 C C . ASP A 1 351 ? 13.737 -28.077 11.414 1.00 85.50 351 ASP A C 1
ATOM 2868 O O . ASP A 1 351 ? 14.796 -28.706 11.408 1.00 85.50 351 ASP A O 1
ATOM 2872 N N . LYS A 1 352 ? 12.977 -27.982 10.314 1.00 86.44 352 LYS A N 1
ATOM 2873 C CA . LYS A 1 352 ? 13.392 -28.525 9.008 1.00 86.44 352 LYS A CA 1
ATOM 2874 C C . LYS A 1 352 ? 14.615 -27.804 8.447 1.00 86.44 352 LYS A C 1
ATOM 2876 O O . LYS A 1 352 ? 15.499 -28.454 7.894 1.00 86.44 352 LYS A O 1
ATOM 2881 N N . GLU A 1 353 ? 14.682 -26.484 8.598 1.00 85.12 353 GLU A N 1
ATOM 2882 C CA . GLU A 1 353 ? 15.841 -25.682 8.199 1.00 85.12 353 GLU A CA 1
ATOM 2883 C C . GLU A 1 353 ? 17.090 -26.083 9.004 1.00 85.12 353 GLU A C 1
ATOM 2885 O O . GLU A 1 353 ? 18.138 -26.355 8.419 1.00 85.12 353 GLU A O 1
ATOM 2890 N N . ILE A 1 354 ? 16.960 -26.256 10.324 1.00 82.31 354 ILE A N 1
ATOM 2891 C CA . ILE A 1 354 ? 18.030 -26.753 11.204 1.00 82.31 354 ILE A CA 1
ATOM 2892 C C . ILE A 1 354 ? 18.439 -28.183 10.833 1.00 82.31 354 ILE A C 1
ATOM 2894 O O . ILE A 1 354 ? 19.630 -28.486 10.786 1.00 82.31 354 ILE A O 1
ATOM 2898 N N . ALA A 1 355 ? 17.488 -29.073 10.545 1.00 79.19 355 ALA A N 1
ATOM 2899 C CA . ALA A 1 355 ? 17.785 -30.441 10.124 1.00 79.19 355 ALA A CA 1
ATOM 2900 C C . ALA A 1 355 ? 18.530 -30.482 8.780 1.00 79.19 355 ALA A C 1
ATOM 2902 O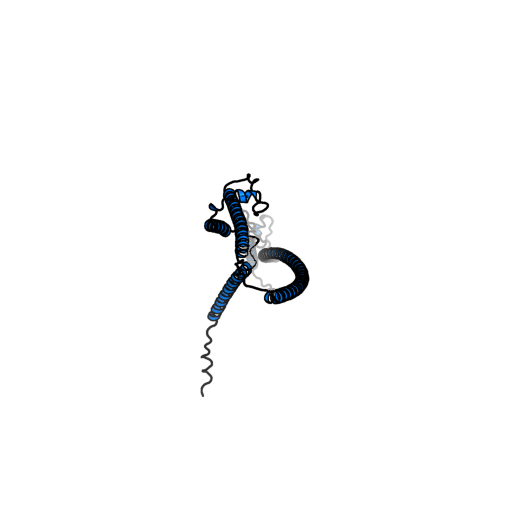 O . ALA A 1 355 ? 19.439 -31.292 8.605 1.00 79.19 355 ALA A O 1
ATOM 2903 N N . ASN A 1 356 ? 18.191 -29.592 7.847 1.00 80.25 356 ASN A N 1
ATOM 2904 C CA . ASN A 1 356 ? 18.909 -29.455 6.582 1.00 80.25 356 ASN A CA 1
ATOM 2905 C C . ASN A 1 356 ? 20.318 -28.887 6.789 1.00 80.25 356 ASN A C 1
ATOM 2907 O O . ASN A 1 356 ? 21.265 -29.396 6.196 1.00 80.25 356 ASN A O 1
ATOM 2911 N N . LEU A 1 357 ? 20.484 -27.908 7.682 1.00 74.75 357 LEU A N 1
ATOM 2912 C CA . LEU A 1 357 ? 21.801 -27.386 8.053 1.00 74.75 357 LEU A CA 1
ATOM 2913 C C . LEU A 1 357 ? 22.665 -28.453 8.745 1.00 74.75 357 LEU A C 1
ATOM 2915 O O . LEU A 1 357 ? 23.834 -28.590 8.408 1.00 74.75 357 LEU A O 1
ATOM 2919 N N . LYS A 1 358 ? 22.092 -29.285 9.624 1.00 71.44 358 LYS A N 1
ATOM 2920 C CA . LYS A 1 358 ? 22.795 -30.429 10.238 1.00 71.44 358 LYS A CA 1
ATOM 2921 C C . LYS A 1 358 ? 23.224 -31.496 9.227 1.00 71.44 358 LYS A C 1
ATOM 2923 O O . LYS A 1 358 ? 24.209 -32.174 9.471 1.00 71.44 358 LYS A O 1
ATOM 2928 N N . LYS A 1 359 ? 22.518 -31.642 8.100 1.00 71.19 359 LYS A N 1
ATOM 2929 C CA . LYS A 1 359 ? 22.929 -32.526 6.991 1.00 71.19 359 LYS A CA 1
ATOM 2930 C C . LYS A 1 359 ? 24.041 -31.927 6.123 1.00 71.19 359 LYS A C 1
ATOM 2932 O O . LYS A 1 359 ? 24.742 -32.673 5.452 1.00 71.19 359 LYS A O 1
ATOM 2937 N N . LEU A 1 360 ? 24.175 -30.599 6.115 1.00 61.91 360 LEU A N 1
ATOM 2938 C CA . LEU A 1 360 ? 25.211 -29.854 5.387 1.00 61.91 360 LEU A CA 1
ATOM 2939 C C . LEU A 1 360 ? 26.506 -29.683 6.193 1.00 61.91 360 LEU A C 1
ATOM 2941 O O . LEU A 1 360 ? 27.541 -29.377 5.606 1.00 61.91 360 LEU A O 1
ATOM 2945 N N . VAL A 1 361 ? 26.467 -29.894 7.511 1.00 54.16 361 VAL A N 1
ATOM 2946 C CA . VAL A 1 361 ? 27.665 -29.992 8.349 1.00 54.16 361 VAL A CA 1
ATOM 2947 C C . VAL A 1 361 ? 28.136 -31.450 8.320 1.00 54.16 361 VAL A C 1
ATOM 2949 O O . VAL A 1 361 ? 27.462 -32.303 8.901 1.00 54.16 361 VAL A O 1
ATOM 2952 N N . PRO A 1 362 ? 29.253 -31.787 7.647 1.00 49.69 362 PRO A N 1
ATOM 2953 C CA . PRO A 1 362 ? 29.827 -33.117 7.776 1.00 49.69 362 PRO A CA 1
ATOM 2954 C C . PRO A 1 362 ? 30.175 -33.345 9.247 1.00 49.69 362 PRO A C 1
ATOM 2956 O O . PRO A 1 362 ? 30.744 -32.461 9.889 1.00 49.69 362 PRO A O 1
ATOM 2959 N N . HIS A 1 363 ? 29.813 -34.516 9.779 1.00 52.78 363 HIS A N 1
ATOM 2960 C CA . HIS A 1 363 ? 30.274 -34.984 11.081 1.00 52.78 363 HIS A CA 1
ATOM 2961 C C . HIS A 1 363 ? 31.801 -34.861 11.133 1.00 52.78 363 HIS A C 1
ATOM 2963 O O . HIS A 1 363 ? 32.524 -35.699 10.602 1.00 52.78 363 HIS A O 1
ATOM 2969 N N . THR A 1 364 ? 32.307 -33.804 11.767 1.00 48.75 364 THR A N 1
ATOM 2970 C CA . THR A 1 364 ? 33.653 -33.822 12.318 1.00 48.75 364 THR A CA 1
ATOM 2971 C C . THR A 1 364 ? 33.585 -34.784 13.487 1.00 48.75 364 THR A C 1
ATOM 2973 O O . THR A 1 364 ? 33.106 -34.433 14.564 1.00 48.75 364 THR A O 1
ATOM 2976 N N . ASP A 1 365 ? 33.967 -36.028 13.218 1.00 44.88 365 ASP A N 1
ATOM 2977 C CA . ASP A 1 365 ? 34.150 -37.064 14.217 1.00 44.88 365 ASP A CA 1
ATOM 2978 C C . ASP A 1 365 ? 35.010 -36.520 15.366 1.00 44.88 365 ASP A C 1
ATOM 2980 O O . ASP A 1 365 ? 36.232 -36.404 15.259 1.00 44.88 365 ASP A O 1
ATOM 2984 N N . GLU A 1 366 ? 34.384 -36.263 16.516 1.00 48.03 366 GLU A N 1
ATOM 2985 C CA . GLU A 1 366 ? 35.071 -35.981 17.786 1.00 48.03 366 GLU A CA 1
ATOM 2986 C C . GLU A 1 366 ? 35.980 -37.150 18.230 1.00 48.03 366 GLU A C 1
ATOM 2988 O O . GLU A 1 366 ? 36.769 -37.017 19.161 1.00 48.03 366 GLU A O 1
ATOM 2993 N N . LYS A 1 367 ? 35.959 -38.287 17.520 1.00 47.78 367 LYS A N 1
ATOM 2994 C CA . LYS A 1 367 ? 36.886 -39.412 17.711 1.00 47.78 367 LYS A CA 1
ATOM 2995 C C . LYS A 1 367 ? 38.267 -39.234 17.067 1.00 47.78 367 LYS A C 1
ATOM 2997 O O . LYS A 1 367 ? 39.155 -40.031 17.371 1.00 47.78 367 LYS A O 1
ATOM 3002 N N . ALA A 1 368 ? 38.487 -38.220 16.225 1.00 43.62 368 ALA A N 1
ATOM 3003 C CA . ALA A 1 368 ? 39.794 -37.986 15.599 1.00 43.62 368 ALA A CA 1
ATOM 3004 C C . ALA A 1 368 ? 40.752 -37.127 16.452 1.00 43.62 368 ALA A C 1
ATOM 3006 O O . ALA A 1 368 ? 41.963 -37.207 16.259 1.00 43.62 368 ALA A O 1
ATOM 3007 N N . MET A 1 369 ? 40.254 -36.361 17.432 1.00 43.69 369 MET A N 1
ATOM 3008 C CA . MET A 1 369 ? 41.106 -35.516 18.290 1.00 43.69 369 MET A CA 1
ATOM 3009 C C . MET A 1 369 ? 41.664 -36.221 19.537 1.00 43.69 369 MET A C 1
ATOM 3011 O O . MET A 1 369 ? 42.575 -35.700 20.171 1.00 43.69 369 MET A O 1
ATOM 3015 N N . SER A 1 370 ? 41.193 -37.424 19.878 1.00 46.28 370 SER A N 1
ATOM 3016 C CA . SER A 1 370 ? 41.679 -38.162 21.059 1.00 46.28 370 SER A CA 1
ATOM 3017 C C . SER A 1 370 ? 42.809 -39.162 20.767 1.00 46.28 370 SER A C 1
ATOM 3019 O O . SER A 1 370 ? 43.242 -39.858 21.680 1.00 46.28 370 SER A O 1
ATOM 3021 N N . ARG A 1 371 ? 43.283 -39.279 19.515 1.00 46.19 371 ARG A N 1
ATOM 3022 C CA . ARG A 1 371 ? 44.266 -40.307 19.102 1.00 46.19 371 ARG A CA 1
ATOM 3023 C C . ARG A 1 371 ? 45.623 -39.787 18.621 1.00 46.19 371 ARG A C 1
ATOM 3025 O O . ARG A 1 371 ? 46.469 -40.597 18.265 1.00 46.19 371 ARG A O 1
ATOM 3032 N N . THR A 1 372 ? 45.865 -38.479 18.655 1.00 46.50 372 THR A N 1
ATOM 3033 C CA . THR A 1 372 ? 47.172 -37.887 18.302 1.00 46.50 372 THR A CA 1
ATOM 3034 C C . THR A 1 372 ? 48.019 -37.472 19.508 1.00 46.50 372 THR A C 1
ATOM 3036 O O . THR A 1 372 ? 49.117 -36.966 19.320 1.00 46.50 372 THR A O 1
ATOM 3039 N N . MET A 1 373 ? 47.565 -37.726 20.742 1.00 45.78 373 MET A N 1
ATOM 3040 C CA . MET A 1 373 ? 48.308 -37.403 21.975 1.00 45.78 373 MET A CA 1
ATOM 3041 C C . MET A 1 373 ? 48.706 -38.648 22.778 1.00 45.78 373 MET A C 1
ATOM 3043 O O . MET A 1 373 ? 48.766 -38.614 24.004 1.00 45.78 373 MET A O 1
ATOM 3047 N N . SER A 1 374 ? 48.981 -39.766 22.103 1.00 45.06 374 SER A N 1
ATOM 3048 C CA . SER A 1 374 ? 49.544 -40.941 22.769 1.00 45.06 374 SER A CA 1
ATOM 3049 C C . SER A 1 374 ? 50.627 -41.616 21.931 1.00 45.06 374 SER A C 1
ATOM 3051 O O . SER A 1 374 ? 50.301 -42.280 20.945 1.00 45.06 374 SER A O 1
ATOM 3053 N N . LEU A 1 375 ? 51.851 -41.515 22.470 1.00 39.69 375 LEU A N 1
ATOM 3054 C CA . LEU A 1 375 ? 53.056 -42.350 22.307 1.00 39.69 375 LEU A CA 1
ATOM 3055 C C . LEU A 1 375 ? 54.143 -41.814 21.360 1.00 39.69 375 LEU A C 1
ATOM 3057 O O . LEU A 1 375 ? 53.808 -41.358 20.267 1.00 39.69 375 LEU A O 1
ATOM 3061 N N . PRO A 1 376 ? 55.433 -42.083 21.649 1.00 46.41 376 PRO A N 1
ATOM 3062 C CA . PRO A 1 376 ? 56.154 -42.170 22.932 1.00 46.41 376 PRO A CA 1
ATOM 3063 C C . PRO A 1 376 ? 57.088 -40.973 23.183 1.00 46.41 376 PRO A C 1
ATOM 3065 O O . PRO A 1 376 ? 57.584 -40.378 22.199 1.00 46.41 376 PRO A O 1
#

Solvent-accessible surface area (backbone atoms only — not comparable to full-atom values): 22394 Å² total; per-residue (Å²): 134,91,74,80,82,77,83,76,78,92,65,93,66,60,71,66,64,58,48,49,52,49,54,49,48,48,49,52,49,46,49,52,39,42,75,72,59,78,32,54,90,49,82,95,58,56,67,68,86,76,45,76,79,81,36,42,79,78,74,50,79,69,74,87,76,67,76,86,66,77,81,43,73,65,53,50,51,48,52,50,50,49,46,53,51,53,48,53,50,50,51,51,48,51,54,50,50,55,49,50,52,51,51,52,52,53,49,52,56,51,51,50,51,51,54,53,51,52,54,50,49,52,57,50,50,54,52,48,55,53,50,51,55,50,50,52,51,50,51,50,51,52,50,53,50,49,53,52,49,53,54,50,51,50,52,52,51,55,49,53,54,50,48,56,50,49,54,53,49,49,55,51,52,51,52,50,49,52,54,51,51,52,53,52,49,55,49,49,50,54,51,48,52,52,47,53,53,48,52,48,52,49,50,53,49,50,51,59,42,68,77,60,73,81,94,79,83,88,76,91,87,90,70,75,62,65,58,54,54,52,50,54,51,49,52,51,52,53,49,52,50,53,51,51,51,47,52,51,50,25,52,50,53,52,49,56,48,52,50,53,52,53,57,55,58,57,52,60,78,77,56,84,84,89,87,78,89,76,83,70,76,72,94,62,68,73,66,49,75,74,50,57,76,69,54,61,69,92,78,59,51,64,70,60,52,50,53,51,49,53,53,55,51,54,56,56,70,71,44,91,65,89,64,95,76,70,73,90,62,62,63,61,52,54,48,50,51,52,50,48,53,51,51,51,51,54,48,54,52,49,52,50,51,50,53,52,50,57,71,69,48,76,84,74,59,77,74,65,74,76,66,80,84,71,86,134

Radius of gyration: 63.07 Å; Cα contacts (8 Å, |Δi|>4): 73; chains: 1; bounding box: 136×59×180 Å